Protein AF-A0A5F5XY37-F1 (afdb_monomer)

Nearest PDB structures (foldseek):
  8afz-assembly1_B  TM=7.914E-01  e=2.580E-29  Homo sapiens
  8a1g-assembly2_D  TM=9.430E-01  e=4.432E-12  Homo sapiens
  8a1g-assembly1_C  TM=9.432E-01  e=4.432E-12  Homo sapiens
  6e8r-assembly2_B  TM=8.672E-01  e=3.204E-13  Homo sapiens
  6n5z-assembly1_A  TM=8.405E-01  e=2.750E-10  Homo sapiens

Mean predicted aligned error: 13.03 Å

Structure (mmCIF, N/CA/C/O backbone):
data_AF-A0A5F5XY37-F1
#
_entry.id   AF-A0A5F5XY37-F1
#
loop_
_atom_site.group_PDB
_atom_site.id
_atom_site.type_symbol
_atom_site.label_atom_id
_atom_site.label_alt_id
_atom_site.label_comp_id
_atom_site.label_asym_id
_atom_site.label_entity_id
_atom_site.label_seq_id
_atom_site.pdbx_PDB_ins_code
_atom_site.Cartn_x
_atom_site.Cartn_y
_atom_site.Cartn_z
_atom_site.occupancy
_atom_site.B_iso_or_equiv
_atom_site.auth_seq_id
_atom_site.auth_comp_id
_atom_site.auth_asym_id
_atom_site.auth_atom_id
_atom_site.pdbx_PDB_model_num
ATOM 1 N N . MET A 1 1 ? -14.265 4.269 -12.851 1.00 33.88 1 MET A N 1
ATOM 2 C CA . MET A 1 1 ? -14.978 3.178 -13.545 1.00 33.88 1 MET A CA 1
ATOM 3 C C . MET A 1 1 ? -15.561 3.772 -14.817 1.00 33.88 1 MET A C 1
ATOM 5 O O . MET A 1 1 ? -16.182 4.818 -14.688 1.00 33.88 1 MET A O 1
ATOM 9 N N . PRO A 1 2 ? -15.392 3.201 -16.017 1.00 26.25 2 PRO A N 1
ATOM 10 C CA . PRO A 1 2 ? -16.558 2.990 -16.857 1.00 26.25 2 PRO A CA 1
ATOM 11 C C . PRO A 1 2 ? -17.340 1.806 -16.265 1.00 26.25 2 PRO A C 1
ATOM 13 O O . PRO A 1 2 ? -16.745 0.848 -15.768 1.00 26.25 2 PRO A O 1
ATOM 16 N N . ASP A 1 3 ? -18.654 1.938 -16.203 1.00 29.05 3 ASP A N 1
ATOM 17 C CA . ASP A 1 3 ? -19.565 1.069 -15.461 1.00 29.05 3 ASP A CA 1
ATOM 18 C C . ASP A 1 3 ? -19.443 -0.418 -15.841 1.00 29.05 3 ASP A C 1
ATOM 20 O O . ASP A 1 3 ? -19.449 -0.756 -17.023 1.00 29.05 3 ASP A O 1
ATOM 24 N N . GLY A 1 4 ? -19.373 -1.329 -14.856 1.00 28.89 4 GLY A N 1
ATOM 25 C CA . GLY A 1 4 ? -19.663 -2.746 -15.129 1.00 28.89 4 GLY A CA 1
ATOM 26 C C . GLY A 1 4 ? -19.044 -3.814 -14.229 1.00 28.89 4 GLY A C 1
ATOM 27 O O . GLY A 1 4 ? -19.693 -4.830 -14.012 1.00 28.89 4 GLY A O 1
ATOM 28 N N . CYS A 1 5 ? -17.848 -3.631 -13.664 1.00 32.38 5 CYS A N 1
ATOM 29 C CA . CYS A 1 5 ? -17.248 -4.687 -12.836 1.00 32.38 5 CYS A CA 1
ATOM 30 C C . CYS A 1 5 ? -17.811 -4.647 -11.410 1.00 32.38 5 CYS A C 1
ATOM 32 O O . CYS A 1 5 ? -17.514 -3.731 -10.641 1.00 32.38 5 CYS A O 1
ATOM 34 N N . ARG A 1 6 ? -18.620 -5.650 -11.058 1.00 32.81 6 ARG A N 1
ATOM 35 C CA . ARG A 1 6 ? -19.067 -5.906 -9.685 1.00 32.81 6 ARG A CA 1
ATOM 36 C C . ARG A 1 6 ? -18.642 -7.306 -9.276 1.00 32.81 6 ARG A C 1
ATOM 38 O O . ARG A 1 6 ? -18.693 -8.238 -10.070 1.00 32.81 6 ARG A O 1
ATOM 45 N N . VAL A 1 7 ? -18.192 -7.418 -8.039 1.00 35.09 7 VAL A N 1
ATOM 46 C CA . VAL A 1 7 ? -17.691 -8.655 -7.459 1.00 35.09 7 VAL A CA 1
ATOM 47 C C . VAL A 1 7 ? -18.625 -9.000 -6.298 1.00 35.09 7 VAL A C 1
ATOM 49 O O . VAL A 1 7 ? -18.967 -8.132 -5.491 1.00 35.09 7 VAL A O 1
ATOM 52 N N . TRP A 1 8 ? -19.104 -10.242 -6.260 1.00 35.12 8 TRP A N 1
ATOM 53 C CA . TRP A 1 8 ? -20.188 -10.676 -5.375 1.00 35.12 8 TRP A CA 1
ATOM 54 C C . TRP A 1 8 ? -19.826 -11.973 -4.638 1.00 35.12 8 TRP A C 1
ATOM 56 O O . TRP A 1 8 ? -18.904 -12.692 -5.020 1.00 35.12 8 TRP A O 1
ATOM 66 N N . GLU A 1 9 ? -20.571 -12.279 -3.574 1.00 28.23 9 GLU A N 1
ATOM 67 C CA . GLU A 1 9 ? -20.490 -13.539 -2.829 1.00 28.23 9 GLU A CA 1
ATOM 68 C C . GLU A 1 9 ? -21.338 -14.630 -3.513 1.00 28.23 9 GLU A C 1
ATOM 70 O O . GLU A 1 9 ? -22.563 -14.526 -3.568 1.00 28.23 9 GLU A O 1
ATOM 75 N N . GLY A 1 10 ? -20.703 -15.699 -4.007 1.00 28.02 10 GLY A N 1
ATOM 76 C CA . GLY A 1 10 ? -21.394 -16.900 -4.487 1.00 28.02 10 GLY A CA 1
ATOM 77 C C . GLY A 1 10 ? -21.513 -17.956 -3.385 1.00 28.02 10 GLY A C 1
ATOM 78 O O . GLY A 1 10 ? -20.503 -18.390 -2.834 1.00 28.02 10 GLY A O 1
ATOM 79 N N . ARG A 1 11 ? -22.737 -18.405 -3.067 1.00 24.94 11 ARG A N 1
ATOM 80 C CA . ARG A 1 11 ? -22.977 -19.551 -2.168 1.00 24.94 11 ARG A CA 1
ATOM 81 C C . ARG A 1 11 ? -23.145 -20.850 -2.962 1.00 24.94 11 ARG A C 1
ATOM 83 O O . ARG A 1 11 ? -24.035 -20.947 -3.802 1.00 24.94 11 ARG A O 1
ATOM 90 N N . ARG A 1 12 ? -22.376 -21.880 -2.600 1.00 25.64 12 ARG A N 1
ATOM 91 C CA . ARG A 1 12 ? -22.786 -23.289 -2.708 1.00 25.64 12 ARG A CA 1
ATOM 92 C C . ARG A 1 12 ? -22.450 -24.010 -1.398 1.00 25.64 12 ARG A C 1
ATOM 94 O O . ARG A 1 12 ? -21.633 -23.520 -0.626 1.00 25.64 12 ARG A O 1
ATOM 101 N N . ASP A 1 13 ? -23.188 -25.080 -1.126 1.00 29.84 13 ASP A N 1
ATOM 102 C CA . ASP A 1 13 ? -23.310 -25.763 0.164 1.00 29.84 13 ASP A CA 1
ATOM 103 C C . ASP A 1 13 ? -22.016 -25.913 0.974 1.00 29.84 13 ASP A C 1
ATOM 105 O O . ASP A 1 13 ? -21.036 -26.493 0.528 1.00 29.84 13 ASP A O 1
ATOM 109 N N . THR A 1 14 ? -22.101 -25.464 2.229 1.00 33.50 14 THR A N 1
ATOM 110 C CA . THR A 1 14 ? -21.238 -25.810 3.369 1.00 33.50 14 THR A CA 1
ATOM 111 C C . THR A 1 14 ? -19.716 -25.754 3.146 1.00 33.50 14 THR A C 1
ATOM 113 O O . THR A 1 14 ? -19.090 -26.710 2.708 1.00 33.50 14 THR A O 1
ATOM 116 N N . SER A 1 15 ? -19.140 -24.651 3.638 1.00 27.89 15 SER A N 1
ATOM 117 C CA . SER A 1 15 ? -17.739 -24.457 4.068 1.00 27.89 15 SER A CA 1
ATOM 118 C C . SER A 1 15 ? -16.713 -23.916 3.068 1.00 27.89 15 SER A C 1
ATOM 120 O O . SER A 1 15 ? -15.686 -23.424 3.529 1.00 27.89 15 SER A O 1
ATOM 122 N N . ASP A 1 16 ? -17.011 -23.835 1.772 1.00 30.25 16 ASP A N 1
ATOM 123 C CA . ASP A 1 16 ? -16.105 -23.234 0.781 1.00 30.25 16 ASP A CA 1
ATOM 124 C C . ASP A 1 16 ? -16.743 -21.997 0.126 1.00 30.25 16 ASP A C 1
ATOM 126 O O . ASP A 1 16 ? -17.834 -22.066 -0.439 1.00 30.25 16 ASP A O 1
ATOM 130 N N . ARG A 1 17 ? -16.095 -20.829 0.240 1.00 35.31 17 ARG A N 1
ATOM 131 C CA . ARG A 1 17 ? -16.581 -19.566 -0.347 1.00 35.31 17 ARG A CA 1
ATOM 132 C C . ARG A 1 17 ? -15.629 -19.086 -1.439 1.00 35.31 17 ARG A C 1
ATOM 134 O O . ARG A 1 17 ? -14.575 -18.550 -1.118 1.00 35.31 17 ARG A O 1
ATOM 141 N N . LEU A 1 18 ? -16.055 -19.271 -2.689 1.00 35.44 18 LEU A N 1
ATOM 142 C CA . LEU A 1 18 ? -15.344 -19.056 -3.957 1.00 35.44 18 LEU A CA 1
ATOM 143 C C . LEU A 1 18 ? -15.300 -17.572 -4.385 1.00 35.44 18 LEU A C 1
ATOM 145 O O . LEU A 1 18 ? -16.237 -16.822 -4.118 1.00 35.44 18 LEU A O 1
ATOM 149 N N . LEU A 1 19 ? -14.267 -17.184 -5.145 1.00 34.59 19 LEU A N 1
ATOM 150 C CA . LEU A 1 19 ? -14.216 -15.916 -5.896 1.00 34.59 19 LEU A CA 1
ATOM 151 C C . LEU A 1 19 ? -15.189 -15.933 -7.074 1.00 34.59 19 LEU A C 1
ATOM 153 O O . LEU A 1 19 ? -14.960 -16.711 -7.990 1.00 34.59 19 LEU A O 1
ATOM 157 N N . GLY A 1 20 ? -16.189 -15.050 -7.116 1.00 32.94 20 GLY A N 1
ATOM 158 C CA . GLY A 1 20 ? -17.006 -14.786 -8.310 1.00 32.94 20 GLY A CA 1
ATOM 159 C C . GLY A 1 20 ? -16.543 -13.538 -9.070 1.00 32.94 20 GLY A C 1
ATOM 160 O O . GLY A 1 20 ? -16.409 -12.469 -8.483 1.00 32.94 20 GLY A O 1
ATOM 161 N N . PHE A 1 21 ? -16.324 -13.662 -10.374 1.00 37.31 21 PHE A N 1
ATOM 162 C CA . PHE A 1 21 ? -16.008 -12.601 -11.328 1.00 37.31 21 PHE A CA 1
ATOM 163 C C . PHE A 1 21 ? -17.189 -12.404 -12.290 1.00 37.31 21 PHE A C 1
ATOM 165 O O . PHE A 1 21 ? -17.639 -13.345 -12.938 1.00 37.31 21 PHE A O 1
ATOM 172 N N . GLN A 1 22 ? -17.669 -11.169 -12.437 1.00 34.31 22 GLN A N 1
ATOM 173 C CA . GLN A 1 22 ? -18.566 -10.790 -13.529 1.00 34.31 22 GLN A CA 1
ATOM 174 C C . GLN A 1 22 ? -17.851 -9.750 -14.388 1.00 34.31 22 GLN A C 1
ATOM 176 O O . GLN A 1 22 ? -17.483 -8.677 -13.903 1.00 34.31 22 GLN A O 1
ATOM 181 N N . SER A 1 23 ? -17.600 -10.094 -15.650 1.00 35.03 23 SER A N 1
ATOM 182 C CA . SER A 1 23 ? -16.885 -9.245 -16.600 1.00 35.03 23 SER A CA 1
ATOM 183 C C . SER A 1 23 ? -17.829 -8.823 -17.719 1.00 35.03 23 SER A C 1
ATOM 185 O O . SER A 1 23 ? -18.427 -9.661 -18.386 1.00 35.03 23 SER A O 1
ATOM 187 N N . CYS A 1 24 ? -17.931 -7.515 -17.959 1.00 33.38 24 CYS A N 1
ATOM 188 C CA . CYS A 1 24 ? -18.609 -6.957 -19.135 1.00 33.38 24 CYS A CA 1
ATOM 189 C C . CYS A 1 24 ? -17.637 -6.743 -20.312 1.00 33.38 24 CYS A C 1
ATOM 191 O O . CYS A 1 24 ? -17.982 -6.075 -21.287 1.00 33.38 24 CYS A O 1
ATOM 193 N N . LEU A 1 25 ? -16.391 -7.224 -20.209 1.00 39.22 25 LEU A N 1
ATOM 194 C CA . LEU A 1 25 ? -15.405 -7.072 -21.273 1.00 39.22 25 LEU A CA 1
ATOM 195 C C . LEU A 1 25 ? -15.710 -8.091 -22.386 1.00 39.22 25 LEU A C 1
ATOM 197 O O . LEU A 1 25 ? -15.800 -9.283 -22.100 1.00 39.22 25 LEU A O 1
ATOM 201 N N . PRO A 1 26 ? -15.803 -7.669 -23.661 1.00 41.94 26 PRO A N 1
ATOM 202 C CA . PRO A 1 26 ? -16.266 -8.518 -24.769 1.00 41.94 26 PRO A CA 1
ATOM 203 C C . PRO A 1 26 ? -15.330 -9.688 -25.135 1.00 41.94 26 PRO A C 1
ATOM 205 O O . PRO A 1 26 ? -15.595 -10.391 -26.101 1.00 41.94 26 PRO A O 1
ATOM 208 N N . HIS A 1 27 ? -14.234 -9.881 -24.394 1.00 47.00 27 HIS A N 1
ATOM 209 C CA . HIS A 1 27 ? -13.215 -10.906 -24.645 1.00 47.00 27 HIS A CA 1
ATOM 210 C C . HIS A 1 27 ? -13.285 -12.098 -23.675 1.00 47.00 27 HIS A C 1
ATOM 212 O O . HIS A 1 27 ? -12.493 -13.020 -23.830 1.00 47.00 27 HIS A O 1
ATOM 218 N N . PHE A 1 28 ? -14.191 -12.090 -22.688 1.00 48.69 28 PHE A N 1
ATOM 219 C CA . PHE A 1 28 ? -14.345 -13.207 -21.748 1.00 48.69 28 PHE A CA 1
ATOM 220 C C . PHE A 1 28 ? -15.345 -14.237 -22.276 1.00 48.69 28 PHE A C 1
ATOM 222 O O . PHE A 1 28 ? -16.376 -13.875 -22.845 1.00 48.69 28 PHE A O 1
ATOM 229 N N . ALA A 1 29 ? -15.054 -15.524 -22.066 1.00 51.50 29 ALA A N 1
ATOM 230 C CA . ALA A 1 29 ? -15.868 -16.625 -22.597 1.00 51.50 29 ALA A CA 1
ATOM 231 C C . ALA A 1 29 ? -17.249 -16.751 -21.922 1.00 51.50 29 ALA A C 1
ATOM 233 O O . ALA A 1 29 ? -18.179 -17.317 -22.499 1.00 51.50 29 ALA A O 1
ATOM 234 N N . GLN A 1 30 ? -17.389 -16.234 -20.699 1.00 49.75 30 GLN A N 1
ATOM 235 C CA . GLN A 1 30 ? -18.630 -16.215 -19.924 1.00 49.75 30 GLN A CA 1
ATOM 236 C C . GLN A 1 30 ? -18.827 -14.832 -19.299 1.00 49.75 30 GLN A C 1
ATOM 238 O O . GLN A 1 30 ? -17.874 -14.208 -18.836 1.00 49.75 30 GLN A O 1
ATOM 243 N N . THR A 1 31 ? -20.074 -14.360 -19.249 1.00 51.56 31 THR A N 1
ATOM 244 C CA . THR A 1 31 ? -20.432 -13.079 -18.615 1.00 51.56 31 THR A CA 1
ATOM 245 C C . THR A 1 31 ? -20.270 -13.103 -17.094 1.00 51.56 31 THR A C 1
ATOM 247 O O . THR A 1 31 ? -20.081 -12.050 -16.493 1.00 51.56 31 THR A O 1
ATOM 250 N N . GLU A 1 32 ? -20.314 -14.284 -16.467 1.00 53.38 32 GLU A N 1
ATOM 251 C CA . GLU A 1 32 ? -20.144 -14.486 -15.024 1.00 53.38 32 GLU A CA 1
ATOM 252 C C . GLU A 1 32 ? -19.501 -15.857 -14.757 1.00 53.38 32 GLU A C 1
ATOM 254 O O . GLU A 1 32 ? -19.996 -16.872 -15.243 1.00 53.38 32 GLU A O 1
ATOM 259 N N . PHE A 1 33 ? -18.393 -15.897 -14.016 1.00 61.97 33 PHE A N 1
ATOM 260 C CA . PHE A 1 33 ? -17.653 -17.121 -13.687 1.00 61.97 33 PHE A CA 1
ATOM 261 C C . PHE A 1 33 ? -16.914 -16.970 -12.354 1.00 61.97 33 PHE A C 1
ATOM 263 O O . PHE A 1 33 ? -16.700 -15.868 -11.875 1.00 61.97 33 PHE A O 1
ATOM 270 N N . SER A 1 34 ? -16.499 -18.069 -11.728 1.00 66.19 34 SER A N 1
ATOM 271 C CA . SER A 1 34 ? -15.796 -18.051 -10.438 1.00 66.19 34 SER A CA 1
ATOM 272 C C . SER A 1 34 ? -14.561 -18.946 -10.470 1.00 66.19 34 SER A C 1
ATOM 274 O O . SER A 1 34 ? -14.691 -20.099 -10.881 1.00 66.19 34 SER A O 1
ATOM 276 N N . VAL A 1 35 ? -13.401 -18.471 -10.000 1.00 69.31 35 VAL A N 1
ATOM 277 C CA . VAL A 1 35 ? -12.153 -19.265 -9.959 1.00 69.31 35 VAL A CA 1
ATOM 278 C C . VAL A 1 35 ? -11.467 -19.192 -8.602 1.00 69.31 35 VAL A C 1
ATOM 280 O O . VAL A 1 35 ? -11.311 -18.119 -8.045 1.00 69.31 35 VAL A O 1
ATOM 283 N N . VAL A 1 36 ? -10.999 -20.312 -8.058 1.00 73.50 36 VAL A N 1
ATOM 284 C CA . VAL A 1 36 ? -10.231 -20.307 -6.799 1.00 73.50 36 VAL A CA 1
ATOM 285 C C . VAL A 1 36 ? -8.771 -19.973 -7.079 1.00 73.50 36 VAL A C 1
ATOM 287 O O . VAL A 1 36 ? -8.203 -20.479 -8.047 1.00 73.50 36 VAL A O 1
ATOM 290 N N . ARG A 1 37 ? -8.166 -19.132 -6.227 1.00 77.19 37 ARG A N 1
ATOM 291 C CA . ARG A 1 37 ? -6.754 -18.749 -6.335 1.00 77.19 37 ARG A CA 1
ATOM 292 C C . ARG A 1 37 ? -6.019 -18.836 -5.007 1.00 77.19 37 ARG A C 1
ATOM 294 O O . ARG A 1 37 ? -6.440 -18.280 -3.996 1.00 77.19 37 ARG A O 1
ATOM 301 N N . GLN A 1 38 ? -4.874 -19.498 -5.034 1.00 78.94 38 GLN A N 1
ATOM 302 C CA . GLN A 1 38 ? -3.912 -19.554 -3.947 1.00 78.94 38 GLN A CA 1
ATOM 303 C C . GLN A 1 38 ? -3.066 -18.285 -3.924 1.00 78.94 38 GLN A C 1
ATOM 305 O O . GLN A 1 38 ? -2.815 -17.662 -4.955 1.00 78.94 38 GLN A O 1
ATOM 310 N N . HIS A 1 39 ? -2.563 -17.925 -2.744 1.00 80.56 39 HIS A N 1
ATOM 311 C CA . HIS A 1 39 ? -1.704 -16.751 -2.584 1.00 80.56 39 HIS A CA 1
ATOM 312 C C . HIS A 1 39 ? -0.460 -16.814 -3.491 1.00 80.56 39 HIS A C 1
ATOM 314 O O . HIS A 1 39 ? -0.070 -15.816 -4.090 1.00 80.56 39 HIS A O 1
ATOM 320 N N . GLU A 1 40 ? 0.135 -17.997 -3.640 1.00 83.19 40 GLU A N 1
ATOM 321 C CA . GLU A 1 40 ? 1.284 -18.240 -4.514 1.00 83.19 40 GLU A CA 1
ATOM 322 C C . GLU A 1 40 ? 1.011 -17.887 -5.986 1.00 83.19 40 GLU A C 1
ATOM 324 O O . GLU A 1 40 ? 1.923 -17.437 -6.677 1.00 83.19 40 GLU A O 1
ATOM 329 N N . GLU A 1 41 ? -0.230 -18.014 -6.461 1.00 83.81 41 GLU A N 1
ATOM 330 C CA . GLU A 1 41 ? -0.598 -17.659 -7.837 1.00 83.81 41 GLU A CA 1
ATOM 331 C C . GLU A 1 41 ? -0.620 -16.138 -8.048 1.00 83.81 41 GLU A C 1
ATOM 333 O O . GLU A 1 41 ? -0.265 -15.660 -9.123 1.00 83.81 41 GLU A O 1
ATOM 338 N N . PHE A 1 42 ? -0.960 -15.354 -7.017 1.00 88.88 42 PHE A N 1
ATOM 339 C CA . PHE A 1 42 ? -0.833 -13.892 -7.068 1.00 88.88 42 PHE A CA 1
ATOM 340 C C . PHE A 1 42 ? 0.632 -13.460 -7.136 1.00 88.88 42 PHE A C 1
ATOM 342 O O . PHE A 1 42 ? 0.959 -12.503 -7.837 1.00 88.88 42 PHE A O 1
ATOM 349 N N . ILE A 1 43 ? 1.513 -14.163 -6.415 1.00 88.44 43 ILE A N 1
ATOM 350 C CA . ILE A 1 43 ? 2.957 -13.908 -6.463 1.00 88.44 43 ILE A CA 1
ATOM 351 C C . ILE A 1 43 ? 3.508 -14.243 -7.846 1.00 88.44 43 ILE A C 1
ATOM 353 O O . ILE A 1 43 ? 4.239 -13.435 -8.412 1.00 88.44 43 ILE A O 1
ATOM 357 N N . TRP A 1 44 ? 3.112 -15.384 -8.414 1.00 91.12 44 TRP A N 1
ATOM 358 C CA . TRP A 1 44 ? 3.477 -15.750 -9.780 1.00 91.12 44 TRP A CA 1
ATOM 359 C C . TRP A 1 44 ? 3.024 -14.691 -10.793 1.00 91.12 44 TRP A C 1
ATOM 361 O O . TRP A 1 44 ? 3.837 -14.231 -11.592 1.00 91.12 44 TRP A O 1
ATOM 371 N N . LEU A 1 45 ? 1.762 -14.253 -10.726 1.00 91.56 45 LEU A N 1
ATOM 372 C CA . LEU A 1 45 ? 1.234 -13.231 -11.630 1.00 91.56 45 LEU A CA 1
ATOM 373 C C . LEU A 1 45 ? 2.014 -11.914 -11.500 1.00 91.56 45 LEU A C 1
ATOM 375 O O . LEU A 1 45 ? 2.393 -11.316 -12.502 1.00 91.56 45 LEU A O 1
ATOM 379 N N . HIS A 1 46 ? 2.276 -11.467 -10.269 1.00 95.12 46 HIS A N 1
ATOM 380 C CA . HIS A 1 46 ? 3.098 -10.283 -10.017 1.00 95.12 46 HIS A CA 1
ATOM 381 C C . HIS A 1 46 ? 4.500 -10.421 -10.625 1.00 95.12 46 HIS A C 1
ATOM 383 O O . HIS A 1 46 ? 4.972 -9.507 -11.299 1.00 95.12 46 HIS A O 1
ATOM 389 N N . ASP A 1 47 ? 5.165 -11.553 -10.400 1.00 92.31 47 ASP A N 1
ATOM 390 C CA . ASP A 1 47 ? 6.510 -11.801 -10.916 1.00 92.31 47 ASP A CA 1
ATOM 391 C C . ASP A 1 47 ? 6.537 -11.822 -12.447 1.00 92.31 47 ASP A C 1
ATOM 393 O O . ASP A 1 47 ? 7.427 -11.216 -13.038 1.00 92.31 47 ASP A O 1
ATOM 397 N N . ALA A 1 48 ? 5.519 -12.404 -13.088 1.00 93.19 48 ALA A N 1
ATOM 398 C CA . ALA A 1 48 ? 5.374 -12.386 -14.541 1.00 93.19 48 ALA A CA 1
ATOM 399 C C . ALA A 1 48 ? 5.302 -10.953 -15.102 1.00 93.19 48 ALA A C 1
ATOM 401 O O . ALA A 1 48 ? 5.895 -10.666 -16.140 1.00 93.19 48 ALA A O 1
ATOM 402 N N . TYR A 1 49 ? 4.634 -10.029 -14.401 1.00 94.94 49 TYR A N 1
ATOM 403 C CA . TYR A 1 49 ? 4.630 -8.612 -14.778 1.00 94.94 49 TYR A CA 1
ATOM 404 C C . TYR A 1 49 ? 5.980 -7.927 -14.569 1.00 94.94 49 TYR A C 1
ATOM 406 O O . TYR A 1 49 ? 6.388 -7.114 -15.397 1.00 94.94 49 TYR A O 1
ATOM 414 N N . VAL A 1 50 ? 6.657 -8.216 -13.455 1.00 91.81 50 VAL A N 1
ATOM 415 C CA . VAL A 1 50 ? 7.952 -7.604 -13.119 1.00 91.81 50 VAL A CA 1
ATOM 416 C C . VAL A 1 50 ? 9.055 -8.052 -14.078 1.00 91.81 50 VAL A C 1
ATOM 418 O O . VAL A 1 50 ? 9.908 -7.242 -14.438 1.00 91.81 50 VAL A O 1
ATOM 421 N N . GLU A 1 51 ? 9.040 -9.320 -14.488 1.00 88.75 51 GLU A N 1
ATOM 422 C CA . GLU A 1 51 ? 10.052 -9.928 -15.359 1.00 88.75 51 GLU A CA 1
ATOM 423 C C . GLU A 1 51 ? 9.818 -9.632 -16.852 1.00 88.75 51 GLU A C 1
ATOM 425 O O . GLU A 1 51 ? 10.727 -9.812 -17.663 1.00 88.75 51 GLU A O 1
ATOM 430 N N . ASN A 1 52 ? 8.636 -9.135 -17.235 1.00 90.62 52 ASN A N 1
ATOM 431 C CA . ASN A 1 52 ? 8.334 -8.793 -18.622 1.00 90.62 52 ASN A CA 1
ATOM 432 C C . ASN A 1 52 ? 8.910 -7.415 -19.018 1.00 90.62 52 ASN A C 1
ATOM 434 O O . ASN A 1 52 ? 8.472 -6.360 -18.553 1.00 90.62 52 ASN A O 1
ATOM 438 N N . GLU A 1 53 ? 9.855 -7.429 -19.960 1.00 89.19 53 GLU A N 1
ATOM 439 C CA . GLU A 1 53 ? 10.514 -6.243 -20.528 1.00 89.19 53 GLU A CA 1
ATOM 440 C C . GLU A 1 53 ? 9.556 -5.249 -21.208 1.00 89.19 53 GLU A C 1
ATOM 442 O O . GLU A 1 53 ? 9.854 -4.053 -21.291 1.00 89.19 53 GLU A O 1
ATOM 447 N N . GLU A 1 54 ? 8.385 -5.692 -21.674 1.00 91.50 54 GLU A N 1
ATOM 448 C CA . GLU A 1 54 ? 7.360 -4.794 -22.223 1.00 91.50 54 GLU A CA 1
ATOM 449 C C . GLU A 1 54 ? 6.754 -3.879 -21.151 1.00 91.50 54 GLU A C 1
ATOM 451 O O . GLU A 1 54 ? 6.336 -2.759 -21.452 1.00 91.50 54 GLU A O 1
ATOM 456 N N . TYR A 1 55 ? 6.762 -4.319 -19.891 1.00 95.19 55 TYR A N 1
ATOM 457 C CA . TYR A 1 55 ? 6.219 -3.587 -18.746 1.00 95.19 55 TYR A CA 1
ATOM 458 C C . TYR A 1 55 ? 7.307 -2.916 -17.898 1.00 95.19 55 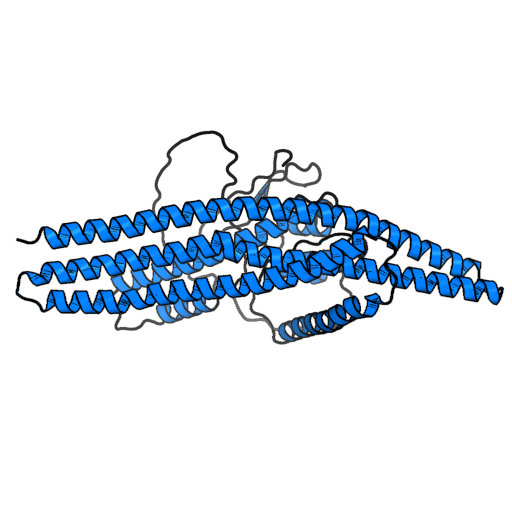TYR A C 1
ATOM 460 O O . TYR A 1 55 ? 7.019 -2.345 -16.841 1.00 95.19 55 TYR A O 1
ATOM 468 N N . ALA A 1 56 ? 8.560 -2.919 -18.371 1.00 93.12 56 ALA A N 1
ATOM 469 C CA . ALA A 1 56 ? 9.699 -2.315 -17.680 1.00 93.12 56 ALA A CA 1
ATOM 470 C C . ALA A 1 56 ? 9.505 -0.814 -17.374 1.00 93.12 56 ALA A C 1
ATOM 472 O O . ALA A 1 56 ? 10.108 -0.288 -16.440 1.00 93.12 56 ALA A O 1
ATOM 473 N N . GLY A 1 57 ? 8.649 -0.140 -18.146 1.00 95.56 57 GLY A N 1
ATOM 474 C CA . GLY A 1 57 ? 8.349 1.286 -18.026 1.00 95.56 57 GLY A CA 1
ATOM 475 C C . GLY A 1 57 ? 7.102 1.597 -17.199 1.00 95.56 57 GLY A C 1
ATOM 476 O O . GLY A 1 57 ? 6.654 2.742 -17.214 1.00 95.56 57 GLY A O 1
ATOM 477 N N . LEU A 1 58 ? 6.532 0.599 -16.512 1.00 98.00 58 LEU A N 1
ATOM 478 C CA . LEU A 1 58 ? 5.297 0.720 -15.738 1.00 98.00 58 LEU A CA 1
ATOM 479 C C . LEU A 1 58 ? 5.528 0.528 -14.230 1.00 98.00 58 LEU A C 1
ATOM 481 O O . LEU A 1 58 ? 6.396 -0.252 -13.825 1.00 98.00 58 LEU A O 1
ATOM 485 N N . ILE A 1 59 ? 4.723 1.180 -13.382 1.00 98.25 59 ILE A N 1
ATOM 486 C CA . ILE A 1 59 ? 4.660 0.860 -11.945 1.00 98.25 59 ILE A CA 1
ATOM 487 C C . ILE A 1 59 ? 3.774 -0.373 -11.776 1.00 98.25 59 ILE A C 1
ATOM 489 O O . ILE A 1 59 ? 2.545 -0.293 -11.842 1.00 98.25 59 ILE A O 1
ATOM 493 N N . ILE A 1 60 ? 4.405 -1.522 -11.539 1.00 97.69 60 ILE A N 1
ATOM 494 C CA . ILE A 1 60 ? 3.685 -2.766 -11.265 1.00 97.69 60 ILE A CA 1
ATOM 495 C C . ILE A 1 60 ? 3.085 -2.681 -9.854 1.00 97.69 60 ILE A C 1
ATOM 497 O O . ILE A 1 60 ? 3.825 -2.389 -8.911 1.00 97.69 60 ILE A O 1
ATOM 501 N N . PRO A 1 61 ? 1.767 -2.905 -9.676 1.00 96.81 61 PRO A N 1
ATOM 502 C CA . PRO A 1 61 ? 1.144 -2.866 -8.357 1.00 96.81 61 PRO A CA 1
ATOM 503 C C . PRO A 1 61 ? 1.840 -3.828 -7.388 1.00 96.81 61 PRO A C 1
ATOM 505 O O . PRO A 1 61 ? 2.171 -4.945 -7.787 1.00 96.81 61 PRO A O 1
ATOM 508 N N . PRO A 1 62 ? 2.048 -3.441 -6.118 1.00 95.44 62 PRO A N 1
ATOM 509 C CA . PRO A 1 62 ? 2.775 -4.281 -5.179 1.00 95.44 62 PRO A CA 1
ATOM 510 C C . PRO A 1 62 ? 2.027 -5.590 -4.930 1.00 95.44 62 PRO A C 1
ATOM 512 O O . PRO A 1 62 ? 0.813 -5.582 -4.712 1.00 95.44 62 PRO A O 1
ATOM 515 N N . ALA A 1 63 ? 2.766 -6.701 -4.892 1.00 92.44 63 ALA A N 1
ATOM 516 C CA . ALA A 1 63 ? 2.199 -7.996 -4.539 1.00 92.44 63 ALA A CA 1
ATOM 517 C C . ALA A 1 63 ? 1.427 -7.919 -3.202 1.00 92.44 63 ALA A C 1
ATOM 519 O O . ALA A 1 63 ? 1.892 -7.271 -2.244 1.00 92.44 63 ALA A O 1
ATOM 520 N N . PRO A 1 64 ? 0.257 -8.577 -3.101 1.00 89.88 64 PRO A N 1
ATOM 521 C CA . PRO A 1 64 ? -0.450 -8.673 -1.833 1.00 89.88 64 PRO A CA 1
ATOM 522 C C . PRO A 1 64 ? 0.449 -9.378 -0.804 1.00 89.88 64 PRO A C 1
ATOM 524 O O . PRO A 1 64 ? 1.234 -10.254 -1.170 1.00 89.88 64 PRO A O 1
ATOM 527 N N . PRO A 1 65 ? 0.404 -8.987 0.481 1.00 86.62 65 PRO A N 1
ATOM 528 C CA . PRO A 1 65 ? 1.237 -9.629 1.482 1.00 86.62 65 PRO A CA 1
ATOM 529 C C . PRO A 1 65 ? 0.730 -11.044 1.748 1.00 86.62 65 PRO A C 1
ATOM 531 O O . PRO A 1 65 ? -0.454 -11.349 1.573 1.00 86.62 65 PRO A O 1
ATOM 534 N N . ARG A 1 66 ? 1.640 -11.902 2.213 1.00 82.06 66 ARG A N 1
ATOM 535 C CA . ARG A 1 66 ? 1.263 -13.241 2.643 1.00 82.06 66 ARG A CA 1
ATOM 536 C C . ARG A 1 66 ? 0.310 -13.140 3.836 1.00 82.06 66 ARG A C 1
ATOM 538 O O . ARG A 1 66 ? 0.633 -12.422 4.781 1.00 82.06 66 ARG A O 1
ATOM 545 N N . PRO A 1 67 ? -0.817 -13.863 3.816 1.00 74.56 67 PRO A N 1
ATOM 546 C CA . PRO A 1 67 ? -1.697 -13.921 4.969 1.00 74.56 67 PRO A CA 1
ATOM 547 C C . PRO A 1 67 ? -0.986 -14.648 6.116 1.00 74.56 67 PRO A C 1
ATOM 549 O O . PRO A 1 67 ? -0.420 -15.722 5.892 1.00 74.56 67 PRO A O 1
ATOM 552 N N . ASP A 1 68 ? -1.037 -14.094 7.324 1.00 75.12 68 ASP A N 1
ATOM 553 C CA . ASP A 1 68 ? -0.560 -14.763 8.534 1.00 75.12 68 ASP A CA 1
ATOM 554 C C . ASP A 1 68 ? -1.758 -15.223 9.369 1.00 75.12 68 ASP A C 1
ATOM 556 O O . ASP A 1 68 ? -2.479 -14.420 9.955 1.00 75.12 68 ASP A O 1
ATOM 560 N N . PHE A 1 69 ? -1.982 -16.535 9.376 1.00 74.69 69 PHE A N 1
ATOM 561 C CA . PHE A 1 69 ? -3.025 -17.186 10.169 1.00 74.69 69 PHE A CA 1
ATOM 562 C C . PHE A 1 69 ? -2.432 -18.120 11.232 1.00 74.69 69 PHE A C 1
ATOM 564 O O . PHE A 1 69 ? -3.174 -18.902 11.826 1.00 74.69 69 PHE A O 1
ATOM 571 N N . GLU A 1 70 ? -1.111 -18.107 11.438 1.00 72.12 70 GLU A N 1
ATOM 572 C CA . GLU A 1 70 ? -0.419 -19.103 12.262 1.00 72.12 70 GLU A CA 1
ATOM 573 C C . GLU A 1 70 ? -0.854 -18.999 13.726 1.00 72.12 70 GLU A C 1
ATOM 575 O O . GLU A 1 70 ? -1.323 -19.983 14.299 1.00 72.12 70 GLU A O 1
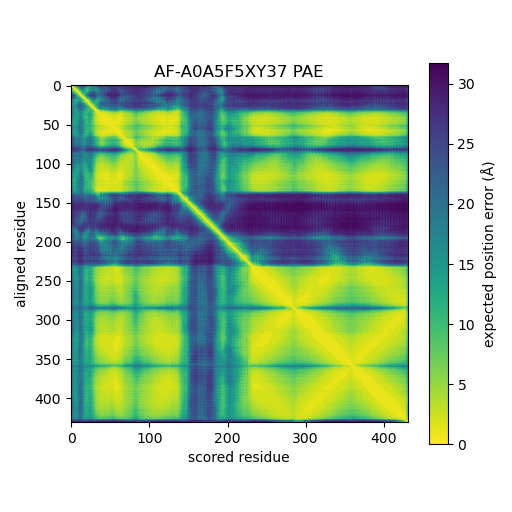ATOM 580 N N . ALA A 1 71 ? -0.862 -17.781 14.274 1.00 71.56 71 ALA A N 1
ATOM 581 C CA . ALA A 1 71 ? -1.318 -17.522 15.638 1.00 71.56 71 ALA A CA 1
ATOM 582 C C . ALA A 1 71 ? -2.788 -17.931 15.863 1.00 71.56 71 ALA A C 1
ATOM 584 O O . ALA A 1 71 ? -3.119 -18.539 16.882 1.00 71.56 71 ALA A O 1
ATOM 585 N N . SER A 1 72 ? -3.685 -17.639 14.913 1.00 73.06 72 SER A N 1
ATOM 586 C CA . SER A 1 72 ? -5.101 -18.021 15.022 1.00 73.06 72 SER A CA 1
ATOM 587 C C . SER A 1 72 ? -5.298 -19.538 14.923 1.00 73.06 72 SER A C 1
ATOM 589 O O . SER A 1 72 ? -6.123 -20.093 15.648 1.00 73.06 72 SER A O 1
ATOM 591 N N . ARG A 1 73 ? -4.533 -20.223 14.058 1.00 72.31 73 ARG A N 1
ATOM 592 C CA . ARG A 1 73 ? -4.568 -21.689 13.914 1.00 72.31 73 ARG A CA 1
ATOM 593 C C . ARG A 1 73 ? -4.047 -22.396 15.159 1.00 72.31 73 ARG A C 1
ATOM 595 O O . ARG A 1 73 ? -4.685 -23.339 15.615 1.00 72.31 73 ARG A O 1
ATOM 602 N N . GLU A 1 74 ? -2.939 -21.926 15.725 1.00 76.25 74 GLU A N 1
ATOM 603 C CA . GLU A 1 74 ? -2.356 -22.502 16.939 1.00 76.25 74 GLU A CA 1
ATOM 604 C C . GLU A 1 74 ? -3.306 -22.351 18.135 1.00 76.25 74 GLU A C 1
ATOM 606 O O . GLU A 1 74 ? -3.559 -23.316 18.856 1.00 76.25 74 GLU A O 1
ATOM 611 N N . LYS A 1 75 ? -3.907 -21.165 18.312 1.00 76.12 75 LYS A N 1
ATOM 612 C CA . LYS A 1 75 ? -4.937 -20.942 19.338 1.00 76.12 75 LYS A CA 1
ATOM 613 C C . LYS A 1 75 ? -6.149 -21.862 19.132 1.00 76.12 75 LYS A C 1
ATOM 615 O O . LYS A 1 75 ? -6.631 -22.436 20.103 1.00 76.12 75 LYS A O 1
ATOM 620 N N . LEU A 1 76 ? -6.618 -22.038 17.888 1.00 71.12 76 LEU A N 1
ATOM 621 C CA . LEU A 1 76 ? -7.762 -22.908 17.564 1.00 71.12 76 LEU A CA 1
ATOM 622 C C . LEU A 1 76 ? -7.453 -24.369 17.901 1.00 71.12 76 LEU A C 1
ATOM 624 O O . LEU A 1 76 ? -8.309 -25.072 18.432 1.00 71.12 76 LEU A O 1
ATOM 628 N N . GLN A 1 77 ? -6.229 -24.810 17.607 1.00 74.75 77 GLN A N 1
ATOM 629 C CA . GLN A 1 77 ? -5.773 -26.162 17.899 1.00 74.75 77 GLN A CA 1
ATOM 630 C C . GLN A 1 77 ? -5.678 -26.410 19.409 1.00 74.75 77 GLN A C 1
ATOM 632 O O . GLN A 1 77 ? -6.238 -27.391 19.890 1.00 74.75 77 GLN A O 1
ATOM 637 N N . LYS A 1 78 ? -5.068 -25.489 20.167 1.00 77.25 78 LYS A N 1
ATOM 638 C CA . LYS A 1 78 ? -4.980 -25.580 21.636 1.00 77.25 78 LYS A CA 1
ATOM 639 C C . LYS A 1 78 ? -6.355 -25.591 22.302 1.00 77.25 78 LYS A C 1
ATOM 641 O O . LYS A 1 78 ? -6.569 -26.340 23.247 1.00 77.25 78 LYS A O 1
ATOM 646 N N . LEU A 1 79 ? -7.304 -24.808 21.784 1.00 71.50 79 LEU A N 1
ATOM 647 C CA . LEU A 1 79 ? -8.706 -24.875 22.207 1.00 71.50 79 LEU A CA 1
ATOM 648 C C . LEU A 1 79 ? -9.303 -26.269 21.940 1.00 71.50 79 LEU A C 1
ATOM 650 O O . LEU A 1 79 ? -9.991 -26.810 22.798 1.00 71.50 79 LEU A O 1
ATOM 654 N N . GLY A 1 80 ? -9.021 -26.875 20.784 1.00 68.19 80 GLY A N 1
ATOM 655 C CA . GLY A 1 80 ? -9.508 -28.212 20.423 1.00 68.19 80 GLY A CA 1
ATOM 656 C C . GLY A 1 80 ? -8.918 -29.367 21.244 1.00 68.19 80 GLY A C 1
ATOM 657 O O . GLY A 1 80 ? -9.575 -30.397 21.381 1.00 68.19 80 GLY A O 1
ATOM 658 N N . GLU A 1 81 ? -7.720 -29.197 21.808 1.00 75.81 81 GLU A N 1
ATOM 659 C CA . GLU A 1 81 ? -7.031 -30.207 22.628 1.00 75.81 81 GLU A CA 1
ATOM 660 C C . GLU A 1 81 ? -7.576 -30.305 24.069 1.00 75.81 81 GLU A C 1
ATOM 662 O O . GLU A 1 81 ? -7.240 -31.248 24.778 1.00 75.81 81 GLU A O 1
ATOM 667 N N . GLY A 1 82 ? -8.504 -29.417 24.454 1.00 57.62 82 GLY A N 1
ATOM 668 C CA . GLY A 1 82 ? -9.376 -29.574 25.619 1.00 57.62 82 GLY A CA 1
ATOM 669 C C . GLY A 1 82 ? -8.666 -29.437 26.965 1.00 57.62 82 GLY A C 1
ATOM 670 O O . GLY A 1 82 ? -8.229 -30.425 27.549 1.00 57.62 82 GLY A O 1
ATOM 671 N N . ASP A 1 83 ? -8.642 -28.226 27.522 1.00 58.97 83 ASP A N 1
ATOM 672 C CA . ASP A 1 83 ? -8.348 -28.063 28.945 1.00 58.97 83 ASP A CA 1
ATOM 673 C C . ASP A 1 83 ? -9.609 -28.381 29.769 1.00 58.97 83 ASP A C 1
ATOM 675 O O . ASP A 1 83 ? -10.657 -27.751 29.614 1.00 58.97 83 ASP A O 1
ATOM 679 N N . SER A 1 84 ? -9.510 -29.386 30.643 1.00 58.19 84 SER A N 1
ATOM 680 C CA . SER A 1 84 ? -10.597 -29.869 31.513 1.00 58.19 84 SER A CA 1
ATOM 681 C C . SER A 1 84 ? -11.106 -28.835 32.530 1.00 58.19 84 SER A C 1
ATOM 683 O O . SER A 1 84 ? -12.098 -29.088 33.212 1.00 58.19 84 SER A O 1
ATOM 685 N N . SER A 1 85 ? -10.438 -27.681 32.629 1.00 66.69 85 SER A N 1
ATOM 686 C CA . SER A 1 85 ? -10.778 -26.580 33.534 1.00 66.69 85 SER A CA 1
ATOM 687 C C . SER A 1 85 ? -11.843 -25.612 32.989 1.00 66.69 85 SER A C 1
ATOM 689 O O . SER A 1 85 ? -12.433 -24.865 33.767 1.00 66.69 85 SER A O 1
ATOM 691 N N . ILE A 1 86 ? -12.112 -25.621 31.676 1.00 72.81 86 ILE A N 1
ATOM 692 C CA . ILE A 1 86 ? -12.900 -24.580 30.996 1.00 72.81 86 ILE A CA 1
ATOM 693 C C . ILE A 1 86 ? -14.374 -24.993 30.897 1.00 72.81 86 ILE A C 1
ATOM 695 O O . ILE A 1 86 ? -14.705 -26.074 30.402 1.00 72.81 86 ILE A O 1
ATOM 699 N N . THR A 1 87 ? -15.293 -24.115 31.307 1.00 82.94 87 THR A N 1
ATOM 700 C CA . THR A 1 87 ? -16.732 -24.378 31.155 1.00 82.94 87 THR A CA 1
ATOM 701 C C . THR A 1 87 ? -17.161 -24.360 29.684 1.00 82.94 87 THR A C 1
ATOM 703 O O . THR A 1 87 ? -16.563 -23.707 28.827 1.00 82.94 87 THR A O 1
ATOM 706 N N . ARG A 1 88 ? -18.268 -25.039 29.359 1.00 82.06 88 ARG A N 1
ATOM 707 C CA . ARG A 1 88 ? -18.823 -25.052 27.991 1.00 82.06 88 ARG A CA 1
ATOM 708 C C . ARG A 1 88 ? -19.127 -23.644 27.458 1.00 82.06 88 ARG A C 1
ATOM 710 O O . ARG A 1 88 ? -19.007 -23.401 26.257 1.00 82.06 88 ARG A O 1
ATOM 717 N N . GLU A 1 89 ? -19.535 -22.740 28.340 1.00 82.75 89 GLU A N 1
ATOM 718 C CA . GLU A 1 89 ? -19.877 -21.353 28.016 1.00 82.75 89 GLU A CA 1
ATOM 719 C C . GLU A 1 89 ? -18.625 -20.512 27.744 1.00 82.75 89 GLU A C 1
ATOM 721 O O . GLU A 1 89 ? -18.568 -19.803 26.737 1.00 82.75 89 GLU A O 1
ATOM 726 N N . GLU A 1 90 ? -17.583 -20.650 28.567 1.00 79.94 90 GLU A N 1
ATOM 727 C CA . GLU A 1 90 ? -16.283 -20.007 28.336 1.00 79.94 90 GLU A CA 1
ATOM 728 C C . GLU A 1 90 ? -15.622 -20.514 27.055 1.00 79.94 90 GLU A C 1
ATOM 730 O O . GLU A 1 90 ? -15.110 -19.719 26.266 1.00 79.94 90 GLU A O 1
ATOM 735 N N . PHE A 1 91 ? -15.704 -21.821 26.796 1.00 81.12 91 PHE A N 1
ATOM 736 C CA . PHE A 1 91 ? -15.217 -22.422 25.559 1.00 81.12 91 PHE A CA 1
ATOM 737 C C . PHE A 1 91 ? -15.912 -21.828 24.328 1.00 81.12 91 PHE A C 1
ATOM 739 O O . PHE A 1 91 ? -15.253 -21.433 23.364 1.00 81.12 91 PHE A O 1
ATOM 746 N N . ALA A 1 92 ? -17.246 -21.726 24.360 1.00 83.62 92 ALA A N 1
ATOM 747 C CA . ALA A 1 92 ? -18.018 -21.143 23.266 1.00 83.62 92 ALA A CA 1
ATOM 748 C C . ALA A 1 92 ? -17.628 -19.679 23.013 1.00 83.62 92 ALA A C 1
ATOM 750 O O . ALA A 1 92 ? -17.475 -19.273 21.859 1.00 83.62 92 ALA A O 1
ATOM 751 N N . LYS A 1 93 ? -17.408 -18.907 24.082 1.00 81.88 93 LYS A N 1
ATOM 752 C CA . LYS A 1 93 ? -16.997 -17.505 23.998 1.00 81.88 93 LYS A CA 1
ATOM 753 C C . LYS A 1 93 ? -15.588 -17.344 23.420 1.00 81.88 93 LYS A C 1
ATOM 755 O O . LYS A 1 93 ? -15.415 -16.574 22.480 1.00 81.88 93 LYS A O 1
ATOM 760 N N . MET A 1 94 ? -14.604 -18.103 23.910 1.00 81.19 94 MET A N 1
ATOM 761 C CA . MET A 1 94 ? -13.232 -18.065 23.382 1.00 81.19 94 MET A CA 1
ATOM 762 C C . MET A 1 94 ? -13.172 -18.480 21.914 1.00 81.19 94 MET A C 1
ATOM 764 O O . MET A 1 94 ? -12.498 -17.837 21.110 1.00 81.19 94 MET A O 1
ATOM 768 N N . LYS A 1 95 ? -13.923 -19.521 21.537 1.00 80.62 95 LYS A N 1
ATOM 769 C CA . LYS A 1 95 ? -14.048 -19.930 20.139 1.00 80.62 95 LYS A CA 1
ATOM 770 C C . LYS A 1 95 ? -14.615 -18.801 19.274 1.00 80.62 95 LYS A C 1
ATOM 772 O O . LYS A 1 95 ? -14.062 -18.518 18.216 1.00 80.62 95 LYS A O 1
ATOM 777 N N . GLN A 1 96 ? -15.681 -18.141 19.725 1.00 83.19 96 GLN A N 1
ATOM 778 C CA . GLN A 1 96 ? -16.302 -17.038 18.991 1.00 83.19 96 GLN A CA 1
ATOM 779 C C . GLN A 1 96 ? -15.353 -15.840 18.821 1.00 83.19 96 GLN A C 1
ATOM 781 O O . GLN A 1 96 ? -15.285 -15.258 17.738 1.00 83.19 96 GLN A O 1
ATOM 786 N N . GLU A 1 97 ? -14.611 -15.470 19.868 1.00 80.00 97 GLU A N 1
ATOM 787 C CA . GLU A 1 97 ? -13.611 -14.394 19.814 1.00 80.00 97 GLU A CA 1
ATOM 788 C C . GLU A 1 97 ? -12.497 -14.717 18.809 1.00 80.00 97 GLU A C 1
ATOM 790 O O . GLU A 1 97 ? -12.112 -13.868 18.002 1.00 80.00 97 GLU A O 1
ATOM 795 N N . LEU A 1 98 ? -12.041 -15.968 18.790 1.00 78.50 98 LEU A N 1
ATOM 796 C CA . LEU A 1 98 ? -10.998 -16.426 17.882 1.00 78.50 98 LEU A CA 1
ATOM 797 C C . LEU A 1 98 ? -11.463 -16.514 16.421 1.00 78.50 98 LEU A C 1
ATOM 799 O O . LEU A 1 98 ? -10.723 -16.140 15.510 1.00 78.50 98 LEU A O 1
ATOM 803 N N . GLU A 1 99 ? -12.696 -16.965 16.179 1.00 79.00 99 GLU A N 1
ATOM 804 C CA . GLU A 1 99 ? -13.319 -16.937 14.850 1.00 79.00 99 GLU A CA 1
ATOM 805 C C . GLU A 1 99 ? -13.471 -15.498 14.332 1.00 79.00 99 GLU A C 1
ATOM 807 O O . GLU A 1 99 ? -13.257 -15.242 13.144 1.00 79.00 99 GLU A O 1
ATOM 812 N N . ALA A 1 100 ? -13.787 -14.543 15.213 1.00 79.19 100 ALA A N 1
ATOM 813 C CA . ALA A 1 100 ? -13.850 -13.128 14.862 1.00 79.19 100 ALA A CA 1
ATOM 814 C C . ALA A 1 100 ? -12.463 -12.548 14.520 1.00 79.19 100 ALA A C 1
ATOM 816 O O . ALA A 1 100 ? -12.345 -11.839 13.517 1.00 79.19 100 ALA A O 1
ATOM 817 N N . GLU A 1 101 ? -11.420 -12.881 15.294 1.00 77.31 101 GLU A N 1
ATOM 818 C CA . GLU A 1 101 ? -10.020 -12.511 15.010 1.00 77.31 101 GLU A CA 1
ATOM 819 C C . GLU A 1 101 ? -9.584 -13.057 13.640 1.00 77.31 101 GLU A C 1
ATOM 821 O O . GLU A 1 101 ? -9.113 -12.307 12.781 1.00 77.31 101 GLU A O 1
ATOM 826 N N . TYR A 1 102 ? -9.839 -14.345 13.387 1.00 77.38 102 TYR A N 1
ATOM 827 C CA . TYR A 1 102 ? -9.550 -14.984 12.105 1.00 77.38 102 TYR A CA 1
ATOM 828 C C . TYR A 1 102 ? -10.276 -14.297 10.941 1.00 77.38 102 TYR A C 1
ATOM 830 O O . TYR A 1 102 ? -9.669 -13.991 9.912 1.00 77.38 102 TYR A O 1
ATOM 838 N N . LEU A 1 103 ? -11.577 -14.025 11.092 1.00 77.31 103 LEU A N 1
ATOM 839 C CA . LEU A 1 103 ? -12.381 -13.388 10.052 1.00 77.31 103 LEU A CA 1
ATOM 840 C C . LEU A 1 103 ? -11.902 -11.963 9.745 1.00 77.31 103 LEU A C 1
ATOM 842 O O . LEU A 1 103 ? -11.943 -11.549 8.586 1.00 77.31 103 LEU A O 1
ATOM 846 N N . ALA A 1 104 ? -11.447 -11.214 10.752 1.00 78.62 104 ALA A N 1
ATOM 847 C CA . ALA A 1 104 ? -10.878 -9.885 10.556 1.00 78.62 104 ALA A CA 1
ATOM 848 C C . ALA A 1 104 ? -9.594 -9.946 9.710 1.00 78.62 104 ALA A C 1
ATOM 850 O O . ALA A 1 104 ? -9.498 -9.251 8.695 1.00 78.62 104 ALA A O 1
ATOM 851 N N . ILE A 1 105 ? -8.661 -10.842 10.057 1.00 76.25 105 ILE A N 1
ATOM 852 C CA . ILE A 1 105 ? -7.423 -11.072 9.290 1.00 76.25 105 ILE A CA 1
ATOM 853 C C . ILE A 1 105 ? -7.749 -11.520 7.863 1.00 76.25 105 ILE A C 1
ATOM 855 O O . ILE A 1 105 ? -7.163 -11.023 6.897 1.00 76.25 105 ILE A O 1
ATOM 859 N N . PHE A 1 106 ? -8.715 -12.426 7.709 1.00 76.75 106 PHE A N 1
ATOM 860 C CA . PHE A 1 106 ? -9.150 -12.912 6.406 1.00 76.75 106 PHE A CA 1
ATOM 861 C C . PHE A 1 106 ? -9.709 -11.780 5.541 1.00 76.75 106 PHE A C 1
ATOM 863 O O . PHE A 1 106 ? -9.236 -11.579 4.428 1.00 76.75 106 PHE A O 1
ATOM 870 N N . LYS A 1 107 ? -10.651 -10.981 6.055 1.00 79.69 107 LYS A N 1
ATOM 871 C CA . LYS A 1 107 ? -11.228 -9.841 5.321 1.00 79.69 107 LYS A CA 1
ATOM 872 C C . LYS A 1 107 ? -10.168 -8.828 4.902 1.00 79.69 107 LYS A C 1
ATOM 874 O O . LYS A 1 107 ? -10.171 -8.387 3.756 1.00 79.69 107 LYS A O 1
ATOM 879 N N . LYS A 1 108 ? -9.244 -8.499 5.808 1.00 81.56 108 LYS A N 1
ATOM 880 C CA . LYS A 1 108 ? -8.106 -7.620 5.521 1.00 81.56 108 LYS A CA 1
ATOM 881 C C . LYS A 1 108 ? -7.259 -8.182 4.384 1.00 81.56 108 LYS A C 1
ATOM 883 O O . LYS A 1 108 ? -6.988 -7.498 3.404 1.00 81.56 108 LYS A O 1
ATOM 888 N N . THR A 1 109 ? -6.918 -9.461 4.474 1.00 81.81 109 THR A N 1
ATOM 889 C CA . THR A 1 109 ? -6.166 -10.169 3.441 1.00 81.81 109 THR A CA 1
ATOM 890 C C . THR A 1 109 ? -6.874 -10.112 2.088 1.00 81.81 109 THR A C 1
ATOM 892 O O . THR A 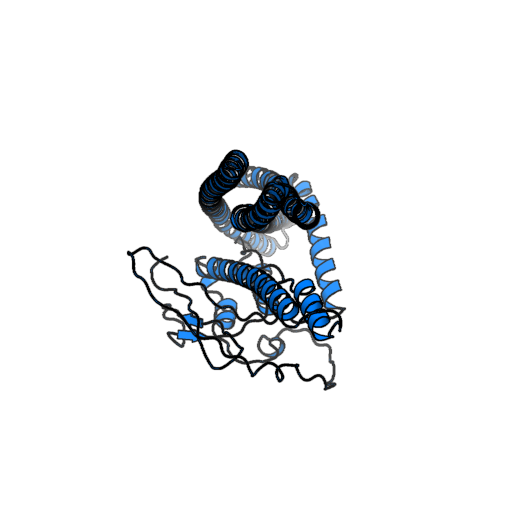1 109 ? -6.246 -9.767 1.086 1.00 81.81 109 THR A O 1
ATOM 895 N N . VAL A 1 110 ? -8.172 -10.420 2.051 1.00 80.19 110 VAL A N 1
ATOM 896 C CA . VAL A 1 110 ? -8.978 -10.380 0.828 1.00 80.19 110 VAL A CA 1
ATOM 897 C C . VAL A 1 110 ? -8.962 -8.988 0.210 1.00 80.19 110 VAL A C 1
ATOM 899 O O . VAL A 1 110 ? -8.645 -8.868 -0.970 1.00 80.19 110 VAL A O 1
ATOM 902 N N . ALA A 1 111 ? -9.194 -7.944 1.007 1.00 83.19 111 ALA A N 1
ATOM 903 C CA . ALA A 1 111 ? -9.164 -6.565 0.530 1.00 83.19 111 ALA A CA 1
ATOM 904 C C . ALA A 1 111 ? -7.812 -6.207 -0.113 1.00 83.19 111 ALA A C 1
ATOM 906 O O . ALA A 1 111 ? -7.765 -5.548 -1.147 1.00 83.19 111 ALA A O 1
ATOM 907 N N . MET A 1 112 ? -6.693 -6.686 0.440 1.00 85.12 112 MET A N 1
ATOM 908 C CA . MET A 1 112 ? -5.366 -6.430 -0.137 1.00 85.12 112 MET A CA 1
ATOM 909 C C . MET A 1 112 ? -5.143 -7.141 -1.479 1.00 85.12 112 MET A C 1
ATOM 911 O O . MET A 1 112 ? -4.515 -6.571 -2.371 1.00 85.12 112 MET A O 1
ATOM 915 N N . HIS A 1 113 ? -5.650 -8.366 -1.634 1.00 86.88 113 HIS A N 1
ATOM 916 C CA . HIS A 1 113 ? -5.602 -9.093 -2.908 1.00 86.88 113 HIS A CA 1
ATOM 917 C C . HIS A 1 113 ? -6.538 -8.457 -3.941 1.00 86.88 113 HIS A C 1
ATOM 919 O O . HIS A 1 113 ? -6.175 -8.320 -5.108 1.00 86.88 113 HIS A O 1
ATOM 925 N N . GLU A 1 114 ? -7.714 -8.007 -3.507 1.00 85.44 114 GLU A N 1
ATOM 926 C CA . GLU A 1 114 ? -8.666 -7.291 -4.347 1.00 85.44 114 GLU A CA 1
ATOM 927 C C . GLU A 1 114 ? -8.055 -5.993 -4.887 1.00 85.44 114 GLU A C 1
ATOM 929 O O . GLU A 1 114 ? -8.085 -5.765 -6.093 1.00 85.44 114 GLU A O 1
ATOM 934 N N . VAL A 1 115 ? -7.423 -5.181 -4.031 1.00 88.12 115 VAL A N 1
ATOM 935 C CA . VAL A 1 115 ? -6.742 -3.945 -4.451 1.00 88.12 115 VAL A CA 1
ATOM 936 C C . VAL A 1 115 ? -5.676 -4.226 -5.515 1.00 88.12 115 VAL A C 1
ATOM 938 O O . VAL A 1 115 ? -5.580 -3.477 -6.487 1.00 88.12 115 VAL A O 1
ATOM 941 N N . PHE A 1 116 ? -4.901 -5.308 -5.379 1.00 93.00 116 PHE A N 1
ATOM 942 C CA . PHE A 1 116 ? -3.916 -5.708 -6.390 1.00 93.00 116 PHE A CA 1
ATOM 943 C C . PHE A 1 116 ? -4.575 -5.989 -7.752 1.00 93.00 116 PHE A C 1
ATOM 945 O O . PHE A 1 116 ? -4.166 -5.416 -8.764 1.00 93.00 116 PHE A O 1
ATOM 952 N N . LEU A 1 117 ? -5.645 -6.790 -7.784 1.00 91.94 117 LEU A N 1
ATOM 953 C CA . LEU A 1 117 ? -6.369 -7.098 -9.025 1.00 91.94 117 LEU A CA 1
ATOM 954 C C . LEU A 1 117 ? -7.065 -5.869 -9.618 1.00 91.94 117 LEU A C 1
ATOM 956 O O . LEU A 1 117 ? -7.004 -5.651 -10.827 1.00 91.94 117 LEU A O 1
ATOM 960 N N . GLN A 1 118 ? -7.682 -5.032 -8.781 1.00 88.81 118 GLN A N 1
ATOM 961 C CA . GLN A 1 118 ? -8.306 -3.781 -9.211 1.00 88.81 118 GLN A CA 1
ATOM 962 C C . GLN A 1 118 ? -7.280 -2.841 -9.850 1.00 88.81 118 GLN A C 1
ATOM 964 O O . GLN A 1 118 ? -7.570 -2.208 -10.864 1.00 88.81 118 GLN A O 1
ATOM 969 N N . ARG A 1 119 ? -6.063 -2.768 -9.296 1.00 94.38 119 ARG A N 1
ATOM 970 C CA . ARG A 1 119 ? -4.970 -1.974 -9.866 1.00 94.38 119 ARG A CA 1
ATOM 971 C C . ARG A 1 119 ? -4.537 -2.485 -11.239 1.00 94.38 119 ARG A C 1
ATOM 973 O O . ARG A 1 119 ? -4.344 -1.661 -12.131 1.00 94.38 119 ARG A O 1
ATOM 980 N N . LEU A 1 120 ? -4.422 -3.802 -11.421 1.00 92.88 120 LEU A N 1
ATOM 981 C CA . LEU A 1 120 ? -4.125 -4.400 -12.728 1.00 92.88 120 LEU A CA 1
ATOM 982 C C . LEU A 1 120 ? -5.247 -4.123 -13.738 1.00 92.88 120 LEU A C 1
ATOM 984 O O . LEU A 1 120 ? -4.983 -3.636 -14.833 1.00 92.88 120 LEU A O 1
ATOM 988 N N . ALA A 1 121 ? -6.504 -4.343 -13.344 1.00 89.56 121 ALA A N 1
ATOM 989 C CA . ALA A 1 121 ? -7.675 -4.149 -14.199 1.00 89.56 121 ALA A CA 1
ATOM 990 C C . ALA A 1 121 ? -7.913 -2.679 -14.595 1.00 89.56 121 ALA A C 1
ATOM 992 O O . ALA A 1 121 ? -8.397 -2.395 -15.694 1.00 89.56 121 ALA A O 1
ATOM 993 N N . ALA A 1 122 ? -7.577 -1.734 -13.713 1.00 88.50 122 ALA A N 1
ATOM 994 C CA . ALA A 1 122 ? -7.704 -0.303 -13.978 1.00 88.50 122 ALA A CA 1
ATOM 995 C C . ALA A 1 122 ? -6.601 0.238 -14.901 1.00 88.50 122 ALA A C 1
ATOM 997 O O . ALA A 1 122 ? -6.797 1.270 -15.543 1.00 88.50 122 ALA A O 1
ATOM 998 N N . HIS A 1 123 ? -5.450 -0.433 -14.977 1.00 94.44 123 HIS A N 1
ATOM 999 C CA . HIS A 1 123 ? -4.328 0.026 -15.783 1.00 94.44 123 HIS A CA 1
ATOM 1000 C C . HIS A 1 123 ? -4.578 -0.253 -17.282 1.00 94.44 123 HIS A C 1
ATOM 1002 O O . HIS A 1 123 ? -4.823 -1.403 -17.651 1.00 94.44 123 HIS A O 1
ATOM 1008 N N . PRO A 1 124 ? -4.451 0.740 -18.189 1.00 92.88 124 PRO A N 1
ATOM 1009 C CA . PRO A 1 124 ? -4.788 0.588 -19.611 1.00 92.88 124 PRO A CA 1
ATOM 1010 C C . PRO A 1 124 ? -4.067 -0.561 -20.331 1.00 92.88 124 PRO A C 1
ATOM 1012 O O . PRO A 1 124 ? -4.700 -1.261 -21.126 1.00 92.88 124 PRO A O 1
ATOM 1015 N N . THR A 1 125 ? -2.774 -0.737 -20.033 1.00 94.81 125 THR A N 1
ATOM 1016 C CA . THR A 1 125 ? -1.902 -1.798 -20.569 1.00 94.81 125 THR A CA 1
ATOM 1017 C C . THR A 1 125 ? -2.027 -3.125 -19.816 1.00 94.81 125 THR A C 1
ATOM 1019 O O . THR A 1 125 ? -2.401 -4.114 -20.436 1.00 94.81 125 THR A O 1
ATOM 1022 N N . LEU A 1 126 ? -1.774 -3.157 -18.497 1.00 94.75 126 LEU A N 1
ATOM 1023 C CA . LEU A 1 126 ? -1.723 -4.409 -17.719 1.00 94.75 126 LEU A CA 1
ATOM 1024 C C . LEU A 1 126 ? -3.030 -5.212 -17.800 1.00 94.75 126 LEU A C 1
ATOM 1026 O O . LEU A 1 126 ? -2.999 -6.422 -17.962 1.00 94.75 126 LEU A O 1
ATOM 1030 N N . ARG A 1 127 ? -4.197 -4.555 -17.822 1.00 92.44 127 ARG A N 1
ATOM 1031 C CA . ARG A 1 127 ? -5.497 -5.244 -17.939 1.00 92.44 127 ARG A CA 1
ATOM 1032 C C . ARG A 1 127 ? -5.670 -6.112 -19.195 1.00 92.44 127 ARG A C 1
ATOM 1034 O O . ARG A 1 127 ? -6.660 -6.827 -19.286 1.00 92.44 127 ARG A O 1
ATOM 1041 N N . ARG A 1 128 ? -4.797 -5.959 -20.198 1.00 90.38 128 ARG A N 1
ATOM 1042 C CA . ARG A 1 128 ? -4.819 -6.700 -21.468 1.00 90.38 128 ARG A CA 1
ATOM 1043 C C . ARG A 1 128 ? -3.791 -7.834 -21.514 1.00 90.38 128 ARG A C 1
ATOM 1045 O O . ARG A 1 128 ? -3.670 -8.479 -22.550 1.00 90.38 128 ARG A O 1
ATOM 1052 N N . ASP A 1 129 ? -3.035 -8.041 -20.442 1.00 92.50 129 ASP A N 1
ATOM 1053 C CA . ASP A 1 129 ? -2.032 -9.095 -20.364 1.00 92.50 129 ASP A CA 1
ATOM 1054 C C . ASP A 1 129 ? -2.672 -10.491 -20.419 1.00 92.50 129 ASP A C 1
ATOM 1056 O O . ASP A 1 129 ? -3.713 -10.754 -19.812 1.00 92.50 129 ASP A O 1
ATOM 1060 N N . HIS A 1 130 ? -2.025 -11.402 -21.146 1.00 90.06 130 HIS A N 1
ATOM 1061 C CA . HIS A 1 130 ? -2.516 -12.765 -21.324 1.00 90.06 130 HIS A CA 1
ATOM 1062 C C . HIS A 1 130 ? -2.538 -13.554 -20.009 1.00 90.06 130 HIS A C 1
ATOM 1064 O O . HIS A 1 130 ? -3.531 -14.223 -19.715 1.00 90.06 130 HIS A O 1
ATOM 1070 N N . ASN A 1 131 ? -1.483 -13.451 -19.194 1.00 89.25 131 ASN A N 1
ATOM 1071 C CA . ASN A 1 131 ? -1.402 -14.163 -17.919 1.00 89.25 131 ASN A CA 1
ATOM 1072 C C . ASN A 1 131 ? -2.466 -13.666 -16.941 1.00 89.25 131 ASN A C 1
ATOM 1074 O O . ASN A 1 131 ? -2.990 -14.458 -16.164 1.00 89.25 131 ASN A O 1
ATOM 1078 N N . PHE A 1 132 ? -2.837 -12.386 -17.006 1.00 89.44 132 PHE A N 1
ATOM 1079 C CA . PHE A 1 132 ? -3.949 -11.850 -16.230 1.00 89.44 132 PHE A CA 1
ATOM 1080 C C . PHE A 1 132 ? -5.292 -12.461 -16.629 1.00 89.44 132 PHE A C 1
ATOM 1082 O O . PHE A 1 132 ? -6.048 -12.862 -15.749 1.00 89.44 132 PHE A O 1
ATOM 1089 N N . PHE A 1 133 ? -5.578 -12.616 -17.924 1.00 85.00 133 PHE A N 1
ATOM 1090 C CA . PHE A 1 133 ? -6.797 -13.306 -18.365 1.00 85.00 133 PHE A CA 1
ATOM 1091 C C . PHE A 1 133 ? -6.815 -14.774 -17.936 1.00 85.00 133 PHE A C 1
ATOM 1093 O O . PHE A 1 133 ? -7.802 -15.222 -17.357 1.00 85.00 133 PHE A O 1
ATOM 1100 N N . VAL A 1 134 ? -5.707 -15.499 -18.124 1.00 85.88 134 VAL A N 1
ATOM 1101 C CA . VAL A 1 134 ? -5.574 -16.895 -17.668 1.00 85.88 134 VAL A CA 1
ATOM 1102 C C . VAL A 1 134 ? -5.773 -16.990 -16.154 1.00 85.88 134 VAL A C 1
ATOM 1104 O O . VAL A 1 134 ? -6.527 -17.838 -15.672 1.00 85.88 134 VAL A O 1
ATOM 1107 N N . PHE A 1 135 ? -5.159 -16.077 -15.399 1.00 84.94 135 PHE A N 1
ATOM 1108 C CA . PHE A 1 135 ? -5.331 -15.983 -13.957 1.00 84.94 135 PHE A CA 1
ATOM 1109 C C . PHE A 1 135 ? -6.785 -15.704 -13.567 1.00 84.94 135 PHE A C 1
ATOM 1111 O O . PHE A 1 135 ? -7.220 -16.178 -12.526 1.00 84.94 135 PHE A O 1
ATOM 1118 N N . LEU A 1 136 ? -7.577 -14.991 -14.361 1.00 83.06 136 LEU A N 1
ATOM 1119 C CA . LEU A 1 136 ? -8.984 -14.757 -14.041 1.00 83.06 136 LEU A CA 1
ATOM 1120 C C . LEU A 1 136 ? -9.889 -15.919 -14.473 1.00 83.06 136 LEU A C 1
ATOM 1122 O O . LEU A 1 136 ? -10.786 -16.272 -13.725 1.00 83.06 136 LEU A O 1
ATOM 1126 N N . GLU A 1 137 ? -9.663 -16.550 -15.623 1.00 74.19 137 GLU A N 1
ATOM 1127 C CA . GLU A 1 137 ? -10.631 -17.501 -16.200 1.00 74.19 137 GLU A CA 1
ATOM 1128 C C . GLU A 1 137 ? -10.339 -18.981 -15.905 1.00 74.19 137 GLU A C 1
ATOM 1130 O O . GLU A 1 137 ? -11.254 -19.806 -15.890 1.00 74.19 137 GLU A O 1
ATOM 1135 N N . TYR A 1 138 ? -9.079 -19.366 -15.682 1.00 72.25 138 TYR A N 1
ATOM 1136 C CA . TYR A 1 138 ? -8.719 -20.785 -15.688 1.00 72.25 138 TYR A CA 1
ATOM 1137 C C . TYR A 1 138 ? -9.120 -21.512 -14.388 1.00 72.25 138 TYR A C 1
ATOM 1139 O O . TYR A 1 138 ? -8.484 -21.348 -13.350 1.00 72.25 138 TYR A O 1
ATOM 1147 N N . GLY A 1 139 ? -10.184 -22.317 -14.420 1.00 56.94 139 GLY A N 1
ATOM 1148 C CA . GLY A 1 139 ? -10.775 -22.935 -13.222 1.00 56.94 139 GLY A CA 1
ATOM 1149 C C . GLY A 1 139 ? -10.294 -24.344 -12.842 1.00 56.94 139 GLY A C 1
ATOM 1150 O O . GLY A 1 139 ? -10.810 -24.887 -11.869 1.00 56.94 139 GLY A O 1
ATOM 1151 N N . GLN A 1 140 ? -9.376 -24.978 -13.586 1.00 55.38 140 GLN A N 1
ATOM 1152 C CA . GLN A 1 140 ? -8.949 -26.355 -13.275 1.00 55.38 140 GLN A CA 1
ATOM 1153 C C . GLN A 1 140 ? -7.802 -26.408 -12.253 1.00 55.38 140 GLN A C 1
ATOM 1155 O O . GLN A 1 140 ? -6.783 -25.742 -12.430 1.00 55.38 140 GLN A O 1
ATOM 1160 N N . ASP A 1 141 ? -7.939 -27.282 -11.247 1.00 46.34 141 ASP A N 1
ATOM 1161 C CA . ASP A 1 141 ? -6.868 -27.693 -10.328 1.00 46.34 141 ASP A CA 1
ATOM 1162 C C . ASP A 1 141 ? -5.782 -28.456 -11.098 1.00 46.34 141 ASP A C 1
ATOM 1164 O O . ASP A 1 141 ? -5.883 -29.665 -11.324 1.00 46.34 141 ASP A O 1
ATOM 1168 N N . VAL A 1 142 ? -4.717 -27.779 -11.527 1.00 42.69 142 VAL A N 1
ATOM 1169 C CA . VAL A 1 142 ? -3.564 -28.471 -12.109 1.00 42.69 142 VAL A CA 1
ATOM 1170 C C . VAL A 1 142 ? -2.271 -27.758 -11.758 1.00 42.69 142 VAL A C 1
ATOM 1172 O O . VAL A 1 142 ? -2.190 -26.536 -11.743 1.00 42.69 142 VAL A O 1
ATOM 1175 N N . SER A 1 143 ? -1.232 -28.554 -11.514 1.00 46.38 143 SER A N 1
ATOM 1176 C CA . SER A 1 143 ? 0.168 -28.143 -11.434 1.00 46.38 143 SER A CA 1
ATOM 1177 C C . SER A 1 143 ? 0.536 -27.192 -12.587 1.00 46.38 143 SER A C 1
ATOM 1179 O O . SER A 1 143 ? 0.897 -27.641 -13.680 1.00 46.38 143 SER A O 1
ATOM 1181 N N . TRP A 1 144 ? 0.446 -25.887 -12.332 1.00 46.84 144 TRP A N 1
ATOM 1182 C CA . TRP A 1 144 ? 0.623 -24.784 -13.286 1.00 46.84 144 TRP A CA 1
ATOM 1183 C C . TRP A 1 144 ? 1.960 -24.832 -14.048 1.00 46.84 144 TRP A C 1
ATOM 1185 O O . TRP A 1 144 ? 2.050 -24.374 -15.184 1.00 46.84 144 TRP A O 1
ATOM 1195 N N . ALA A 1 145 ? 2.968 -25.508 -13.485 1.00 39.91 145 ALA A N 1
ATOM 1196 C CA . ALA A 1 145 ? 4.273 -25.746 -14.102 1.00 39.91 145 ALA A CA 1
ATOM 1197 C C . ALA A 1 145 ? 4.231 -26.488 -15.458 1.00 39.91 145 ALA A C 1
ATOM 1199 O O . ALA A 1 145 ? 5.180 -26.375 -16.230 1.00 39.91 145 ALA A O 1
ATOM 1200 N N . ARG A 1 146 ? 3.167 -27.246 -15.777 1.00 41.41 146 ARG A N 1
ATOM 1201 C CA . ARG A 1 146 ? 3.050 -27.949 -17.075 1.00 41.41 146 ARG A CA 1
ATOM 1202 C C . ARG A 1 146 ? 2.297 -27.172 -18.153 1.00 41.41 146 ARG A C 1
ATOM 1204 O O . ARG A 1 146 ? 2.517 -27.451 -19.325 1.00 41.41 146 ARG A O 1
ATOM 1211 N N . ALA A 1 147 ? 1.434 -26.225 -17.785 1.00 40.41 147 ALA A N 1
ATOM 1212 C CA . ALA A 1 147 ? 0.595 -25.510 -18.750 1.00 40.41 147 ALA A CA 1
ATOM 1213 C C . ALA A 1 147 ? 1.337 -24.365 -19.464 1.00 40.41 147 ALA A C 1
ATOM 1215 O O . ALA A 1 147 ? 0.952 -23.989 -20.565 1.00 40.41 147 ALA A O 1
ATOM 1216 N N . LEU A 1 148 ? 2.412 -23.837 -18.865 1.00 48.03 148 LEU A N 1
ATOM 1217 C CA . LEU A 1 148 ? 3.084 -22.613 -19.330 1.00 48.03 148 LEU A CA 1
ATOM 1218 C C . LEU A 1 148 ? 4.549 -22.806 -19.756 1.00 48.03 148 LEU A C 1
ATOM 1220 O O . LEU A 1 148 ? 5.259 -21.831 -19.969 1.00 48.03 148 LEU A O 1
ATOM 1224 N N . GLY A 1 149 ? 5.014 -24.053 -19.902 1.00 38.72 149 GLY A N 1
ATOM 1225 C CA . GLY A 1 149 ? 6.297 -24.344 -20.552 1.00 38.72 149 GLY A CA 1
ATOM 1226 C C . GLY A 1 149 ? 7.529 -23.674 -19.924 1.00 38.72 149 GLY A C 1
ATOM 1227 O O . GLY A 1 149 ? 8.363 -23.144 -20.653 1.00 38.72 149 GLY A O 1
ATOM 1228 N N . SER A 1 150 ? 7.693 -23.699 -18.595 1.00 34.34 150 SER A N 1
ATOM 1229 C CA . SER A 1 150 ? 8.962 -23.273 -17.979 1.00 34.34 150 SER A CA 1
ATOM 1230 C C . SER A 1 150 ? 10.080 -24.306 -18.218 1.00 34.34 150 SER A C 1
ATOM 1232 O O . SER A 1 150 ? 9.914 -25.475 -17.854 1.00 34.34 150 SER A O 1
ATOM 1234 N N . PRO A 1 151 ? 11.250 -23.907 -18.754 1.00 32.88 151 PRO A N 1
ATOM 1235 C CA . PRO A 1 151 ? 12.394 -24.788 -18.943 1.00 32.88 151 PRO A CA 1
ATOM 1236 C C . PRO A 1 151 ? 13.217 -24.859 -17.651 1.00 32.88 151 PRO A C 1
ATOM 1238 O O . PRO A 1 151 ? 14.267 -24.242 -17.531 1.00 32.88 151 PRO A O 1
ATOM 1241 N N . SER A 1 152 ? 12.745 -25.633 -16.677 1.00 32.03 152 SER A N 1
ATOM 1242 C CA . SER A 1 152 ? 13.553 -26.019 -15.514 1.00 32.03 152 SER A CA 1
ATOM 1243 C C . SER A 1 152 ? 13.353 -27.502 -15.246 1.00 32.03 152 SER A C 1
ATOM 1245 O O . SER A 1 152 ? 12.559 -27.916 -14.404 1.00 32.03 152 SER A O 1
ATOM 1247 N N . GLY A 1 153 ? 14.059 -28.319 -16.026 1.00 30.50 153 GLY A N 1
ATOM 1248 C CA . GLY A 1 153 ? 14.163 -29.750 -15.797 1.00 30.50 153 GLY A CA 1
ATOM 1249 C C . GLY A 1 153 ? 15.034 -30.046 -14.577 1.00 30.50 153 GLY A C 1
ATOM 1250 O O . GLY A 1 153 ? 16.227 -29.770 -14.584 1.00 30.50 153 GLY A O 1
ATOM 1251 N N . ALA A 1 154 ? 14.446 -30.662 -13.557 1.00 26.84 154 ALA A N 1
ATOM 1252 C CA . ALA A 1 154 ? 15.128 -31.617 -12.690 1.00 26.84 154 ALA A CA 1
ATOM 1253 C C . ALA A 1 154 ? 14.064 -32.526 -12.062 1.00 26.84 154 ALA A C 1
ATOM 1255 O O . ALA A 1 154 ? 13.180 -32.065 -11.341 1.00 26.84 154 ALA A O 1
ATOM 1256 N N . GLY A 1 155 ? 14.117 -33.811 -12.415 1.00 31.22 155 GLY A N 1
ATOM 1257 C CA . GLY A 1 155 ? 13.144 -34.823 -12.023 1.00 31.22 155 GLY A CA 1
ATOM 1258 C C . GLY A 1 155 ? 13.013 -35.010 -10.510 1.00 31.22 155 GLY A C 1
ATOM 1259 O O . GLY A 1 155 ? 13.974 -34.890 -9.754 1.00 31.22 155 GLY A O 1
ATOM 1260 N N . GLY A 1 156 ? 11.799 -35.354 -10.087 1.00 25.62 156 GLY A N 1
ATOM 1261 C CA . GLY A 1 156 ? 11.482 -35.761 -8.724 1.00 25.62 156 GLY A CA 1
ATOM 1262 C C . GLY A 1 156 ? 10.212 -36.599 -8.728 1.00 25.62 156 GLY A C 1
ATOM 1263 O O . GLY A 1 156 ? 9.117 -36.089 -8.944 1.00 25.62 156 GLY A O 1
ATOM 1264 N N . THR A 1 157 ? 10.395 -37.901 -8.561 1.00 25.20 157 THR A N 1
ATOM 1265 C CA . THR A 1 157 ? 9.390 -38.961 -8.495 1.00 25.20 157 THR A CA 1
ATOM 1266 C C . THR A 1 157 ? 8.341 -38.752 -7.399 1.00 25.20 157 THR A C 1
ATOM 1268 O O . THR A 1 157 ? 8.620 -38.224 -6.326 1.00 25.20 157 THR A O 1
ATOM 1271 N N . MET A 1 158 ? 7.134 -39.240 -7.696 1.00 27.97 158 MET A N 1
ATOM 1272 C CA . MET A 1 158 ? 5.997 -39.428 -6.792 1.00 27.97 158 MET A CA 1
ATOM 1273 C C . MET A 1 158 ? 6.396 -40.116 -5.477 1.00 27.97 158 MET A C 1
ATOM 1275 O O . MET A 1 158 ? 6.931 -41.221 -5.506 1.00 27.97 158 MET A O 1
ATOM 1279 N N . LEU A 1 159 ? 6.011 -39.532 -4.342 1.00 24.62 159 LEU A N 1
ATOM 1280 C CA . LEU A 1 159 ? 5.688 -40.272 -3.122 1.00 24.62 159 LEU A CA 1
ATOM 1281 C C . LEU A 1 159 ? 4.383 -39.700 -2.569 1.00 24.62 159 LEU A C 1
ATOM 1283 O O . LEU A 1 159 ? 4.281 -38.513 -2.265 1.00 24.62 159 LEU A O 1
ATOM 1287 N N . GLY A 1 160 ? 3.363 -40.555 -2.553 1.00 24.09 160 GLY A N 1
ATOM 1288 C CA . GLY A 1 160 ? 2.030 -40.236 -2.073 1.00 24.09 160 GLY A CA 1
ATOM 1289 C C . GLY A 1 160 ? 1.937 -40.187 -0.552 1.00 24.09 160 GLY A C 1
ATOM 1290 O O . GLY A 1 160 ? 2.799 -40.684 0.166 1.00 24.09 160 GLY A O 1
ATOM 1291 N N . GLY A 1 161 ? 0.812 -39.636 -0.097 1.00 27.34 161 GLY A N 1
ATOM 1292 C CA . GLY A 1 161 ? 0.343 -39.759 1.277 1.00 27.34 161 GLY A CA 1
ATOM 1293 C C . GLY A 1 161 ? 0.430 -38.464 2.067 1.00 27.34 161 GLY A C 1
ATOM 1294 O O . GLY A 1 161 ? 1.388 -38.261 2.794 1.00 27.34 161 GLY A O 1
ATOM 1295 N N . LEU A 1 162 ? -0.603 -37.628 1.945 1.00 22.58 162 LEU A N 1
ATOM 1296 C CA . LEU A 1 162 ? -1.204 -36.846 3.033 1.00 22.58 162 LEU A CA 1
ATOM 1297 C C . LEU A 1 162 ? -2.529 -36.284 2.493 1.00 22.58 162 LEU A C 1
ATOM 1299 O O . LEU A 1 162 ? -2.548 -35.392 1.647 1.00 22.58 162 LEU A O 1
ATOM 1303 N N . LYS A 1 163 ? -3.646 -36.882 2.924 1.00 22.62 163 LYS A N 1
ATOM 1304 C CA . LYS A 1 163 ? -4.994 -36.382 2.625 1.00 22.62 163 LYS A CA 1
ATOM 1305 C C . LYS A 1 163 ? -5.189 -35.032 3.338 1.00 22.62 163 LYS A C 1
ATOM 1307 O O . LYS A 1 163 ? -4.820 -34.938 4.509 1.00 22.62 163 LYS A O 1
ATOM 1312 N N . PRO A 1 164 ? -5.787 -34.013 2.697 1.00 26.94 164 PRO A N 1
ATOM 1313 C CA . PRO A 1 164 ? -6.201 -32.807 3.397 1.00 26.94 164 PRO A CA 1
ATOM 1314 C C . PRO A 1 164 ? -7.305 -33.145 4.405 1.00 26.94 164 PRO A C 1
ATOM 1316 O O . PRO A 1 164 ? -8.236 -33.893 4.107 1.00 26.94 164 PRO A O 1
ATOM 1319 N N . LEU A 1 165 ? -7.199 -32.573 5.601 1.00 25.20 165 LEU A N 1
ATOM 1320 C CA . LEU A 1 165 ? -8.161 -32.652 6.704 1.00 25.20 165 LEU A CA 1
ATOM 1321 C C . LEU A 1 165 ? -9.429 -31.814 6.411 1.00 25.20 165 LEU A C 1
ATOM 1323 O O . LEU A 1 165 ? -9.856 -31.004 7.223 1.00 25.20 165 LEU A O 1
ATOM 1327 N N . SER A 1 166 ? -10.042 -31.984 5.235 1.00 27.08 166 SER A N 1
ATOM 1328 C CA . SER A 1 166 ? -11.282 -31.290 4.844 1.00 27.08 166 SER A CA 1
ATOM 1329 C C . SER A 1 166 ? -12.560 -31.978 5.350 1.00 27.08 166 SER A C 1
ATOM 1331 O O . SER A 1 166 ? -13.648 -31.430 5.222 1.00 27.08 166 SER A O 1
ATOM 1333 N N . HIS A 1 167 ? -12.461 -33.154 5.981 1.00 25.19 167 HIS A N 1
ATOM 1334 C CA . HIS A 1 167 ? -13.621 -34.009 6.274 1.00 25.19 167 HIS A CA 1
ATOM 1335 C C . HIS A 1 167 ? -14.166 -33.979 7.718 1.00 25.19 167 HIS A C 1
ATOM 1337 O O . HIS A 1 167 ? -14.849 -34.918 8.120 1.00 25.19 167 HIS A O 1
ATOM 1343 N N . GLN A 1 168 ? -13.927 -32.923 8.507 1.00 24.44 168 GLN A N 1
ATOM 1344 C CA . GLN A 1 168 ? -14.479 -32.832 9.878 1.00 24.44 168 GLN A CA 1
ATOM 1345 C C . GLN A 1 168 ? -15.295 -31.568 10.207 1.00 24.44 168 GLN A C 1
ATOM 1347 O O . GLN A 1 168 ? -15.701 -31.398 11.353 1.00 24.44 168 GLN A O 1
ATOM 1352 N N . LEU A 1 169 ? -15.633 -30.717 9.231 1.00 24.72 169 LEU A N 1
ATOM 1353 C CA . LEU A 1 169 ? -16.345 -29.450 9.495 1.00 24.72 169 LEU A CA 1
ATOM 1354 C C . LEU A 1 169 ? -17.807 -29.375 9.013 1.00 24.72 169 LEU A C 1
ATOM 1356 O O . LEU A 1 169 ? -18.397 -28.298 9.023 1.00 24.72 169 LEU A O 1
ATOM 1360 N N . HIS A 1 170 ? -18.455 -30.494 8.673 1.00 23.72 170 HIS A N 1
ATOM 1361 C CA . HIS A 1 170 ? -19.905 -30.501 8.421 1.00 23.72 170 HIS A CA 1
ATOM 1362 C C . HIS A 1 170 ? -20.680 -30.845 9.691 1.00 23.72 170 HIS A C 1
ATOM 1364 O O . HIS A 1 170 ? -20.937 -32.028 9.912 1.00 23.72 170 HIS A O 1
ATOM 1370 N N . LYS A 1 171 ? -21.070 -29.841 10.502 1.00 24.41 171 LYS A N 1
ATOM 1371 C CA . LYS A 1 171 ? -22.277 -29.938 11.361 1.00 24.41 171 LYS A CA 1
ATOM 1372 C C . LYS A 1 171 ? -22.702 -28.689 12.154 1.00 24.41 171 LYS A C 1
ATOM 1374 O O . LYS A 1 171 ? -23.086 -28.855 13.297 1.00 24.41 171 LYS A O 1
ATOM 1379 N N . TRP A 1 172 ? -22.734 -27.460 11.624 1.00 22.59 172 TRP A N 1
ATOM 1380 C CA . TRP A 1 172 ? -23.342 -26.354 12.403 1.00 22.59 172 TRP A CA 1
ATOM 1381 C C . TRP A 1 172 ? -24.134 -25.362 11.540 1.00 22.59 172 TRP A C 1
ATOM 1383 O O . TRP A 1 172 ? -23.643 -24.862 10.534 1.00 22.59 172 TRP A O 1
ATOM 1393 N N . HIS A 1 173 ? -25.386 -25.117 11.940 1.00 21.69 173 HIS A N 1
ATOM 1394 C CA . HIS A 1 173 ? -26.369 -24.241 11.296 1.00 21.69 173 HIS A CA 1
ATOM 1395 C C . HIS A 1 173 ? -26.611 -23.016 12.193 1.00 21.69 173 HIS A C 1
ATOM 1397 O O . HIS A 1 173 ? -26.727 -23.181 13.407 1.00 21.69 173 HIS A O 1
ATOM 1403 N N . VAL A 1 174 ? -26.701 -21.809 11.621 1.00 24.22 174 VAL A N 1
ATOM 1404 C CA . VAL A 1 174 ? -27.053 -20.570 12.347 1.00 24.22 174 VAL A CA 1
ATOM 1405 C C . VAL A 1 174 ? -28.077 -19.769 11.518 1.00 24.22 174 VAL A C 1
ATOM 1407 O O . VAL A 1 174 ? -27.859 -19.631 10.311 1.00 24.22 174 VAL A O 1
ATOM 1410 N N . PRO A 1 175 ? -29.187 -19.257 12.102 1.00 25.11 175 PRO A N 1
ATOM 1411 C CA . PRO A 1 175 ? -30.286 -18.624 11.365 1.00 25.11 175 PRO A CA 1
ATOM 1412 C C . PRO A 1 175 ? -30.058 -17.124 11.107 1.00 25.11 175 PRO A C 1
ATOM 1414 O O . PRO A 1 175 ? -29.323 -16.458 11.834 1.00 25.11 175 PRO A O 1
ATOM 1417 N N . GLY A 1 176 ? -30.702 -16.599 10.057 1.00 26.56 176 GLY A N 1
ATOM 1418 C CA . GLY A 1 176 ? -30.517 -15.237 9.540 1.00 26.56 176 GLY A CA 1
ATOM 1419 C C . GLY A 1 176 ? -31.437 -14.147 10.107 1.00 26.56 176 GLY A C 1
ATOM 1420 O O . GLY A 1 176 ? -32.428 -14.431 10.768 1.00 26.56 176 GLY A O 1
ATOM 1421 N N . VAL A 1 177 ? -31.099 -12.896 9.769 1.00 24.53 177 VAL A N 1
ATOM 1422 C CA . VAL A 1 177 ? -31.863 -11.626 9.871 1.00 24.53 177 VAL A CA 1
ATOM 1423 C C . VAL A 1 177 ? -31.205 -10.685 8.832 1.00 24.53 177 VAL A C 1
ATOM 1425 O O . VAL A 1 177 ? -29.989 -10.756 8.688 1.00 24.53 177 VAL A O 1
ATOM 1428 N N . GLY A 1 178 ? -31.807 -9.805 8.026 1.00 22.52 178 GLY A N 1
ATOM 1429 C CA . GLY A 1 178 ? -33.122 -9.166 7.912 1.00 22.52 178 GLY A CA 1
ATOM 1430 C C . GLY A 1 178 ? -32.864 -7.749 7.344 1.00 22.52 178 GLY A C 1
ATOM 1431 O O . GLY A 1 178 ? -31.988 -7.050 7.841 1.00 22.52 178 GLY A O 1
ATOM 1432 N N . SER A 1 179 ? -33.542 -7.375 6.254 1.00 27.11 179 SER A N 1
ATOM 1433 C CA . SER A 1 179 ? -33.290 -6.195 5.393 1.00 27.11 179 SER A CA 1
ATOM 1434 C C . SER A 1 179 ? -33.732 -4.840 5.986 1.00 27.11 179 SER A C 1
ATOM 1436 O O . SER A 1 179 ? -34.739 -4.799 6.689 1.00 27.11 179 SER A O 1
ATOM 1438 N N . ALA A 1 180 ? -33.061 -3.730 5.619 1.00 23.72 180 ALA A N 1
ATOM 1439 C CA . ALA A 1 180 ? -33.626 -2.367 5.632 1.00 23.72 180 ALA A CA 1
ATOM 1440 C C . ALA A 1 180 ? -32.922 -1.402 4.637 1.00 23.72 180 ALA A C 1
ATOM 1442 O O . ALA A 1 180 ? -31.703 -1.426 4.482 1.00 23.72 180 ALA A O 1
ATOM 1443 N N . ASN A 1 181 ? -33.729 -0.558 3.979 1.00 24.84 181 ASN A N 1
ATOM 1444 C CA . ASN A 1 181 ? -33.445 0.348 2.848 1.00 24.84 181 ASN A CA 1
ATOM 1445 C C . ASN A 1 181 ? -32.703 1.662 3.202 1.00 24.84 181 ASN A C 1
ATOM 1447 O O . ASN A 1 181 ? -33.026 2.243 4.234 1.00 24.84 181 ASN A O 1
ATOM 1451 N N . ALA A 1 182 ? -31.868 2.201 2.282 1.00 22.23 182 ALA A N 1
ATOM 1452 C CA . ALA A 1 182 ? -31.809 3.635 1.884 1.00 22.23 182 ALA A CA 1
ATOM 1453 C C . ALA A 1 182 ? -30.725 3.981 0.810 1.00 22.23 182 ALA A C 1
ATOM 1455 O O . ALA A 1 182 ? -29.543 3.752 1.033 1.00 22.23 182 ALA A O 1
ATOM 1456 N N . LEU A 1 183 ? -31.174 4.655 -0.270 1.00 23.09 183 LEU A N 1
ATOM 1457 C CA . LEU A 1 183 ? -30.526 5.644 -1.181 1.00 23.09 183 LEU A CA 1
ATOM 1458 C C . LEU A 1 183 ? -29.346 5.269 -2.129 1.00 23.09 183 LEU A C 1
ATOM 1460 O O . LEU A 1 183 ? -28.513 4.426 -1.804 1.00 23.09 183 LEU A O 1
ATOM 1464 N N . PRO A 1 184 ? -29.250 5.910 -3.326 1.00 27.39 184 PRO A N 1
ATOM 1465 C CA . PRO A 1 184 ? -28.350 5.494 -4.397 1.00 27.39 184 PRO A CA 1
ATOM 1466 C C . PRO A 1 184 ? -26.974 6.144 -4.234 1.00 27.39 184 PRO A C 1
ATOM 1468 O O . PRO A 1 184 ? -26.747 7.286 -4.617 1.00 27.39 184 PRO A O 1
ATOM 1471 N N . ASN A 1 185 ? -26.035 5.382 -3.694 1.00 23.30 185 ASN A N 1
ATOM 1472 C CA . ASN A 1 185 ? -24.613 5.586 -3.921 1.00 23.30 185 ASN A CA 1
ATOM 1473 C C . ASN A 1 185 ? -23.996 4.218 -4.192 1.00 23.30 185 ASN A C 1
ATOM 1475 O O . ASN A 1 185 ? -24.308 3.242 -3.507 1.00 23.30 185 ASN A O 1
ATOM 1479 N N . ILE A 1 186 ? -23.162 4.154 -5.230 1.00 24.89 186 ILE A N 1
ATOM 1480 C CA . ILE A 1 186 ? -22.488 2.948 -5.718 1.00 24.89 186 ILE A CA 1
ATOM 1481 C C . ILE A 1 186 ? -21.798 2.254 -4.538 1.00 24.89 186 ILE A C 1
ATOM 1483 O O . ILE A 1 186 ? -20.761 2.694 -4.048 1.00 24.89 186 ILE A O 1
ATOM 1487 N N . THR A 1 187 ? -22.415 1.175 -4.068 1.00 21.72 187 THR A N 1
ATOM 1488 C CA . THR A 1 187 ? -21.929 0.314 -2.993 1.00 21.72 187 THR A CA 1
ATOM 1489 C C . THR A 1 187 ? -21.371 -0.942 -3.648 1.00 21.72 187 THR A C 1
ATOM 1491 O O . THR A 1 187 ? -22.111 -1.769 -4.179 1.00 21.72 187 THR A O 1
ATOM 1494 N N . LEU A 1 188 ? -20.042 -1.063 -3.659 1.00 27.30 188 LEU A N 1
ATOM 1495 C CA . LEU A 1 188 ? -19.369 -2.335 -3.909 1.00 27.30 188 LEU A CA 1
ATOM 1496 C C . LEU A 1 188 ? -19.618 -3.220 -2.678 1.00 27.30 188 LEU A C 1
ATOM 1498 O O . LEU A 1 188 ? -19.280 -2.827 -1.561 1.00 27.30 188 LEU A O 1
ATOM 1502 N N . SER A 1 189 ? -20.276 -4.366 -2.870 1.00 27.11 189 SER A N 1
ATOM 1503 C CA . SER A 1 189 ? -20.455 -5.366 -1.809 1.00 27.11 189 SER A CA 1
ATOM 1504 C C . SER A 1 189 ? -19.150 -6.141 -1.588 1.00 27.11 189 SER A C 1
ATOM 1506 O O . SER A 1 189 ? -18.423 -6.367 -2.552 1.00 27.11 189 SER A O 1
ATOM 1508 N N . PRO A 1 190 ? -18.831 -6.547 -0.344 1.00 30.23 190 PRO A N 1
ATOM 1509 C CA . PRO A 1 190 ? -17.578 -7.221 -0.031 1.00 30.23 190 PRO A CA 1
ATOM 1510 C C . PRO A 1 190 ? -17.508 -8.589 -0.712 1.00 30.23 190 PRO A C 1
ATOM 1512 O O . PRO A 1 190 ? -18.395 -9.429 -0.580 1.00 30.23 190 PRO A O 1
ATOM 1515 N N . CYS A 1 191 ? -16.424 -8.794 -1.439 1.00 29.58 191 CYS A N 1
ATOM 1516 C CA . CYS A 1 191 ? -16.143 -9.975 -2.235 1.00 29.58 191 CYS A CA 1
ATOM 1517 C C . CYS A 1 191 ? -15.533 -11.050 -1.352 1.00 29.58 191 CYS A C 1
ATOM 1519 O O . CYS A 1 191 ? -14.634 -10.754 -0.565 1.00 29.58 191 CYS A O 1
ATOM 1521 N N . VAL A 1 192 ? -15.974 -12.300 -1.479 1.00 30.56 192 VAL A N 1
ATOM 1522 C CA . VAL A 1 192 ? -15.332 -13.400 -0.759 1.00 30.56 192 VAL A CA 1
ATOM 1523 C C . VAL A 1 192 ? -14.291 -14.035 -1.668 1.00 30.56 192 VAL A C 1
ATOM 1525 O O . VAL A 1 192 ? -14.621 -14.669 -2.662 1.00 30.56 192 VAL A O 1
ATOM 1528 N N . LEU A 1 193 ? -13.020 -13.813 -1.344 1.00 34.44 193 LEU A N 1
ATOM 1529 C CA . LEU A 1 193 ? -11.887 -14.376 -2.064 1.00 34.44 193 LEU A CA 1
ATOM 1530 C C . LEU A 1 193 ? -11.406 -15.630 -1.320 1.00 34.44 193 LEU A C 1
ATOM 1532 O O . LEU A 1 193 ? -10.918 -15.518 -0.196 1.00 34.44 193 LEU A O 1
ATOM 1536 N N . GLN A 1 194 ? -11.563 -16.824 -1.909 1.00 37.12 194 GLN A N 1
ATOM 1537 C CA . GLN A 1 194 ? -11.057 -18.062 -1.299 1.00 37.12 194 GLN A CA 1
ATOM 1538 C C . GLN A 1 194 ? -9.535 -18.116 -1.425 1.00 37.12 194 GLN A C 1
ATOM 1540 O O . GLN A 1 194 ? -9.016 -18.452 -2.485 1.00 37.12 194 GLN A O 1
ATOM 1545 N N . LEU A 1 195 ? -8.823 -17.806 -0.342 1.00 39.34 195 LEU A N 1
ATOM 1546 C CA . LEU A 1 195 ? -7.376 -17.997 -0.247 1.00 39.34 195 LEU A CA 1
ATOM 1547 C C . LEU A 1 195 ? -7.070 -19.293 0.490 1.00 39.34 195 LEU A C 1
ATOM 1549 O O . LEU A 1 195 ? -7.244 -19.380 1.706 1.00 39.34 195 LEU A O 1
ATOM 1553 N N . SER A 1 196 ? -6.536 -20.280 -0.224 1.00 46.16 196 SER A N 1
ATOM 1554 C CA . SER A 1 196 ? -5.800 -21.370 0.411 1.00 46.16 196 SER A CA 1
ATOM 1555 C C . SER A 1 196 ? -4.320 -20.995 0.477 1.00 46.16 196 SER A C 1
ATOM 1557 O O . SER A 1 196 ? -3.693 -20.751 -0.553 1.00 46.16 196 SER A O 1
ATOM 1559 N N . VAL A 1 197 ? -3.761 -20.949 1.686 1.00 42.25 197 VAL A N 1
ATOM 1560 C CA . VAL A 1 197 ? -2.327 -20.718 1.910 1.00 42.25 197 VAL A CA 1
ATOM 1561 C C . VAL A 1 197 ? -1.656 -22.061 2.171 1.00 42.25 197 VAL A C 1
ATOM 1563 O O . VAL A 1 197 ? -1.973 -22.727 3.162 1.00 42.25 197 VAL A O 1
ATOM 1566 N N . ARG A 1 198 ? -0.724 -22.461 1.299 1.00 45.38 198 ARG A N 1
ATOM 1567 C CA . ARG A 1 198 ? 0.125 -23.642 1.508 1.00 45.38 198 ARG A CA 1
ATOM 1568 C C . ARG A 1 198 ? 1.329 -23.275 2.391 1.00 45.38 198 ARG A C 1
ATOM 1570 O O . ARG A 1 198 ? 1.904 -22.197 2.255 1.00 45.38 198 ARG A O 1
ATOM 1577 N N . GLY A 1 199 ? 1.718 -24.170 3.305 1.00 41.03 199 GLY A N 1
ATOM 1578 C CA . GLY A 1 199 ? 2.957 -24.034 4.083 1.00 41.03 199 GLY A CA 1
ATOM 1579 C C . GLY A 1 199 ? 4.202 -24.133 3.189 1.00 41.03 199 GLY A C 1
ATOM 1580 O O . GLY A 1 199 ? 4.225 -24.940 2.258 1.00 41.03 199 GLY A O 1
ATOM 1581 N N . LYS A 1 200 ? 5.222 -23.307 3.456 1.00 42.06 200 LYS A N 1
ATOM 1582 C CA . LYS A 1 200 ? 6.451 -23.227 2.643 1.00 42.06 200 LYS A CA 1
ATOM 1583 C C . LYS A 1 200 ? 7.339 -24.462 2.815 1.00 42.06 200 LYS A C 1
ATOM 1585 O O . LYS A 1 200 ? 7.536 -24.934 3.933 1.00 42.06 200 LYS A O 1
ATOM 1590 N N . ASN A 1 201 ? 7.982 -24.906 1.733 1.00 38.41 201 ASN A N 1
ATOM 1591 C CA . ASN A 1 201 ? 9.088 -25.870 1.802 1.00 38.41 201 ASN A CA 1
ATOM 1592 C C . ASN A 1 201 ? 10.436 -25.153 2.028 1.00 38.41 201 ASN A C 1
ATOM 1594 O O . ASN A 1 201 ? 10.660 -24.051 1.532 1.00 38.41 201 ASN A O 1
ATOM 1598 N N . ARG A 1 202 ? 11.390 -25.801 2.719 1.00 39.38 202 ARG A N 1
ATOM 1599 C CA . ARG A 1 202 ? 12.707 -25.237 3.121 1.00 39.38 202 ARG A CA 1
ATOM 1600 C C . ARG A 1 202 ? 13.517 -24.584 1.978 1.00 39.38 202 ARG A C 1
ATOM 1602 O O . ARG A 1 202 ? 14.331 -23.706 2.239 1.00 39.38 202 ARG A O 1
ATOM 1609 N N . LYS A 1 203 ? 13.287 -24.985 0.719 1.00 41.69 203 LYS A N 1
ATOM 1610 C CA . LYS A 1 203 ? 13.936 -24.425 -0.486 1.00 41.69 203 LYS A CA 1
ATOM 1611 C C . LYS A 1 203 ? 13.339 -23.082 -0.948 1.00 41.69 203 LYS A C 1
ATOM 1613 O O . LYS A 1 203 ? 14.071 -22.247 -1.465 1.00 41.69 203 LYS A O 1
ATOM 1618 N N . GLU A 1 204 ? 12.050 -22.837 -0.715 1.00 42.78 204 GLU A N 1
ATOM 1619 C CA . GLU A 1 204 ? 11.361 -21.583 -1.081 1.00 42.78 204 GLU A CA 1
ATOM 1620 C C . GLU A 1 204 ? 11.732 -20.433 -0.134 1.00 42.78 204 GLU A C 1
ATOM 1622 O O . GLU A 1 204 ? 11.768 -19.269 -0.530 1.00 42.78 204 GLU A O 1
ATOM 1627 N N . LEU A 1 205 ? 12.077 -20.769 1.114 1.00 39.81 205 LEU A N 1
ATOM 1628 C CA . LEU A 1 205 ? 12.596 -19.820 2.099 1.00 39.81 205 LEU A CA 1
ATOM 1629 C C . LEU A 1 205 ? 13.936 -19.209 1.648 1.00 39.81 205 LEU A C 1
ATOM 1631 O O . LEU A 1 205 ? 14.190 -18.034 1.893 1.00 39.81 205 LEU A O 1
ATOM 1635 N N . LEU A 1 206 ? 14.768 -19.995 0.954 1.00 39.38 206 LEU A N 1
ATOM 1636 C CA . LEU A 1 206 ? 16.096 -19.580 0.495 1.00 39.38 206 LEU A CA 1
ATOM 1637 C C . LEU A 1 206 ? 16.031 -18.702 -0.770 1.00 39.38 206 LEU A C 1
ATOM 1639 O O . LEU A 1 206 ? 16.788 -17.741 -0.891 1.00 39.38 206 LEU A O 1
ATOM 1643 N N . GLY A 1 207 ? 15.088 -18.977 -1.680 1.00 37.00 207 GLY A N 1
ATOM 1644 C CA . GLY A 1 207 ? 14.880 -18.174 -2.894 1.00 37.00 207 GLY A CA 1
ATOM 1645 C C . GLY A 1 207 ? 14.440 -16.732 -2.602 1.00 37.00 207 GLY A C 1
ATOM 1646 O O . GLY A 1 207 ? 14.913 -15.796 -3.247 1.00 37.00 207 GLY A O 1
ATOM 1647 N N . GLY A 1 208 ? 13.610 -16.531 -1.570 1.00 40.94 208 GLY A N 1
ATOM 1648 C CA . GLY A 1 208 ? 13.193 -15.195 -1.123 1.00 40.94 208 GLY A CA 1
ATOM 1649 C C . GLY A 1 208 ? 14.325 -14.359 -0.510 1.00 40.94 208 GLY A C 1
ATOM 1650 O O . GLY A 1 208 ? 14.308 -13.133 -0.614 1.00 40.94 208 GLY A O 1
ATOM 1651 N N . PHE A 1 209 ? 15.339 -15.003 0.077 1.00 39.38 209 PHE A N 1
ATOM 1652 C CA . PHE A 1 209 ? 16.507 -14.316 0.637 1.00 39.38 209 PHE A CA 1
ATOM 1653 C C . PHE A 1 209 ? 17.439 -13.759 -0.452 1.00 39.38 209 PHE A C 1
ATOM 1655 O O . PHE A 1 209 ? 17.945 -12.648 -0.306 1.00 39.38 209 PHE A O 1
ATOM 1662 N N . LEU A 1 210 ? 17.615 -14.466 -1.576 1.00 41.25 210 LEU A N 1
ATOM 1663 C CA . LEU A 1 210 ? 18.482 -14.012 -2.674 1.00 41.25 210 LEU A CA 1
ATOM 1664 C C . LEU A 1 210 ? 17.899 -12.806 -3.434 1.00 41.25 210 LEU A C 1
ATOM 1666 O O . LEU A 1 210 ? 18.647 -11.891 -3.779 1.00 41.25 210 LEU A O 1
ATOM 1670 N N . ARG A 1 211 ? 16.569 -12.733 -3.615 1.00 46.97 211 ARG A N 1
ATOM 1671 C CA . ARG A 1 211 ? 15.900 -11.566 -4.236 1.00 46.97 211 ARG A CA 1
ATOM 1672 C C . ARG A 1 211 ? 16.056 -10.281 -3.413 1.00 46.97 211 ARG A C 1
ATOM 1674 O O . ARG A 1 211 ? 16.117 -9.199 -3.988 1.00 46.97 211 ARG A O 1
ATOM 1681 N N . ASN A 1 212 ? 16.149 -10.386 -2.086 1.00 37.81 212 ASN A N 1
ATOM 1682 C CA . ASN A 1 212 ? 16.293 -9.227 -1.199 1.00 37.81 212 ASN A CA 1
ATOM 1683 C C . ASN A 1 212 ? 17.735 -8.693 -1.131 1.00 37.81 212 ASN A C 1
ATOM 1685 O O . ASN A 1 212 ? 17.926 -7.492 -0.961 1.00 37.81 212 ASN A O 1
ATOM 1689 N N . ILE A 1 213 ? 18.746 -9.552 -1.303 1.00 35.62 213 ILE A N 1
ATOM 1690 C CA . ILE A 1 213 ? 20.163 -9.146 -1.269 1.00 35.62 213 ILE A CA 1
ATOM 1691 C C . ILE A 1 213 ? 20.552 -8.354 -2.531 1.00 35.62 213 ILE A C 1
ATOM 1693 O O . ILE A 1 213 ? 21.276 -7.365 -2.425 1.00 35.62 213 ILE A O 1
ATOM 1697 N N . VAL A 1 214 ? 20.006 -8.703 -3.704 1.00 44.53 214 VAL A N 1
ATOM 1698 C CA . VAL A 1 214 ? 20.215 -7.940 -4.954 1.00 44.53 214 VAL A CA 1
ATOM 1699 C C . VAL A 1 214 ? 19.642 -6.515 -4.855 1.00 44.53 214 VAL A C 1
ATOM 1701 O O . VAL A 1 214 ? 20.288 -5.564 -5.285 1.00 44.53 214 VAL A O 1
ATOM 1704 N N . LYS A 1 215 ? 18.501 -6.332 -4.173 1.00 46.50 215 LYS A N 1
ATOM 1705 C CA . LYS A 1 215 ? 17.848 -5.018 -4.002 1.00 46.50 215 LYS A CA 1
ATOM 1706 C C . LYS A 1 215 ? 18.642 -4.012 -3.151 1.00 46.50 215 LYS A C 1
ATOM 1708 O O . LYS A 1 215 ? 18.525 -2.813 -3.377 1.00 46.50 215 LYS A O 1
ATOM 1713 N N . SER A 1 216 ? 19.447 -4.477 -2.190 1.00 43.44 216 SER A N 1
ATOM 1714 C CA . SER A 1 216 ? 20.259 -3.603 -1.318 1.00 43.44 216 SER A CA 1
ATOM 1715 C C . SER A 1 216 ? 21.516 -3.076 -2.027 1.00 43.44 216 SER A C 1
ATOM 1717 O O . SER A 1 216 ? 21.873 -1.906 -1.896 1.00 43.44 216 SER A O 1
ATOM 1719 N N . ALA A 1 217 ? 22.147 -3.906 -2.867 1.00 43.16 217 ALA A N 1
ATOM 1720 C CA . ALA A 1 217 ? 23.217 -3.459 -3.759 1.00 43.16 217 ALA A CA 1
ATOM 1721 C C . ALA A 1 217 ? 22.693 -2.484 -4.835 1.00 43.16 217 ALA A C 1
ATOM 1723 O O . ALA A 1 217 ? 23.394 -1.541 -5.195 1.00 43.16 217 ALA A O 1
ATOM 1724 N N . ASP A 1 218 ? 21.445 -2.660 -5.284 1.00 51.16 218 ASP A N 1
ATOM 1725 C CA . ASP A 1 218 ? 20.787 -1.813 -6.286 1.00 51.16 218 ASP A CA 1
ATOM 1726 C C . ASP A 1 218 ? 20.465 -0.388 -5.788 1.00 51.16 218 ASP A C 1
ATOM 1728 O O . ASP A 1 218 ? 20.475 0.544 -6.585 1.00 51.16 218 ASP A O 1
ATOM 1732 N N . GLU A 1 219 ? 20.245 -0.157 -4.488 1.00 52.44 219 GLU A N 1
ATOM 1733 C CA . GLU A 1 219 ? 20.003 1.193 -3.937 1.00 52.44 219 GLU A CA 1
ATOM 1734 C C . GLU A 1 219 ? 21.294 2.034 -3.860 1.00 52.44 219 GLU A C 1
ATOM 1736 O O . GLU A 1 219 ? 21.310 3.231 -4.180 1.00 52.44 219 GLU A O 1
ATOM 1741 N N . ALA A 1 220 ? 22.411 1.377 -3.534 1.00 51.66 220 ALA A N 1
ATOM 1742 C CA . ALA A 1 220 ? 23.750 1.937 -3.682 1.00 51.66 220 ALA A CA 1
ATOM 1743 C C . ALA A 1 220 ? 24.113 2.151 -5.160 1.00 51.66 220 ALA A C 1
ATOM 1745 O O . ALA A 1 220 ? 24.857 3.077 -5.467 1.00 51.66 220 ALA A O 1
ATOM 1746 N N . LEU A 1 221 ? 23.562 1.342 -6.073 1.00 53.09 221 LEU A N 1
ATOM 1747 C CA . LEU A 1 221 ? 23.754 1.460 -7.519 1.00 53.09 221 LEU A CA 1
ATOM 1748 C C . LEU A 1 221 ? 22.925 2.596 -8.122 1.00 53.09 221 LEU A C 1
ATOM 1750 O O . LEU A 1 221 ? 23.444 3.361 -8.920 1.00 53.09 221 LEU A O 1
ATOM 1754 N N . ILE A 1 222 ? 21.686 2.804 -7.666 1.00 55.81 222 ILE A N 1
ATOM 1755 C CA . ILE A 1 222 ? 20.919 4.025 -7.931 1.00 55.81 222 ILE A CA 1
ATOM 1756 C C . ILE A 1 222 ? 21.784 5.206 -7.488 1.00 55.81 222 ILE A C 1
ATOM 1758 O O . ILE A 1 222 ? 22.178 6.015 -8.325 1.00 55.81 222 ILE A O 1
ATOM 1762 N N . THR A 1 223 ? 22.190 5.261 -6.218 1.00 54.72 223 THR A N 1
ATOM 1763 C CA . THR A 1 223 ? 23.004 6.359 -5.666 1.00 54.72 223 THR A CA 1
ATOM 1764 C C . THR A 1 223 ? 24.356 6.542 -6.372 1.00 54.72 223 THR A C 1
ATOM 1766 O O . THR A 1 223 ? 24.761 7.680 -6.575 1.00 54.72 223 THR A O 1
ATOM 1769 N N . SER A 1 224 ? 25.035 5.480 -6.818 1.00 50.38 224 SER A N 1
ATOM 1770 C CA . SER A 1 224 ? 26.323 5.559 -7.532 1.00 50.38 224 SER A CA 1
ATOM 1771 C C . SER A 1 224 ? 26.183 5.860 -9.030 1.00 50.38 224 SER A C 1
ATOM 1773 O O . SER A 1 224 ? 27.070 6.476 -9.617 1.00 50.38 224 SER A O 1
ATOM 1775 N N . MET A 1 225 ? 25.038 5.543 -9.640 1.00 53.12 225 MET A N 1
ATOM 1776 C CA . MET A 1 225 ? 24.660 5.981 -10.989 1.00 53.12 225 MET A CA 1
ATOM 1777 C C . MET A 1 225 ? 24.203 7.446 -11.038 1.00 53.12 225 MET A C 1
ATOM 1779 O O . MET A 1 225 ? 23.862 7.930 -12.110 1.00 53.12 225 MET A O 1
ATOM 1783 N N . SER A 1 226 ? 24.251 8.179 -9.919 1.00 50.12 226 SER A N 1
ATOM 1784 C CA . SER A 1 226 ? 24.208 9.654 -9.917 1.00 50.12 226 SER A CA 1
ATOM 1785 C C . SER A 1 226 ? 25.354 10.299 -10.711 1.00 50.12 226 SER A C 1
ATOM 1787 O O . SER A 1 226 ? 25.263 11.465 -11.074 1.00 50.12 226 SER A O 1
ATOM 1789 N N . GLY A 1 227 ? 26.425 9.547 -11.002 1.00 50.75 227 GLY A N 1
ATOM 1790 C CA . GLY A 1 227 ? 27.485 9.972 -11.918 1.00 50.75 227 GLY A CA 1
ATOM 1791 C C . GLY A 1 227 ? 27.083 9.952 -13.399 1.00 50.75 227 GLY A C 1
ATOM 1792 O O . GLY A 1 227 ? 27.782 10.550 -14.216 1.00 50.75 227 GLY A O 1
ATOM 1793 N N . LEU A 1 228 ? 25.973 9.291 -13.759 1.00 56.22 228 LEU A N 1
ATOM 1794 C CA . LEU A 1 228 ? 25.322 9.520 -15.047 1.00 56.22 228 LEU A CA 1
ATOM 1795 C C . LEU A 1 228 ? 24.565 10.837 -14.935 1.00 56.22 228 LEU A C 1
ATOM 1797 O O . LEU A 1 228 ? 23.705 10.989 -14.068 1.00 56.22 228 LEU A O 1
ATOM 1801 N N . LYS A 1 229 ? 24.909 11.800 -15.788 1.00 61.91 229 LYS A N 1
ATOM 1802 C CA . LYS A 1 229 ? 24.237 13.095 -15.820 1.00 61.91 229 LYS A CA 1
ATOM 1803 C C . LYS A 1 229 ? 22.810 12.864 -16.319 1.00 61.91 229 LYS A C 1
ATOM 1805 O O . LYS A 1 229 ? 22.602 12.783 -17.525 1.00 61.91 229 LYS A O 1
ATOM 1810 N N . GLU A 1 230 ? 21.843 12.718 -15.414 1.00 69.44 230 GLU A N 1
ATOM 1811 C CA . GLU A 1 230 ? 20.429 12.795 -15.785 1.00 69.44 230 GLU A CA 1
ATOM 1812 C C . GLU A 1 230 ? 20.217 14.195 -16.368 1.00 69.44 230 GLU A C 1
ATOM 1814 O O . GLU A 1 230 ? 20.377 15.197 -15.681 1.00 69.44 230 GLU A O 1
ATOM 1819 N N . VAL A 1 231 ? 19.983 14.265 -17.677 1.00 71.50 231 VAL A N 1
ATOM 1820 C CA . VAL A 1 231 ? 19.801 15.542 -18.388 1.00 71.50 231 VAL A CA 1
ATOM 1821 C C . VAL A 1 231 ? 18.347 16.017 -18.281 1.00 71.50 231 VAL A C 1
ATOM 1823 O O . VAL A 1 231 ? 18.039 17.151 -18.630 1.00 71.50 231 VAL A O 1
ATOM 1826 N N . ASP A 1 232 ? 17.451 15.147 -17.814 1.00 85.38 232 ASP A N 1
ATOM 1827 C CA . ASP A 1 232 ? 16.029 15.429 -17.683 1.00 85.38 232 ASP A CA 1
ATOM 1828 C C . ASP A 1 232 ? 15.677 15.873 -16.252 1.00 85.38 232 ASP A C 1
ATOM 1830 O O . ASP A 1 232 ? 15.595 15.062 -15.321 1.00 85.38 232 ASP A O 1
ATOM 1834 N N . ASP A 1 233 ? 15.416 17.175 -16.107 1.00 90.25 233 ASP A N 1
ATOM 1835 C CA . ASP A 1 233 ? 15.051 17.831 -14.845 1.00 90.25 233 ASP A CA 1
ATOM 1836 C C . ASP A 1 233 ? 13.854 17.165 -14.140 1.00 90.25 233 ASP A C 1
ATOM 1838 O O . ASP A 1 233 ? 13.776 17.140 -12.907 1.00 90.25 233 ASP A O 1
ATOM 1842 N N . PHE A 1 234 ? 12.897 16.612 -14.899 1.00 94.50 234 PHE A N 1
ATOM 1843 C CA . PHE A 1 234 ? 11.728 15.957 -14.314 1.00 94.50 234 PHE A CA 1
ATOM 1844 C C . PHE A 1 234 ? 12.132 14.670 -13.591 1.00 94.50 234 PHE A C 1
ATOM 1846 O O . PHE A 1 234 ? 11.707 14.448 -12.455 1.00 94.50 234 PHE A O 1
ATOM 1853 N N . PHE A 1 235 ? 12.966 13.831 -14.209 1.00 93.62 235 PHE A N 1
ATOM 1854 C CA . PHE A 1 235 ? 13.387 12.570 -13.593 1.00 93.62 235 PHE A CA 1
ATOM 1855 C C . PHE A 1 235 ? 14.349 12.776 -12.427 1.00 93.62 235 PHE A C 1
ATOM 1857 O O . PHE A 1 235 ? 14.270 12.029 -11.448 1.00 93.62 235 PHE A O 1
ATOM 1864 N N . GLU A 1 236 ? 15.205 13.797 -12.478 1.00 89.25 236 GLU A N 1
ATOM 1865 C CA . GLU A 1 236 ? 16.050 14.170 -11.341 1.00 89.25 236 GLU A CA 1
ATOM 1866 C C . GLU A 1 236 ? 15.202 14.601 -10.131 1.00 89.25 236 GLU A C 1
ATOM 1868 O O . GLU A 1 236 ? 15.404 14.120 -9.005 1.00 89.25 236 GLU A O 1
ATOM 1873 N N . HIS A 1 237 ? 14.196 15.449 -10.369 1.00 92.88 237 HIS A N 1
ATOM 1874 C CA . HIS A 1 237 ? 13.273 15.891 -9.329 1.00 92.88 237 HIS A CA 1
ATOM 1875 C C . HIS A 1 237 ? 12.461 14.728 -8.743 1.00 92.88 237 HIS A C 1
ATOM 1877 O O . HIS A 1 237 ? 12.447 14.536 -7.524 1.00 92.88 237 HIS A O 1
ATOM 1883 N N . GLU A 1 238 ? 11.816 13.921 -9.593 1.00 94.25 238 GLU A N 1
ATOM 1884 C CA . GLU A 1 238 ? 10.985 12.793 -9.153 1.00 94.25 238 GLU A CA 1
ATOM 1885 C C . GLU A 1 238 ? 11.794 11.743 -8.393 1.00 94.25 238 GLU A C 1
ATOM 1887 O O . GLU A 1 238 ? 11.321 11.174 -7.409 1.00 94.25 238 GLU A O 1
ATOM 1892 N N . ARG A 1 239 ? 13.045 11.514 -8.789 1.00 89.31 239 ARG A N 1
ATOM 1893 C CA . ARG A 1 239 ? 13.952 10.620 -8.076 1.00 89.31 239 ARG A CA 1
ATOM 1894 C C . ARG A 1 239 ? 14.268 11.121 -6.672 1.00 89.31 239 ARG A C 1
ATOM 1896 O O . ARG A 1 239 ? 14.155 10.351 -5.716 1.00 89.31 239 ARG A O 1
ATOM 1903 N N . THR A 1 240 ? 14.658 12.387 -6.546 1.00 90.12 240 THR A N 1
ATOM 1904 C CA . THR A 1 240 ? 14.953 13.006 -5.245 1.00 90.12 240 THR A CA 1
ATOM 1905 C C . THR A 1 240 ? 13.726 12.937 -4.341 1.00 90.12 240 THR A C 1
ATOM 1907 O O . THR A 1 240 ? 13.801 12.455 -3.208 1.00 90.12 240 THR A O 1
ATOM 1910 N N . PHE A 1 241 ? 12.569 13.314 -4.889 1.00 95.38 241 PHE A N 1
ATOM 1911 C CA . PHE A 1 241 ? 11.288 13.232 -4.208 1.00 95.38 241 PHE A CA 1
ATOM 1912 C C . PHE A 1 241 ? 10.957 11.805 -3.749 1.00 95.38 241 PHE A C 1
ATOM 1914 O O . PHE A 1 241 ? 10.583 11.608 -2.593 1.00 95.38 241 PHE A O 1
ATOM 1921 N N . LEU A 1 242 ? 11.082 10.799 -4.621 1.00 94.69 242 LEU A N 1
ATOM 1922 C CA . LEU A 1 242 ? 10.722 9.418 -4.300 1.00 94.69 242 LEU A CA 1
ATOM 1923 C C . LEU A 1 242 ? 11.633 8.792 -3.245 1.00 94.69 242 LEU A C 1
ATOM 1925 O O . LEU A 1 242 ? 11.131 8.058 -2.395 1.00 94.69 242 LEU A O 1
ATOM 1929 N N . LEU A 1 243 ? 12.938 9.078 -3.263 1.00 89.62 243 LEU A N 1
ATOM 1930 C CA . LEU A 1 243 ? 13.872 8.584 -2.244 1.00 89.62 243 LEU A CA 1
ATOM 1931 C C . LEU A 1 243 ? 13.534 9.143 -0.857 1.00 89.62 243 LEU A C 1
ATOM 1933 O O . LEU A 1 243 ? 13.449 8.396 0.126 1.00 89.62 243 LEU A O 1
ATOM 1937 N N . GLU A 1 244 ? 13.271 10.446 -0.786 1.00 94.56 244 GLU A N 1
ATOM 1938 C CA . GLU A 1 244 ? 12.870 11.096 0.455 1.00 94.56 244 GLU A CA 1
ATOM 1939 C C . GLU A 1 244 ? 11.484 10.622 0.918 1.00 94.56 244 GLU A C 1
ATOM 1941 O O . GLU A 1 244 ? 11.299 10.240 2.078 1.00 94.56 244 GLU A O 1
ATOM 1946 N N . TYR A 1 245 ? 10.511 10.584 0.005 1.00 97.19 245 TYR A N 1
ATOM 1947 C CA . TYR A 1 245 ? 9.157 10.117 0.283 1.00 97.19 245 TYR A CA 1
ATOM 1948 C C . TYR A 1 245 ? 9.151 8.673 0.791 1.00 97.19 245 TYR A C 1
ATOM 1950 O O . TYR A 1 245 ? 8.488 8.393 1.788 1.00 97.19 245 TYR A O 1
ATOM 1958 N N . HIS A 1 246 ? 9.904 7.771 0.150 1.00 96.50 246 HIS A N 1
ATOM 1959 C CA . HIS A 1 246 ? 9.992 6.364 0.541 1.00 96.50 246 HIS A CA 1
ATOM 1960 C C . HIS A 1 246 ? 10.544 6.197 1.966 1.00 96.50 246 HIS A C 1
ATOM 1962 O O . HIS A 1 246 ? 10.009 5.429 2.766 1.00 96.50 246 HIS A O 1
ATOM 1968 N N . THR A 1 247 ? 11.576 6.965 2.317 1.00 95.62 247 THR A N 1
ATOM 1969 C CA . THR A 1 247 ? 12.129 6.960 3.678 1.00 95.62 247 THR A CA 1
ATOM 1970 C C . THR A 1 247 ? 11.081 7.431 4.687 1.00 95.62 247 THR A C 1
ATOM 1972 O O . THR A 1 247 ? 10.787 6.738 5.661 1.00 95.62 247 THR A O 1
ATOM 1975 N N . ARG A 1 248 ? 10.427 8.565 4.410 1.00 97.69 248 ARG A N 1
ATOM 1976 C CA . ARG A 1 248 ? 9.405 9.139 5.296 1.00 97.69 248 ARG A CA 1
ATOM 1977 C C . ARG A 1 248 ? 8.195 8.221 5.475 1.00 97.69 248 ARG A C 1
ATOM 1979 O O . ARG A 1 248 ? 7.695 8.105 6.594 1.00 97.69 248 ARG A O 1
ATOM 1986 N N . ILE A 1 249 ? 7.719 7.572 4.408 1.00 97.81 249 ILE A N 1
ATOM 1987 C CA . ILE A 1 249 ? 6.554 6.677 4.478 1.00 97.81 249 ILE A CA 1
ATOM 1988 C C . ILE A 1 249 ? 6.876 5.386 5.233 1.00 97.81 249 ILE A C 1
ATOM 1990 O O . ILE A 1 249 ? 6.054 4.931 6.025 1.00 97.81 249 ILE A O 1
ATOM 1994 N N . ARG A 1 250 ? 8.081 4.831 5.053 1.00 96.81 250 ARG A N 1
ATOM 1995 C CA . ARG A 1 250 ? 8.555 3.671 5.816 1.00 96.81 250 ARG A CA 1
ATOM 1996 C C . ARG A 1 250 ? 8.618 3.996 7.305 1.00 96.81 250 ARG A C 1
ATOM 1998 O O . ARG A 1 250 ? 8.092 3.246 8.122 1.00 96.81 250 ARG A O 1
ATOM 2005 N N . ASP A 1 251 ? 9.199 5.136 7.660 1.00 97.25 251 ASP A N 1
ATOM 2006 C CA . ASP A 1 251 ? 9.317 5.539 9.060 1.00 97.25 251 ASP A CA 1
ATOM 2007 C C . ASP A 1 251 ? 7.943 5.855 9.677 1.00 97.25 251 ASP A C 1
ATOM 2009 O O . ASP A 1 251 ? 7.700 5.553 10.845 1.00 97.25 251 ASP A O 1
ATOM 2013 N N . ALA A 1 252 ? 7.019 6.431 8.899 1.00 98.06 252 ALA A N 1
ATOM 2014 C CA . ALA A 1 252 ? 5.635 6.637 9.323 1.00 98.06 252 ALA A CA 1
ATOM 2015 C C . ALA A 1 252 ? 4.903 5.309 9.561 1.00 98.06 252 ALA A C 1
ATOM 2017 O O . ALA A 1 252 ? 4.225 5.178 10.575 1.00 98.06 252 ALA A O 1
ATOM 2018 N N . CYS A 1 253 ? 5.085 4.321 8.680 1.00 96.06 253 CYS A N 1
ATOM 2019 C CA . CYS A 1 253 ? 4.539 2.974 8.843 1.00 96.06 253 CYS A CA 1
ATOM 2020 C C . CYS A 1 253 ? 5.003 2.343 10.163 1.00 96.06 253 CYS A C 1
ATOM 2022 O O . CYS A 1 253 ? 4.178 1.911 10.961 1.00 96.06 253 CYS A O 1
ATOM 2024 N N . LEU A 1 254 ? 6.311 2.383 10.442 1.00 95.12 254 LEU A N 1
ATOM 2025 C CA . LEU A 1 254 ? 6.873 1.844 11.685 1.00 95.12 254 LEU A CA 1
ATOM 2026 C C . LEU A 1 254 ? 6.338 2.554 12.934 1.00 95.12 254 LEU A C 1
ATOM 2028 O O . LEU A 1 254 ? 6.160 1.925 13.975 1.00 95.12 254 LEU A O 1
ATOM 2032 N N . ARG A 1 255 ? 6.102 3.869 12.860 1.00 97.31 255 ARG A N 1
ATOM 2033 C CA . ARG A 1 255 ? 5.492 4.617 13.967 1.00 97.31 255 ARG A CA 1
ATOM 2034 C C . ARG A 1 255 ? 4.027 4.242 14.166 1.00 97.31 255 ARG A C 1
ATOM 2036 O O . ARG A 1 255 ? 3.636 4.044 15.309 1.00 97.31 255 ARG A O 1
ATOM 2043 N N . ALA A 1 256 ? 3.256 4.105 13.090 1.00 96.62 256 ALA A N 1
ATOM 2044 C CA . ALA A 1 256 ? 1.860 3.683 13.166 1.00 96.62 256 ALA A CA 1
ATOM 2045 C C . ALA A 1 256 ? 1.734 2.278 13.780 1.00 96.62 256 ALA A C 1
ATOM 2047 O O . ALA A 1 256 ? 0.951 2.084 14.703 1.00 96.62 256 ALA A O 1
ATOM 2048 N N . ASP A 1 257 ? 2.595 1.332 13.388 1.00 90.88 257 ASP A N 1
ATOM 2049 C CA . ASP A 1 257 ? 2.623 -0.013 13.982 1.00 90.88 257 ASP A CA 1
ATOM 2050 C C . ASP A 1 257 ? 2.918 0.024 15.498 1.00 90.88 257 ASP A C 1
ATOM 2052 O O . ASP A 1 257 ? 2.330 -0.731 16.273 1.00 90.88 257 ASP A O 1
ATOM 2056 N N . ARG A 1 258 ? 3.788 0.939 15.957 1.00 95.75 258 ARG A N 1
ATOM 2057 C CA . ARG A 1 258 ? 4.037 1.146 17.397 1.00 95.75 258 ARG A CA 1
ATOM 2058 C C . ARG A 1 258 ? 2.820 1.714 18.121 1.00 95.75 258 ARG A C 1
ATOM 2060 O O . ARG A 1 258 ? 2.546 1.278 19.232 1.00 95.75 258 ARG A O 1
ATOM 2067 N N . VAL A 1 259 ? 2.102 2.659 17.514 1.00 95.50 259 VAL A N 1
ATOM 2068 C CA . VAL A 1 259 ? 0.850 3.193 18.079 1.00 95.50 259 VAL A CA 1
ATOM 2069 C C . VAL A 1 259 ? -0.186 2.075 18.208 1.00 95.50 259 VAL A C 1
ATOM 2071 O O . VAL A 1 259 ? -0.792 1.936 19.267 1.00 95.50 259 VAL A O 1
ATOM 2074 N N . MET A 1 260 ? -0.300 1.194 17.206 1.00 93.00 260 MET A N 1
ATOM 2075 C CA . MET A 1 260 ? -1.213 0.043 17.265 1.00 93.00 260 MET A CA 1
ATOM 2076 C C . MET A 1 260 ? -0.860 -0.903 18.414 1.00 93.00 260 MET A C 1
ATOM 2078 O O . MET A 1 260 ? -1.742 -1.369 19.138 1.00 93.00 260 MET A O 1
ATOM 2082 N N . GLN A 1 261 ? 0.435 -1.147 18.626 1.00 92.19 261 GLN A N 1
ATOM 2083 C CA . GLN A 1 261 ? 0.895 -1.939 19.761 1.00 92.19 261 GLN A CA 1
ATOM 2084 C C . GLN A 1 261 ? 0.579 -1.259 21.102 1.00 92.19 261 GLN A C 1
ATOM 2086 O O . GLN A 1 261 ? 0.157 -1.942 22.032 1.00 92.19 261 GLN A O 1
ATOM 2091 N N . SER A 1 262 ? 0.730 0.063 21.203 1.00 96.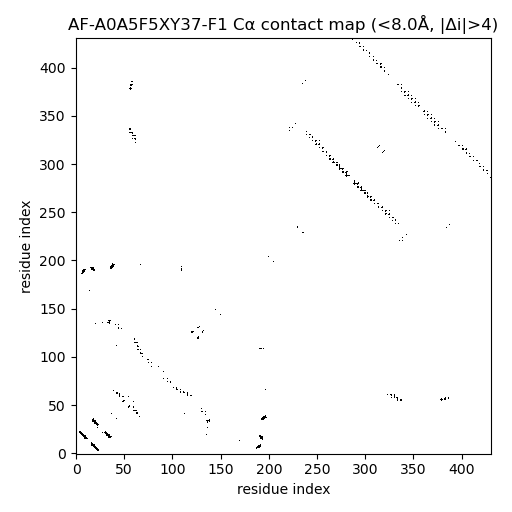75 262 SER A N 1
ATOM 2092 C CA . SER A 1 262 ? 0.382 0.818 22.413 1.00 96.75 262 SER A CA 1
ATOM 2093 C C . SER A 1 262 ? -1.111 0.751 22.740 1.00 96.75 262 SER A C 1
ATOM 2095 O O . SER A 1 262 ? -1.448 0.501 23.893 1.00 96.75 262 SER A O 1
ATOM 2097 N N . HIS A 1 263 ? -2.001 0.903 21.751 1.00 96.31 263 HIS A N 1
ATOM 2098 C CA . HIS A 1 263 ? -3.446 0.739 21.964 1.00 96.31 263 HIS A CA 1
ATOM 2099 C C . HIS A 1 263 ? -3.790 -0.666 22.464 1.00 96.31 263 HIS A C 1
ATOM 2101 O O . HIS A 1 263 ? -4.608 -0.831 23.368 1.00 96.31 263 HIS A O 1
ATOM 2107 N N . LYS A 1 264 ? -3.139 -1.693 21.904 1.00 91.00 264 LYS A N 1
ATOM 2108 C CA . LYS A 1 264 ? -3.320 -3.072 22.362 1.00 91.00 264 LYS A CA 1
ATOM 2109 C C . LYS A 1 264 ? -2.876 -3.246 23.815 1.00 91.00 264 LYS A C 1
ATOM 2111 O O . LYS A 1 264 ? -3.646 -3.776 24.605 1.00 91.00 264 LYS A O 1
ATOM 2116 N N . CYS A 1 265 ? -1.689 -2.754 24.174 1.00 95.06 265 CYS A N 1
ATOM 2117 C CA . CYS A 1 265 ? -1.212 -2.799 25.557 1.00 95.06 265 CYS A CA 1
ATOM 2118 C C . CYS A 1 265 ? -2.167 -2.064 26.511 1.00 95.06 265 CYS A C 1
ATOM 2120 O O . CYS A 1 265 ? -2.501 -2.602 27.558 1.00 95.06 265 CYS A O 1
ATOM 2122 N N . LEU A 1 266 ? -2.670 -0.884 26.130 1.00 96.56 266 LEU A N 1
ATOM 2123 C CA . LEU A 1 266 ? -3.624 -0.131 26.949 1.00 96.56 266 LEU A CA 1
ATOM 2124 C C . LEU A 1 266 ? -4.952 -0.884 27.134 1.00 96.56 266 LEU A C 1
ATOM 2126 O O . LEU A 1 266 ? -5.507 -0.914 28.232 1.00 96.56 266 LEU A O 1
ATOM 2130 N N . ALA A 1 267 ? -5.456 -1.529 26.080 1.00 94.50 267 ALA A N 1
ATOM 2131 C CA . ALA A 1 267 ? -6.632 -2.386 26.182 1.00 94.50 267 ALA A CA 1
ATOM 2132 C C . ALA A 1 267 ? -6.384 -3.590 27.111 1.00 94.50 267 ALA A C 1
ATOM 2134 O O . ALA A 1 267 ? -7.258 -3.936 27.910 1.00 94.50 267 ALA A O 1
ATOM 2135 N N . ASP A 1 268 ? -5.202 -4.203 27.032 1.00 92.44 268 ASP A N 1
ATOM 2136 C CA . ASP A 1 268 ? -4.810 -5.323 27.889 1.00 92.44 268 ASP A CA 1
ATOM 2137 C C . ASP A 1 268 ? -4.676 -4.886 29.362 1.00 92.44 268 ASP A C 1
ATOM 2139 O O . ASP A 1 268 ? -5.148 -5.601 30.245 1.00 92.44 268 ASP A O 1
ATOM 2143 N N . ASP A 1 269 ? -4.158 -3.683 29.637 1.00 97.06 269 ASP A N 1
ATOM 2144 C CA . ASP A 1 269 ? -4.031 -3.112 30.989 1.00 97.06 269 ASP A CA 1
ATOM 2145 C C . ASP A 1 269 ? -5.390 -2.870 31.671 1.00 97.06 269 ASP A C 1
ATOM 2147 O O . ASP A 1 269 ? -5.510 -2.964 32.897 1.00 97.06 269 ASP A O 1
ATOM 2151 N N . TYR A 1 270 ? -6.451 -2.611 30.902 1.00 97.69 270 TYR A N 1
ATOM 2152 C CA . TYR A 1 270 ? -7.799 -2.466 31.458 1.00 97.69 270 TYR A CA 1
ATOM 2153 C C . TYR A 1 270 ? -8.382 -3.775 32.009 1.00 97.69 270 TYR A C 1
ATOM 2155 O O . TYR A 1 270 ? -9.261 -3.721 32.874 1.00 97.69 270 TYR A O 1
ATOM 2163 N N . ILE A 1 271 ? -7.893 -4.941 31.567 1.00 94.06 271 ILE A N 1
ATOM 2164 C CA . ILE A 1 271 ? -8.361 -6.257 32.031 1.00 94.06 271 ILE A CA 1
ATOM 2165 C C . ILE A 1 271 ? -8.084 -6.456 33.534 1.00 94.06 271 ILE A C 1
ATOM 2167 O O . ILE A 1 271 ? -9.043 -6.654 34.287 1.00 94.06 271 ILE A O 1
ATOM 2171 N N . PRO A 1 272 ? -6.827 -6.386 34.026 1.00 97.00 272 PRO A N 1
ATOM 2172 C CA . PRO A 1 272 ? -6.556 -6.559 35.450 1.00 97.00 272 PRO A CA 1
ATOM 2173 C C . PRO A 1 272 ? -7.180 -5.450 36.307 1.00 97.00 272 PRO A C 1
ATOM 2175 O O . PRO A 1 272 ? -7.614 -5.737 37.420 1.00 97.00 272 PRO A O 1
ATOM 2178 N N . MET A 1 273 ? -7.297 -4.213 35.803 1.00 97.38 273 MET A N 1
ATOM 2179 C CA . MET A 1 273 ? -7.971 -3.123 36.529 1.00 97.38 273 MET A CA 1
ATOM 2180 C C . MET A 1 273 ? -9.451 -3.437 36.774 1.00 97.38 273 MET A C 1
ATOM 2182 O O . MET A 1 273 ? -9.934 -3.353 37.905 1.00 97.38 273 MET A O 1
ATOM 2186 N N . SER A 1 274 ? -10.161 -3.845 35.720 1.00 97.38 274 SER A N 1
ATOM 2187 C CA . SER A 1 274 ? -11.558 -4.279 35.782 1.00 97.38 274 SER A CA 1
ATOM 2188 C C . SER A 1 274 ? -11.753 -5.455 36.747 1.00 97.38 274 SER A C 1
ATOM 2190 O O . SER A 1 274 ? -12.640 -5.422 37.607 1.00 97.38 274 SER A O 1
ATOM 2192 N N . ALA A 1 275 ? -10.891 -6.473 36.659 1.00 95.88 275 ALA A N 1
ATOM 2193 C CA . ALA A 1 275 ? -10.958 -7.654 37.514 1.00 95.88 275 ALA A CA 1
ATOM 2194 C C . ALA A 1 275 ? -10.712 -7.315 38.994 1.00 95.88 275 ALA A C 1
ATOM 2196 O O . ALA A 1 275 ? -11.465 -7.763 39.861 1.00 95.88 275 ALA A O 1
ATOM 2197 N N . ALA A 1 276 ? -9.708 -6.483 39.290 1.00 97.50 276 ALA A N 1
ATOM 2198 C CA . ALA A 1 276 ? -9.399 -6.053 40.652 1.00 97.50 276 ALA A CA 1
ATOM 2199 C C . ALA A 1 276 ? -10.562 -5.267 41.277 1.00 97.50 276 ALA A C 1
ATOM 2201 O O . ALA A 1 276 ? -10.978 -5.564 42.397 1.00 97.50 276 ALA A O 1
ATOM 2202 N N . LEU A 1 277 ? -11.140 -4.317 40.536 1.00 97.06 277 LEU A N 1
ATOM 2203 C CA . LEU A 1 277 ? -12.306 -3.548 40.983 1.00 97.06 277 LEU A CA 1
ATOM 2204 C C . LEU A 1 277 ? -13.540 -4.434 41.179 1.00 97.06 277 LEU A C 1
ATOM 2206 O O . LEU A 1 277 ? -14.262 -4.271 42.161 1.00 97.06 277 LEU A O 1
ATOM 2210 N N . SER A 1 278 ? -13.754 -5.409 40.293 1.00 96.69 278 SER A N 1
ATOM 2211 C CA . SER A 1 278 ? -14.832 -6.391 40.449 1.00 96.69 278 SER A CA 1
ATOM 2212 C C . SER A 1 278 ? -14.655 -7.199 41.733 1.00 96.69 278 SER A C 1
ATOM 2214 O O . SER A 1 278 ? -15.597 -7.326 42.511 1.00 96.69 278 SER A O 1
ATOM 2216 N N . SER A 1 279 ? -13.438 -7.688 41.993 1.00 96.25 279 SER A N 1
ATOM 2217 C CA . SER A 1 279 ? -13.114 -8.432 43.212 1.00 96.25 279 SER A CA 1
ATOM 2218 C C . SER A 1 279 ? -13.373 -7.597 44.467 1.00 96.25 279 SER A C 1
ATOM 2220 O O . SER A 1 279 ? -14.055 -8.071 45.376 1.00 96.25 279 SER A O 1
ATOM 2222 N N . LEU A 1 280 ? -12.901 -6.345 44.506 1.00 95.19 280 LEU A N 1
ATOM 2223 C CA . LEU A 1 280 ? -13.168 -5.427 45.619 1.00 95.19 280 LEU A CA 1
ATOM 2224 C C . LEU A 1 280 ? -14.674 -5.234 45.831 1.00 95.19 280 LEU A C 1
ATOM 2226 O O . LEU A 1 280 ? -15.164 -5.403 46.943 1.00 95.19 280 LEU A O 1
ATOM 2230 N N . GLY A 1 281 ? -15.434 -4.994 44.759 1.00 94.44 281 GLY A N 1
ATOM 2231 C CA . GLY A 1 281 ? -16.890 -4.858 44.835 1.00 94.44 281 GLY A CA 1
ATOM 2232 C C . GLY A 1 281 ? -17.611 -6.113 45.344 1.00 94.44 281 GLY A C 1
ATOM 2233 O O . GLY A 1 281 ? -18.638 -6.003 46.007 1.00 94.44 281 GLY A O 1
ATOM 2234 N N . THR A 1 282 ? -17.094 -7.316 45.075 1.00 92.94 282 THR A N 1
ATOM 2235 C CA . THR A 1 282 ? -17.694 -8.559 45.604 1.00 92.94 282 THR A CA 1
ATOM 2236 C C . THR A 1 282 ? -17.425 -8.788 47.089 1.00 92.94 282 THR A C 1
ATOM 2238 O O . THR A 1 282 ? -18.246 -9.422 47.751 1.00 92.94 282 THR A O 1
ATOM 2241 N N . GLN A 1 283 ? -16.305 -8.278 47.604 1.00 93.19 283 GLN A N 1
ATOM 2242 C CA . GLN A 1 283 ? -15.907 -8.416 49.008 1.00 93.19 283 GLN A CA 1
ATOM 2243 C C . GLN A 1 283 ? -16.474 -7.293 49.886 1.00 93.19 283 GLN A C 1
ATOM 2245 O O . GLN A 1 283 ? -16.665 -7.484 51.085 1.00 93.19 283 GLN A O 1
ATOM 2250 N N . GLU A 1 284 ? -16.761 -6.134 49.295 1.00 90.69 284 GLU A N 1
ATOM 2251 C CA . GLU A 1 284 ? -17.288 -4.975 50.003 1.00 90.69 284 GLU A CA 1
ATOM 2252 C C . GLU A 1 284 ? -18.744 -5.199 50.447 1.00 90.69 284 GLU A C 1
ATOM 2254 O O . GLU A 1 284 ? -19.615 -5.584 49.663 1.00 90.69 284 GLU A O 1
ATOM 2259 N N . VAL A 1 285 ? -19.019 -4.927 51.723 1.00 85.00 285 VAL A N 1
ATOM 2260 C CA . VAL A 1 285 ? -20.351 -5.078 52.340 1.00 85.00 285 VAL A CA 1
ATOM 2261 C C . VAL A 1 285 ? -21.108 -3.754 52.467 1.00 85.00 285 VAL A C 1
ATOM 2263 O O . VAL A 1 285 ? -22.314 -3.763 52.706 1.00 85.00 285 VAL A O 1
ATOM 2266 N N . ASN A 1 286 ? -20.426 -2.623 52.277 1.00 83.75 286 ASN A N 1
ATOM 2267 C CA . ASN A 1 286 ? -20.993 -1.286 52.443 1.00 83.75 286 ASN A CA 1
ATOM 2268 C C . ASN A 1 286 ? -21.445 -0.664 51.109 1.00 83.75 286 ASN A C 1
ATOM 2270 O O . ASN A 1 286 ? -21.377 -1.280 50.044 1.00 83.75 286 ASN A O 1
ATOM 2274 N N . GLN A 1 287 ? -21.876 0.602 51.164 1.00 79.50 287 GLN A N 1
ATOM 2275 C CA . GLN A 1 287 ? -22.357 1.372 50.008 1.00 79.50 287 GLN A CA 1
ATOM 2276 C C . GLN A 1 287 ? -21.343 1.441 48.844 1.00 79.50 287 GLN A C 1
ATOM 2278 O O . GLN A 1 287 ? -21.748 1.464 47.685 1.00 79.50 287 GLN A O 1
ATOM 2283 N N . LEU A 1 288 ? -20.034 1.352 49.127 1.00 87.44 288 LEU A N 1
ATOM 2284 C CA . LEU A 1 288 ? -18.959 1.382 48.121 1.00 87.44 288 LEU A CA 1
ATOM 2285 C C . LEU A 1 288 ? -18.955 0.185 47.156 1.00 87.44 288 LEU A C 1
ATOM 2287 O O . LEU A 1 288 ? -18.328 0.258 46.096 1.00 87.44 288 LEU A O 1
ATOM 2291 N N . LYS A 1 289 ? -19.669 -0.902 47.478 1.00 92.19 289 LYS A N 1
ATOM 2292 C CA . LYS A 1 289 ? -19.827 -2.063 46.592 1.00 92.19 289 LYS A CA 1
ATOM 2293 C C . LYS A 1 289 ? -20.277 -1.651 45.191 1.00 92.19 289 LYS A C 1
ATOM 2295 O O . LYS A 1 289 ? -19.694 -2.088 44.197 1.00 92.19 289 LYS A O 1
ATOM 2300 N N . THR A 1 290 ? -21.307 -0.812 45.108 1.00 90.50 290 THR A N 1
ATOM 2301 C CA . THR A 1 290 ? -21.880 -0.383 43.826 1.00 90.50 290 THR A CA 1
ATOM 2302 C C . THR A 1 290 ? -20.875 0.456 43.040 1.00 90.50 290 THR A C 1
ATOM 2304 O O . THR A 1 290 ? -20.658 0.184 41.8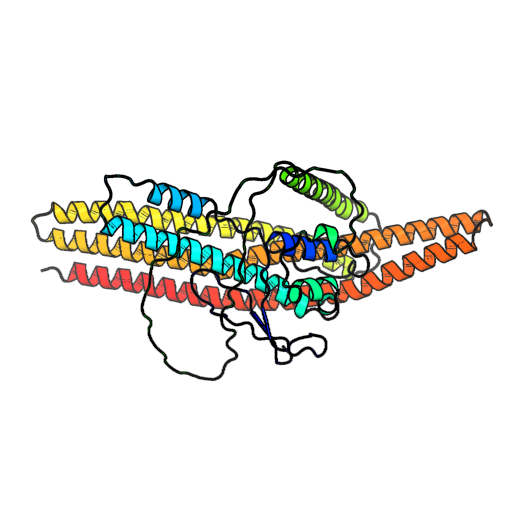57 1.00 90.50 290 THR A O 1
ATOM 2307 N N . SER A 1 291 ? -20.169 1.363 43.720 1.00 93.38 291 SER A N 1
ATOM 2308 C CA . SER A 1 291 ? -19.101 2.177 43.141 1.00 93.38 291 SER A CA 1
ATOM 2309 C C . SER A 1 291 ? -17.994 1.331 42.501 1.00 93.38 291 SER A C 1
ATOM 2311 O O . SER A 1 291 ? -17.646 1.547 41.336 1.00 93.38 291 SER A O 1
ATOM 2313 N N . PHE A 1 292 ? -17.470 0.324 43.209 1.00 95.19 292 PHE A N 1
ATOM 2314 C CA . PHE A 1 292 ? -16.426 -0.560 42.675 1.00 95.19 292 PHE A CA 1
ATOM 2315 C C . PHE A 1 292 ? -16.895 -1.341 41.444 1.00 95.19 292 PHE A C 1
ATOM 2317 O O . PHE A 1 292 ? -16.195 -1.373 40.429 1.00 95.19 292 PHE A O 1
ATOM 2324 N N . LEU A 1 293 ? -18.104 -1.911 41.491 1.00 94.62 293 LEU A N 1
ATOM 2325 C CA . LEU A 1 293 ? -18.673 -2.642 40.356 1.00 94.62 293 LEU A CA 1
ATOM 2326 C C . LEU A 1 293 ? -18.921 -1.724 39.147 1.00 94.62 293 LEU A C 1
ATOM 2328 O O . LEU A 1 293 ? -18.712 -2.134 38.005 1.00 94.62 293 LEU A O 1
ATOM 2332 N N . LYS A 1 294 ? -19.313 -0.463 39.374 1.00 95.38 294 LYS A N 1
ATOM 2333 C CA . LYS A 1 294 ? -19.487 0.535 38.308 1.00 95.38 294 LYS A CA 1
ATOM 2334 C C . LYS A 1 294 ? -18.167 0.952 37.669 1.00 95.38 294 LYS A C 1
ATOM 2336 O O . LYS A 1 294 ? -18.112 1.118 36.449 1.00 95.38 294 LYS A O 1
ATOM 2341 N N . LEU A 1 295 ? -17.103 1.090 38.457 1.00 96.75 295 LEU A N 1
ATOM 2342 C CA . LEU A 1 295 ? -15.762 1.356 37.936 1.00 96.75 295 LEU A CA 1
ATOM 2343 C C . LEU A 1 295 ? -15.218 0.162 37.144 1.00 96.75 295 LEU A C 1
ATOM 2345 O O . LEU A 1 295 ? -14.670 0.359 36.061 1.00 96.75 295 LEU A O 1
ATOM 2349 N N . ALA A 1 296 ? -15.427 -1.069 37.617 1.00 97.25 296 ALA A N 1
ATOM 2350 C CA . ALA A 1 296 ? -15.067 -2.265 36.857 1.00 97.25 296 ALA A CA 1
ATOM 2351 C C . ALA A 1 296 ? -15.774 -2.309 35.491 1.00 97.25 296 ALA A C 1
ATOM 2353 O O . ALA A 1 296 ? -15.140 -2.489 34.450 1.00 97.25 296 ALA A O 1
ATOM 2354 N N . GLU A 1 297 ? -17.086 -2.045 35.478 1.00 96.69 297 GLU A N 1
ATOM 2355 C CA . GLU A 1 297 ? -17.878 -1.961 34.250 1.00 96.69 297 GLU A CA 1
ATOM 2356 C C . GLU A 1 297 ? -17.356 -0.872 33.292 1.00 96.69 297 GLU A C 1
ATOM 2358 O O . GLU A 1 297 ? -17.326 -1.080 32.074 1.00 96.69 297 GLU A O 1
ATOM 2363 N N . LEU A 1 298 ? -16.921 0.281 33.817 1.00 97.81 298 LEU A N 1
ATOM 2364 C CA . LEU A 1 298 ? -16.296 1.337 33.019 1.00 97.81 298 LEU A CA 1
ATOM 2365 C C . LEU A 1 298 ? -15.023 0.836 32.328 1.00 97.81 298 LEU A C 1
ATOM 2367 O O . LEU A 1 298 ? -14.896 1.034 31.120 1.00 97.81 298 LEU A O 1
ATOM 2371 N N . PHE A 1 299 ? -14.110 0.182 33.049 1.00 98.06 299 PHE A N 1
ATOM 2372 C CA . PHE A 1 299 ? -12.852 -0.295 32.468 1.00 98.06 299 PHE A CA 1
ATOM 2373 C C . PHE A 1 299 ? -13.067 -1.358 31.381 1.00 98.06 299 PHE A C 1
ATOM 2375 O O . PHE A 1 299 ? -12.421 -1.283 30.337 1.00 98.06 299 PHE A O 1
ATOM 2382 N N . GLU A 1 300 ? -14.050 -2.257 31.514 1.00 96.31 300 GLU A N 1
ATOM 2383 C CA . GLU A 1 300 ? -14.403 -3.161 30.402 1.00 96.31 300 GLU A CA 1
ATOM 2384 C C . GLU A 1 300 ? -14.956 -2.434 29.178 1.00 96.31 300 GLU A C 1
ATOM 2386 O O . GLU A 1 300 ? -14.706 -2.823 28.031 1.00 96.31 300 GLU A O 1
ATOM 2391 N N . ARG A 1 301 ? -15.749 -1.380 29.393 1.00 97.38 301 ARG A N 1
ATOM 2392 C CA . ARG A 1 301 ? -16.276 -0.568 28.291 1.00 97.38 301 ARG A CA 1
ATOM 2393 C C . ARG A 1 301 ? -15.161 0.230 27.615 1.00 97.38 301 ARG A C 1
ATOM 2395 O O . ARG A 1 301 ? -15.158 0.301 26.386 1.00 97.38 301 ARG A O 1
ATOM 2402 N N . LEU A 1 302 ? -14.213 0.770 28.385 1.00 97.94 302 LEU A N 1
ATOM 2403 C CA . LEU A 1 302 ? -13.021 1.443 27.868 1.00 97.94 302 LEU A CA 1
ATOM 2404 C C . LEU A 1 302 ? -12.137 0.476 27.079 1.00 97.94 302 LEU A C 1
ATOM 2406 O O . LEU A 1 302 ? -11.774 0.804 25.959 1.00 97.94 302 LEU A O 1
ATOM 2410 N N . ARG A 1 303 ? -11.915 -0.753 27.558 1.00 96.94 303 ARG A N 1
ATOM 2411 C CA . ARG A 1 303 ? -11.206 -1.803 26.806 1.00 96.94 303 ARG A CA 1
ATOM 2412 C C . ARG A 1 303 ? -11.801 -2.073 25.434 1.00 96.94 303 ARG A C 1
ATOM 2414 O O . ARG A 1 303 ? -11.087 -2.120 24.436 1.00 96.94 303 ARG A O 1
ATOM 2421 N N . LYS A 1 304 ? -13.122 -2.247 25.363 1.00 94.50 304 LYS A N 1
ATOM 2422 C CA . LYS A 1 304 ? -13.816 -2.476 24.085 1.00 94.50 304 LYS A CA 1
ATOM 2423 C C . LYS A 1 304 ? -13.735 -1.262 23.161 1.00 94.50 304 LYS A C 1
ATOM 2425 O O . LYS A 1 304 ? -13.676 -1.437 21.945 1.00 94.50 304 LYS A O 1
ATOM 2430 N N . LEU A 1 305 ? -13.783 -0.051 23.719 1.00 96.56 305 LEU A N 1
ATOM 2431 C CA . LEU A 1 305 ? -13.612 1.178 22.951 1.00 96.56 305 LEU A CA 1
ATOM 2432 C C . LEU A 1 305 ? -12.185 1.276 22.405 1.00 96.56 305 LEU A C 1
ATOM 2434 O O . LEU A 1 305 ? -12.033 1.490 21.210 1.00 96.56 305 LEU A O 1
ATOM 2438 N N . GLU A 1 306 ? -11.180 1.031 23.238 1.00 97.12 306 GLU A N 1
ATOM 2439 C CA . GLU A 1 306 ? -9.761 1.069 22.885 1.00 97.12 306 GLU A CA 1
ATOM 2440 C C . GLU A 1 306 ? -9.417 0.074 21.771 1.00 97.12 306 GLU A C 1
ATOM 2442 O O . GLU A 1 306 ? -8.806 0.435 20.769 1.00 97.12 306 GLU A O 1
ATOM 2447 N N . GLY A 1 307 ? -9.922 -1.161 21.864 1.00 93.69 307 GLY A N 1
ATOM 2448 C CA . GLY A 1 307 ? -9.774 -2.144 20.787 1.00 93.69 307 GLY A CA 1
ATOM 2449 C C . GLY A 1 307 ? -10.426 -1.704 19.468 1.00 93.69 307 GLY A C 1
ATOM 2450 O O . GLY A 1 307 ? -9.941 -2.045 18.385 1.00 93.69 307 GLY A O 1
ATOM 2451 N N . ARG A 1 308 ? -11.507 -0.912 19.533 1.00 94.31 308 ARG A N 1
ATOM 2452 C CA . ARG A 1 308 ? -12.123 -0.307 18.344 1.00 94.31 308 ARG A CA 1
ATOM 2453 C C . ARG A 1 308 ? -11.283 0.845 17.792 1.00 94.31 308 ARG A C 1
ATOM 2455 O O . ARG A 1 308 ? -11.144 0.892 16.577 1.00 94.31 308 ARG A O 1
ATOM 2462 N N . VAL A 1 309 ? -10.705 1.702 18.643 1.00 96.25 309 VAL A N 1
ATOM 2463 C CA . VAL A 1 309 ? -9.745 2.741 18.217 1.00 96.25 309 VAL A CA 1
ATOM 2464 C C . VAL A 1 309 ? -8.605 2.098 17.435 1.00 96.25 309 VAL A C 1
ATOM 2466 O O . VAL A 1 309 ? -8.399 2.440 16.275 1.00 96.25 309 VAL A O 1
ATOM 2469 N N . ALA A 1 310 ? -7.966 1.078 18.018 1.00 94.94 310 ALA A N 1
ATOM 2470 C CA . ALA A 1 310 ? -6.872 0.348 17.384 1.00 94.94 310 ALA A CA 1
ATOM 2471 C C . ALA A 1 310 ? -7.265 -0.228 16.014 1.00 94.94 310 ALA A C 1
ATOM 2473 O O . ALA A 1 310 ? -6.541 -0.081 15.036 1.00 94.94 310 ALA A O 1
ATOM 2474 N N . SER A 1 311 ? -8.428 -0.881 15.924 1.00 91.62 311 SER A N 1
ATOM 2475 C CA . SER A 1 311 ? -8.880 -1.516 14.677 1.00 91.62 311 SER A CA 1
ATOM 2476 C C . SER A 1 311 ? -9.202 -0.495 13.580 1.00 91.62 311 SER A C 1
ATOM 2478 O O . SER A 1 311 ? -8.872 -0.707 12.413 1.00 91.62 311 SER A O 1
ATOM 2480 N N . ASP A 1 312 ? -9.865 0.600 13.951 1.00 94.44 312 ASP A N 1
ATOM 2481 C CA . ASP A 1 312 ? -10.266 1.664 13.032 1.00 94.44 312 ASP A CA 1
ATOM 2482 C C . ASP A 1 312 ? -9.037 2.447 12.524 1.00 94.44 312 ASP A C 1
ATOM 2484 O O . ASP A 1 312 ? -8.940 2.734 11.327 1.00 94.44 312 ASP A O 1
ATOM 2488 N N . GLU A 1 313 ? -8.066 2.735 13.396 1.00 95.69 313 GLU A N 1
ATOM 2489 C CA . GLU A 1 313 ? -6.809 3.388 13.016 1.00 95.69 313 GLU A CA 1
ATOM 2490 C C . GLU A 1 313 ? -5.905 2.466 12.184 1.00 95.69 313 GLU A C 1
ATOM 2492 O O . GLU A 1 313 ? -5.358 2.911 11.172 1.00 95.69 313 GLU A O 1
ATOM 2497 N N . ASP A 1 314 ? -5.802 1.172 12.513 1.00 93.44 314 ASP A N 1
ATOM 2498 C CA . ASP A 1 314 ? -5.036 0.214 11.702 1.00 93.44 314 ASP A CA 1
ATOM 2499 C C . ASP A 1 314 ? -5.559 0.161 10.259 1.00 93.44 314 ASP A C 1
ATOM 2501 O O . ASP A 1 314 ? -4.777 0.167 9.303 1.00 93.44 314 ASP A O 1
ATOM 2505 N N . LEU A 1 315 ? -6.887 0.180 10.101 1.00 91.06 315 LEU A N 1
ATOM 2506 C CA . LEU A 1 315 ? -7.558 0.140 8.805 1.00 91.06 315 LEU A CA 1
ATOM 2507 C C . LEU A 1 315 ? -7.361 1.426 7.988 1.00 91.06 315 LEU A C 1
ATOM 2509 O O . LEU A 1 315 ? -7.195 1.357 6.769 1.00 91.06 315 LEU A O 1
ATOM 2513 N N . LYS A 1 316 ? -7.432 2.605 8.618 1.00 94.50 316 LYS A N 1
ATOM 2514 C CA . LYS A 1 316 ? -7.393 3.893 7.898 1.00 94.50 316 LYS A CA 1
ATOM 2515 C C . LYS A 1 316 ? -5.996 4.469 7.754 1.00 94.50 316 LYS A C 1
ATOM 2517 O O . LYS A 1 316 ? -5.689 5.069 6.726 1.00 94.50 316 LYS A O 1
ATOM 2522 N N . LEU A 1 317 ? -5.135 4.274 8.742 1.00 96.56 317 LEU A N 1
ATOM 2523 C CA . LEU A 1 317 ? -3.788 4.821 8.736 1.00 96.56 317 LEU A CA 1
ATOM 2524 C C . LEU A 1 317 ? -2.768 3.755 8.354 1.00 96.56 317 LEU A C 1
ATOM 2526 O O . LEU A 1 317 ? -2.136 3.850 7.300 1.00 96.56 317 LEU A O 1
ATOM 2530 N N . SER A 1 318 ? -2.615 2.729 9.184 1.00 95.81 318 SER A N 1
ATOM 2531 C CA . SER A 1 318 ? -1.501 1.789 9.069 1.00 95.81 318 SER A CA 1
ATOM 2532 C C . SER A 1 318 ? -1.547 0.988 7.761 1.00 95.81 318 SER A C 1
ATOM 2534 O O . SER A 1 318 ? -0.529 0.859 7.078 1.00 95.81 318 SER A O 1
ATOM 2536 N N . ASP A 1 319 ? -2.722 0.517 7.331 1.00 93.31 319 ASP A N 1
ATOM 2537 C CA . ASP A 1 319 ? -2.894 -0.181 6.048 1.00 93.31 319 ASP A CA 1
ATOM 2538 C C . ASP A 1 319 ? -2.586 0.699 4.838 1.00 93.31 319 ASP A C 1
ATOM 2540 O O . ASP A 1 319 ? -1.896 0.263 3.907 1.00 93.31 319 ASP A O 1
ATOM 2544 N N . MET A 1 320 ? -3.030 1.956 4.866 1.00 96.00 320 MET A N 1
ATOM 2545 C CA . MET A 1 320 ? -2.708 2.929 3.827 1.00 96.00 320 MET A CA 1
ATOM 2546 C C . MET A 1 320 ? -1.193 3.172 3.756 1.00 96.00 320 MET A C 1
ATOM 2548 O O . MET A 1 320 ? -0.616 3.143 2.663 1.00 96.00 320 MET A O 1
ATOM 2552 N N . LEU A 1 321 ? -0.531 3.382 4.899 1.00 97.94 321 LEU A N 1
ATOM 2553 C CA . LEU A 1 321 ? 0.918 3.597 4.961 1.00 97.94 321 LEU A CA 1
ATOM 2554 C C . LEU A 1 321 ? 1.683 2.373 4.430 1.00 97.94 321 LEU A C 1
ATOM 2556 O O . LEU A 1 321 ? 2.563 2.527 3.581 1.00 97.94 321 LEU A O 1
ATOM 2560 N N . ARG A 1 322 ? 1.304 1.153 4.840 1.00 95.75 322 ARG A N 1
ATOM 2561 C CA . ARG A 1 322 ? 1.894 -0.111 4.351 1.00 95.75 322 ARG A CA 1
ATOM 2562 C C . ARG A 1 322 ? 1.705 -0.315 2.852 1.00 95.75 322 ARG A C 1
ATOM 2564 O O . ARG A 1 322 ? 2.583 -0.874 2.188 1.00 95.75 322 ARG A O 1
ATOM 2571 N N . TYR A 1 323 ? 0.560 0.086 2.302 1.00 96.06 323 TYR A N 1
ATOM 2572 C CA . TYR A 1 323 ? 0.327 0.035 0.860 1.00 96.06 323 TYR A CA 1
ATOM 2573 C C . TYR A 1 323 ? 1.277 0.988 0.123 1.00 96.06 323 TYR A C 1
ATOM 2575 O O . TYR A 1 323 ? 2.042 0.537 -0.727 1.00 96.06 323 TYR A O 1
ATOM 2583 N N . TYR A 1 324 ? 1.313 2.273 0.490 1.00 97.75 324 TYR A N 1
ATOM 2584 C CA . TYR A 1 324 ? 2.135 3.264 -0.217 1.00 97.75 324 TYR A CA 1
ATOM 2585 C C . TYR A 1 324 ? 3.639 3.151 0.055 1.00 97.75 324 TYR A C 1
ATOM 2587 O O . TYR A 1 324 ? 4.443 3.563 -0.783 1.00 97.75 324 TYR A O 1
ATOM 2595 N N . MET A 1 325 ? 4.053 2.526 1.159 1.00 97.44 325 MET A N 1
ATOM 2596 C CA . MET A 1 325 ? 5.441 2.100 1.346 1.00 97.44 325 MET A CA 1
ATOM 2597 C C . MET A 1 325 ? 5.864 1.103 0.256 1.00 97.44 325 MET A C 1
ATOM 2599 O O . MET A 1 325 ? 6.942 1.241 -0.317 1.00 97.44 325 MET A O 1
ATOM 2603 N N . ARG A 1 326 ? 5.006 0.135 -0.086 1.00 96.56 326 ARG A N 1
ATOM 2604 C CA . ARG A 1 326 ? 5.289 -0.847 -1.144 1.00 96.56 326 ARG A CA 1
ATOM 2605 C C . ARG A 1 326 ? 5.095 -0.268 -2.548 1.00 96.56 326 ARG A C 1
ATOM 2607 O O . ARG A 1 326 ? 5.922 -0.520 -3.415 1.00 96.56 326 ARG A O 1
ATOM 2614 N N . ASP A 1 327 ? 4.071 0.559 -2.756 1.00 97.31 327 ASP A N 1
ATOM 2615 C CA . ASP A 1 327 ? 3.818 1.232 -4.044 1.00 97.31 327 ASP A CA 1
ATOM 2616 C C . ASP A 1 327 ? 4.949 2.229 -4.382 1.00 97.31 327 ASP A C 1
ATOM 2618 O O . ASP A 1 327 ? 5.383 2.324 -5.526 1.00 97.31 327 ASP A O 1
ATOM 2622 N N . SER A 1 328 ? 5.516 2.919 -3.380 1.00 97.38 328 SER A N 1
ATOM 2623 C CA . SER A 1 328 ? 6.707 3.764 -3.584 1.00 97.38 328 SER A CA 1
ATOM 2624 C C . SER A 1 328 ? 7.969 2.966 -3.900 1.00 97.38 328 SER A C 1
ATOM 2626 O O . SER A 1 328 ? 8.799 3.444 -4.670 1.00 97.38 328 SER A O 1
ATOM 2628 N N . GLN A 1 329 ? 8.112 1.748 -3.367 1.00 96.44 329 GLN A N 1
ATOM 2629 C CA . GLN A 1 329 ? 9.194 0.860 -3.784 1.00 96.44 329 GLN A CA 1
ATOM 2630 C C . GLN A 1 329 ? 9.026 0.445 -5.252 1.00 96.44 329 GLN A C 1
ATOM 2632 O O . GLN A 1 329 ? 9.990 0.516 -6.004 1.00 96.44 329 GLN A O 1
ATOM 2637 N N . ALA A 1 330 ? 7.809 0.117 -5.697 1.00 96.81 330 ALA A N 1
ATOM 2638 C CA . ALA A 1 330 ? 7.546 -0.174 -7.108 1.00 96.81 330 ALA A CA 1
ATOM 2639 C C . ALA A 1 330 ? 7.849 1.031 -8.028 1.00 96.81 330 ALA A C 1
ATOM 2641 O O . ALA A 1 330 ? 8.388 0.862 -9.124 1.00 96.81 330 ALA A O 1
ATOM 2642 N N . ALA A 1 331 ? 7.576 2.258 -7.568 1.00 97.50 331 ALA A N 1
ATOM 2643 C CA . ALA A 1 331 ? 7.959 3.484 -8.273 1.00 97.50 331 ALA A CA 1
ATOM 2644 C C . ALA A 1 331 ? 9.488 3.681 -8.346 1.00 97.50 331 ALA A C 1
ATOM 2646 O O . ALA A 1 331 ? 10.013 4.071 -9.390 1.00 97.50 331 ALA A O 1
ATOM 2647 N N . LYS A 1 332 ? 10.227 3.356 -7.276 1.00 94.75 332 LYS A N 1
ATOM 2648 C CA . LYS A 1 332 ? 11.702 3.326 -7.300 1.00 94.75 332 LYS A CA 1
ATOM 2649 C C . LYS A 1 332 ? 12.227 2.271 -8.278 1.00 94.75 332 LYS A C 1
ATOM 2651 O O . LYS A 1 332 ? 13.140 2.563 -9.048 1.00 94.75 332 LYS A O 1
ATOM 2656 N N . ASP A 1 333 ? 11.626 1.084 -8.296 1.00 92.75 333 ASP A N 1
ATOM 2657 C CA . ASP A 1 333 ? 12.010 -0.011 -9.195 1.00 92.75 333 ASP A CA 1
ATOM 2658 C C . ASP A 1 333 ? 11.771 0.359 -10.676 1.00 92.75 333 ASP A C 1
ATOM 2660 O O . ASP A 1 333 ? 12.524 -0.054 -11.560 1.00 92.75 333 ASP A O 1
ATOM 2664 N N . LEU A 1 334 ? 10.752 1.174 -10.979 1.00 95.62 334 LEU A N 1
ATOM 2665 C CA . LEU A 1 334 ? 10.566 1.793 -12.300 1.00 95.62 334 LEU A CA 1
ATOM 2666 C C . LEU A 1 334 ? 11.719 2.742 -12.660 1.00 95.62 334 LEU A C 1
ATOM 2668 O O . LEU A 1 334 ? 12.330 2.581 -13.719 1.00 95.62 334 LEU A O 1
ATOM 2672 N N . LEU A 1 335 ? 12.037 3.708 -11.790 1.00 92.62 335 LEU A N 1
ATOM 2673 C CA . LEU A 1 335 ? 13.139 4.647 -12.037 1.00 92.62 335 LEU A CA 1
ATOM 2674 C C . LEU A 1 335 ? 14.465 3.915 -12.252 1.00 92.62 335 LEU A C 1
ATOM 2676 O O . LEU A 1 335 ? 15.259 4.301 -13.107 1.00 92.62 335 LEU A O 1
ATOM 2680 N N . TYR A 1 336 ? 14.678 2.825 -11.520 1.00 89.12 336 TYR A N 1
ATOM 2681 C CA . TYR A 1 336 ? 15.858 1.993 -11.673 1.00 89.12 336 TYR A CA 1
ATOM 2682 C C . TYR A 1 336 ? 15.934 1.300 -13.038 1.00 89.12 336 TYR A C 1
ATOM 2684 O O . TYR A 1 336 ? 16.967 1.363 -13.707 1.00 89.12 336 TYR A O 1
ATOM 2692 N N . ARG A 1 337 ? 14.836 0.679 -13.488 1.00 92.31 337 ARG A N 1
ATOM 2693 C CA . ARG A 1 337 ? 14.758 0.056 -14.820 1.00 92.31 337 ARG A CA 1
ATOM 2694 C C . ARG A 1 337 ? 15.009 1.077 -15.933 1.00 92.31 337 ARG A C 1
ATOM 2696 O O . ARG A 1 337 ? 15.778 0.791 -16.850 1.00 92.31 337 ARG A O 1
ATOM 2703 N N . ARG A 1 338 ? 14.447 2.289 -15.819 1.00 93.69 338 ARG A N 1
ATOM 2704 C CA . ARG A 1 338 ? 14.728 3.400 -16.747 1.00 93.69 338 ARG A CA 1
ATOM 2705 C C . ARG A 1 338 ? 16.211 3.786 -16.740 1.00 93.69 338 ARG A C 1
ATOM 2707 O O . ARG A 1 338 ? 16.804 3.933 -17.804 1.00 93.69 338 ARG A O 1
ATOM 2714 N N . LEU A 1 339 ? 16.820 3.918 -15.562 1.00 89.69 339 LEU A N 1
ATOM 2715 C CA . LEU A 1 339 ? 18.224 4.311 -15.424 1.00 89.69 339 LEU A CA 1
ATOM 2716 C C . LEU A 1 339 ? 19.191 3.267 -16.006 1.00 89.69 339 LEU A C 1
ATOM 2718 O O . LEU A 1 339 ? 20.184 3.630 -16.633 1.00 89.69 339 LEU A O 1
ATOM 2722 N N . ARG A 1 340 ? 18.886 1.971 -15.865 1.00 90.19 340 ARG A N 1
ATOM 2723 C CA . ARG A 1 340 ? 19.635 0.909 -16.558 1.00 90.19 340 ARG A CA 1
ATOM 2724 C C . ARG A 1 340 ? 19.552 1.063 -18.079 1.00 90.19 340 ARG A C 1
ATOM 2726 O O . ARG A 1 340 ? 20.578 0.981 -18.743 1.00 90.19 340 ARG A O 1
ATOM 2733 N N . ALA A 1 341 ? 18.369 1.354 -18.624 1.00 92.12 341 ALA A N 1
ATOM 2734 C CA . ALA A 1 341 ? 18.214 1.584 -20.061 1.00 92.12 341 ALA A CA 1
ATOM 2735 C C . ALA A 1 341 ? 18.992 2.818 -20.557 1.00 92.12 341 ALA A C 1
ATOM 2737 O O . ALA A 1 341 ? 19.536 2.783 -21.660 1.00 92.12 341 ALA A O 1
ATOM 2738 N N . LEU A 1 342 ? 19.100 3.875 -19.740 1.00 91.06 342 LEU A N 1
ATOM 2739 C CA . LEU A 1 342 ? 19.964 5.025 -20.034 1.00 91.06 342 LEU A CA 1
ATOM 2740 C C . LEU A 1 342 ? 21.441 4.613 -20.103 1.00 91.06 342 LEU A C 1
ATOM 2742 O O . LEU A 1 342 ? 22.141 4.969 -21.047 1.00 91.06 342 LEU A O 1
ATOM 2746 N N . ALA A 1 343 ? 21.911 3.820 -19.140 1.00 89.62 343 ALA A N 1
ATOM 2747 C CA . ALA A 1 343 ? 23.292 3.341 -19.135 1.00 89.62 343 ALA A CA 1
ATOM 2748 C C . ALA A 1 343 ? 23.604 2.445 -20.342 1.00 89.62 343 ALA A C 1
ATOM 2750 O O . ALA A 1 343 ? 24.657 2.592 -20.964 1.00 89.62 343 ALA A O 1
ATOM 2751 N N . ASP A 1 344 ? 22.680 1.551 -20.706 1.00 90.31 344 ASP A N 1
ATOM 2752 C CA . ASP A 1 344 ? 22.782 0.724 -21.912 1.00 90.31 344 ASP A CA 1
ATOM 2753 C C . ASP A 1 344 ? 22.903 1.604 -23.166 1.00 90.31 344 ASP A C 1
ATOM 2755 O O . ASP A 1 344 ? 23.762 1.367 -24.020 1.00 90.31 344 ASP A O 1
ATOM 2759 N N . TYR A 1 345 ? 22.085 2.657 -23.250 1.00 93.75 345 TYR A N 1
ATOM 2760 C CA . TYR A 1 345 ? 22.112 3.624 -24.342 1.00 93.75 345 TYR A CA 1
ATOM 2761 C C . TYR A 1 345 ? 23.441 4.386 -24.429 1.00 93.75 345 TYR A C 1
ATOM 2763 O O . TYR A 1 345 ? 24.057 4.424 -25.497 1.00 93.75 345 TYR A O 1
ATOM 2771 N N . GLU A 1 346 ? 23.944 4.929 -23.320 1.00 91.88 346 GLU A N 1
ATOM 2772 C CA . GLU A 1 346 ? 25.238 5.618 -23.301 1.00 91.88 346 GLU A CA 1
ATOM 2773 C C . GLU A 1 346 ? 26.405 4.693 -23.664 1.00 91.88 346 GLU A C 1
ATOM 2775 O O . GLU A 1 346 ? 27.341 5.097 -24.362 1.00 91.88 346 GLU A O 1
ATOM 2780 N N . ASN A 1 347 ? 26.366 3.443 -23.200 1.00 93.12 347 ASN A N 1
ATOM 2781 C CA . ASN A 1 347 ? 27.371 2.441 -23.531 1.00 93.12 347 ASN A CA 1
ATOM 2782 C C . ASN A 1 347 ? 27.343 2.099 -25.024 1.00 93.12 347 ASN A C 1
ATOM 2784 O O . ASN A 1 347 ? 28.403 2.028 -25.653 1.00 93.12 347 ASN A O 1
ATOM 2788 N N . ALA A 1 348 ? 26.152 1.950 -25.610 1.00 95.19 348 ALA A N 1
ATOM 2789 C CA . ALA A 1 348 ? 25.992 1.752 -27.045 1.00 95.19 348 ALA A CA 1
ATOM 2790 C C . ALA A 1 348 ? 26.480 2.971 -27.848 1.00 95.19 348 ALA A C 1
ATOM 2792 O O . ALA A 1 348 ? 27.140 2.798 -28.873 1.00 95.19 348 ALA A O 1
ATOM 2793 N N . ASN A 1 349 ? 26.255 4.192 -27.350 1.00 95.19 349 ASN A N 1
ATOM 2794 C CA . ASN A 1 349 ? 26.763 5.417 -27.967 1.00 95.19 349 ASN A CA 1
ATOM 2795 C C . ASN A 1 349 ? 28.304 5.468 -27.965 1.00 95.19 349 ASN A C 1
ATOM 2797 O O . ASN A 1 349 ? 28.926 5.639 -29.012 1.00 95.19 349 ASN A O 1
ATOM 2801 N N . LYS A 1 350 ? 28.942 5.183 -26.820 1.00 95.31 350 LYS A N 1
ATOM 2802 C CA . LYS A 1 350 ? 30.412 5.076 -26.714 1.00 95.31 350 LYS A CA 1
ATOM 2803 C C . LYS A 1 350 ? 30.979 3.981 -27.626 1.00 95.31 350 LYS A C 1
ATOM 2805 O O . LYS A 1 350 ? 32.081 4.124 -28.159 1.00 95.31 350 LYS A O 1
ATOM 2810 N N . ALA A 1 351 ? 30.268 2.863 -27.784 1.00 96.31 351 ALA A N 1
ATOM 2811 C CA . ALA A 1 351 ? 30.665 1.783 -28.685 1.00 96.31 351 ALA A CA 1
ATOM 2812 C C . ALA A 1 351 ? 30.579 2.206 -30.161 1.00 96.31 351 ALA A C 1
ATOM 2814 O O . ALA A 1 351 ? 31.498 1.913 -30.928 1.00 96.31 351 ALA A O 1
ATOM 2815 N N . LEU A 1 352 ? 29.533 2.943 -30.542 1.00 97.25 352 LEU A N 1
ATOM 2816 C CA . LEU A 1 352 ? 29.382 3.517 -31.878 1.00 97.25 352 LEU A CA 1
ATOM 2817 C C . LEU A 1 352 ? 30.507 4.508 -32.204 1.00 97.25 352 LEU A C 1
ATOM 2819 O O . LEU A 1 352 ? 31.106 4.414 -33.275 1.00 97.25 352 LEU A O 1
ATOM 2823 N N . ASP A 1 353 ? 30.873 5.390 -31.274 1.00 96.44 353 ASP A N 1
ATOM 2824 C CA . ASP A 1 353 ? 31.988 6.327 -31.470 1.00 96.44 353 ASP A CA 1
ATOM 2825 C C . ASP A 1 353 ? 33.329 5.594 -31.667 1.00 96.44 353 ASP A C 1
ATOM 2827 O O . ASP A 1 353 ? 34.129 5.931 -32.548 1.00 96.44 353 ASP A O 1
ATOM 2831 N N . LYS A 1 354 ? 33.563 4.509 -30.917 1.00 96.81 354 LYS A N 1
ATOM 2832 C CA . LYS A 1 354 ? 34.731 3.627 -31.111 1.00 96.81 354 LYS A CA 1
ATOM 2833 C C . LYS A 1 354 ? 34.709 2.906 -32.463 1.00 96.81 354 LYS A C 1
ATOM 2835 O O . LYS A 1 354 ? 35.755 2.760 -33.093 1.00 96.81 354 LYS A O 1
ATOM 2840 N N . ALA A 1 355 ? 33.546 2.449 -32.919 1.00 96.88 355 ALA A N 1
ATOM 2841 C CA . ALA A 1 355 ? 33.396 1.812 -34.226 1.00 96.88 355 ALA A CA 1
ATOM 2842 C C . ALA A 1 355 ? 33.679 2.804 -35.368 1.00 96.88 355 ALA A C 1
ATOM 2844 O O . ALA A 1 355 ? 34.402 2.473 -36.309 1.00 96.88 355 ALA A O 1
ATOM 2845 N N . ARG A 1 356 ? 33.178 4.043 -35.246 1.00 96.69 356 ARG A N 1
ATOM 2846 C CA . ARG A 1 356 ? 33.409 5.145 -36.197 1.00 96.69 356 ARG A CA 1
ATOM 2847 C C . ARG A 1 356 ? 34.887 5.515 -36.289 1.00 96.69 356 ARG A C 1
ATOM 2849 O O . ARG A 1 356 ? 35.432 5.558 -37.386 1.00 96.69 356 ARG A O 1
ATOM 2856 N N . THR A 1 357 ? 35.556 5.698 -35.150 1.00 96.44 357 THR A N 1
ATOM 2857 C CA . THR A 1 357 ? 36.998 6.025 -35.103 1.00 96.44 357 THR A CA 1
ATOM 2858 C C . THR A 1 357 ? 37.888 4.918 -35.671 1.00 96.44 357 THR A C 1
ATOM 2860 O O . THR A 1 357 ? 38.923 5.210 -36.261 1.00 96.44 357 THR A O 1
ATOM 2863 N N . ARG A 1 358 ? 37.486 3.647 -35.542 1.00 95.19 358 ARG A N 1
ATOM 2864 C CA . ARG A 1 358 ? 38.202 2.489 -36.112 1.00 95.19 358 ARG A CA 1
ATOM 2865 C C . ARG A 1 358 ? 37.768 2.136 -37.538 1.00 95.19 358 ARG A C 1
ATOM 2867 O O . ARG A 1 358 ? 38.329 1.210 -38.116 1.00 95.19 358 ARG A O 1
ATOM 2874 N N . ASN A 1 359 ? 36.755 2.824 -38.069 1.00 93.62 359 ASN A N 1
ATOM 2875 C CA . ASN A 1 359 ? 36.090 2.542 -39.341 1.00 93.62 359 ASN A CA 1
ATOM 2876 C C . ASN A 1 359 ? 35.731 1.051 -39.541 1.00 93.62 359 ASN A C 1
ATOM 2878 O O . ASN A 1 359 ? 35.878 0.490 -40.627 1.00 93.62 359 ASN A O 1
ATOM 2882 N N . ARG A 1 360 ? 35.290 0.386 -38.465 1.00 94.38 360 ARG A N 1
ATOM 2883 C CA . ARG A 1 360 ? 34.988 -1.052 -38.435 1.00 94.38 360 ARG A CA 1
ATOM 2884 C C . ARG A 1 360 ? 33.662 -1.289 -37.724 1.00 94.38 360 ARG A C 1
ATOM 2886 O O . ARG A 1 360 ? 33.431 -0.719 -36.668 1.00 94.38 360 ARG A O 1
ATOM 2893 N N . GLU A 1 361 ? 32.813 -2.145 -38.298 1.00 92.00 361 GLU A N 1
ATOM 2894 C CA . GLU A 1 361 ? 31.531 -2.580 -37.702 1.00 92.00 361 GLU A CA 1
ATOM 2895 C C . GLU A 1 361 ? 30.547 -1.431 -37.375 1.00 92.00 361 GLU A C 1
ATOM 2897 O O . GLU A 1 361 ? 29.628 -1.590 -36.573 1.00 92.00 361 GLU A O 1
ATOM 2902 N N . VAL A 1 362 ? 30.688 -0.279 -38.049 1.00 96.12 362 VAL A N 1
ATOM 2903 C CA . VAL A 1 362 ? 29.900 0.943 -37.794 1.00 96.12 362 VAL A CA 1
ATOM 2904 C C . VAL A 1 362 ? 28.394 0.692 -37.889 1.00 96.12 362 VAL A C 1
ATOM 2906 O O . VAL A 1 362 ? 27.663 1.061 -36.977 1.00 96.12 362 VAL A O 1
ATOM 2909 N N . ARG A 1 363 ? 27.932 0.011 -38.949 1.00 95.88 363 ARG A N 1
ATOM 2910 C CA . ARG A 1 363 ? 26.499 -0.266 -39.166 1.00 95.88 363 ARG A CA 1
ATOM 2911 C C . ARG A 1 363 ? 25.881 -1.090 -38.032 1.00 95.88 363 ARG A C 1
ATOM 2913 O O . ARG A 1 363 ? 24.762 -0.817 -37.611 1.00 95.88 363 ARG A O 1
ATOM 2920 N N . THR A 1 364 ? 26.609 -2.083 -37.521 1.00 95.81 364 THR A N 1
ATOM 2921 C CA . THR A 1 364 ? 26.141 -2.936 -36.418 1.00 95.81 364 THR A CA 1
ATOM 2922 C C . THR A 1 364 ? 26.056 -2.144 -35.116 1.00 95.81 364 THR A C 1
ATOM 2924 O O . THR A 1 364 ? 25.047 -2.217 -34.416 1.00 95.81 364 THR A O 1
ATOM 2927 N N . ALA A 1 365 ? 27.085 -1.348 -34.808 1.00 96.88 365 ALA A N 1
ATOM 2928 C CA . ALA A 1 365 ? 27.090 -0.493 -33.623 1.00 96.88 365 ALA A CA 1
ATOM 2929 C C . ALA A 1 365 ? 25.982 0.575 -33.679 1.00 96.88 365 ALA A C 1
ATOM 2931 O O . ALA A 1 365 ? 25.345 0.853 -32.666 1.00 96.88 365 ALA A O 1
ATOM 2932 N N . GLU A 1 366 ? 25.708 1.121 -34.866 1.00 97.75 366 GLU A N 1
ATOM 2933 C CA . GLU A 1 366 ? 24.645 2.100 -35.097 1.00 97.75 366 GLU A CA 1
ATOM 2934 C C . GLU A 1 366 ? 23.260 1.483 -34.887 1.00 97.75 366 GLU A C 1
ATOM 2936 O O . GLU A 1 366 ? 22.450 2.030 -34.143 1.00 97.75 366 GLU A O 1
ATOM 2941 N N . SER A 1 367 ? 23.010 0.293 -35.442 1.00 98.06 367 SER A N 1
ATOM 2942 C CA . SER A 1 367 ? 21.758 -0.433 -35.207 1.00 98.06 367 SER A CA 1
ATOM 2943 C C . SER A 1 367 ? 21.534 -0.747 -33.723 1.00 98.06 367 SER A C 1
ATOM 2945 O O . SER A 1 367 ? 20.400 -0.669 -33.246 1.00 98.06 367 SER A O 1
ATOM 2947 N N . ASN A 1 368 ? 22.590 -1.108 -32.985 1.00 97.69 368 ASN A N 1
ATOM 2948 C CA . ASN A 1 368 ? 22.494 -1.385 -31.551 1.00 97.69 368 ASN A CA 1
ATOM 2949 C C . ASN A 1 368 ? 22.200 -0.112 -30.742 1.00 97.69 368 ASN A C 1
ATOM 2951 O O . ASN A 1 368 ? 21.311 -0.110 -29.893 1.00 97.69 368 ASN A O 1
ATOM 2955 N N . GLN A 1 369 ? 22.892 0.990 -31.043 1.00 97.94 369 GLN A N 1
ATOM 2956 C CA . GLN A 1 369 ? 22.637 2.285 -30.410 1.00 97.94 369 GLN A CA 1
ATOM 2957 C C . GLN A 1 369 ? 21.193 2.748 -30.641 1.00 97.94 369 GLN A C 1
ATOM 2959 O O . GLN A 1 369 ? 20.533 3.149 -29.683 1.00 97.94 369 GLN A O 1
ATOM 2964 N N . GLN A 1 370 ? 20.665 2.597 -31.860 1.00 98.06 370 GLN A N 1
ATOM 2965 C CA . GLN A 1 370 ? 19.275 2.938 -32.171 1.00 98.06 370 GLN A CA 1
ATOM 2966 C C . GLN A 1 370 ? 18.272 2.085 -31.381 1.00 98.06 370 GLN A C 1
ATOM 2968 O O . GLN A 1 370 ? 17.240 2.593 -30.943 1.00 98.06 370 GLN A O 1
ATOM 2973 N N . LEU A 1 371 ? 18.554 0.793 -31.182 1.00 97.56 371 LEU A N 1
ATOM 2974 C CA . LEU A 1 371 ? 17.705 -0.089 -30.378 1.00 97.56 371 LEU A CA 1
ATOM 2975 C C . LEU A 1 371 ? 17.675 0.349 -28.906 1.00 97.56 371 LEU A C 1
ATOM 2977 O O . LEU A 1 371 ? 16.592 0.458 -28.327 1.00 97.56 371 LEU A O 1
ATOM 2981 N N . CYS A 1 372 ? 18.839 0.636 -28.318 1.00 97.00 372 CYS A N 1
ATOM 2982 C CA . CYS A 1 372 ? 18.937 1.127 -26.944 1.00 97.00 372 CYS A CA 1
ATOM 2983 C C . CYS A 1 372 ? 18.256 2.496 -26.775 1.00 97.00 372 CYS A C 1
ATOM 2985 O O . CYS A 1 372 ? 17.539 2.685 -25.796 1.00 97.00 372 CYS A O 1
ATOM 2987 N N . CYS A 1 373 ? 18.409 3.401 -27.751 1.00 96.88 373 CYS A N 1
ATOM 2988 C CA . CYS A 1 373 ? 17.754 4.713 -27.780 1.00 96.88 373 CYS A CA 1
ATOM 2989 C C . CYS A 1 373 ? 16.233 4.569 -27.699 1.00 96.88 373 CYS A C 1
ATOM 2991 O O . CYS A 1 373 ? 15.613 5.040 -26.749 1.00 96.88 373 CYS A O 1
ATOM 2993 N N . ARG A 1 374 ? 15.643 3.804 -28.630 1.00 97.06 374 ARG A N 1
ATOM 2994 C CA . ARG A 1 374 ? 14.191 3.572 -28.669 1.00 97.06 374 ARG A CA 1
ATOM 2995 C C . ARG A 1 374 ? 13.668 2.926 -27.388 1.00 97.06 374 ARG A C 1
ATOM 2997 O O . ARG A 1 374 ? 12.568 3.245 -26.943 1.00 97.06 374 ARG A O 1
ATOM 3004 N N . ARG A 1 375 ? 14.432 2.001 -26.789 1.00 95.88 375 ARG A N 1
ATOM 3005 C CA . ARG A 1 375 ? 14.065 1.384 -25.504 1.00 95.88 375 ARG A CA 1
ATOM 3006 C C . ARG A 1 375 ? 14.047 2.430 -24.391 1.00 95.88 375 ARG A C 1
ATOM 3008 O O . ARG A 1 375 ? 13.061 2.495 -23.666 1.00 95.88 375 ARG A O 1
ATOM 3015 N N . PHE A 1 376 ? 15.095 3.241 -24.266 1.00 95.56 376 PHE A N 1
ATOM 3016 C CA . PHE A 1 376 ? 15.179 4.290 -23.249 1.00 95.56 376 PHE A CA 1
ATOM 3017 C C . PHE A 1 376 ? 14.076 5.350 -23.399 1.00 95.56 376 PHE A C 1
ATOM 3019 O O . PHE A 1 376 ? 13.426 5.687 -22.408 1.00 95.56 376 PHE A O 1
ATOM 3026 N N . GLU A 1 377 ? 13.815 5.822 -24.620 1.00 95.94 377 GLU A N 1
ATOM 3027 C CA . GLU A 1 377 ? 12.750 6.791 -24.918 1.00 95.94 377 GLU A CA 1
ATOM 3028 C C . GLU A 1 377 ? 11.377 6.236 -24.525 1.00 95.94 377 GLU A C 1
ATOM 3030 O O . GLU A 1 377 ? 10.678 6.833 -23.709 1.00 95.94 377 GLU A O 1
ATOM 3035 N N . ARG A 1 378 ? 11.041 5.023 -24.987 1.00 96.62 378 ARG A N 1
ATOM 3036 C CA . ARG A 1 378 ? 9.769 4.362 -24.659 1.00 96.62 378 ARG A CA 1
ATOM 3037 C C . ARG A 1 378 ? 9.562 4.204 -23.152 1.00 96.62 378 ARG A C 1
ATOM 3039 O O . ARG A 1 378 ? 8.457 4.424 -22.662 1.00 96.62 378 ARG A O 1
ATOM 3046 N N . LEU A 1 379 ? 10.603 3.789 -22.423 1.00 96.00 379 LEU A N 1
ATOM 3047 C CA . LEU A 1 379 ? 10.533 3.651 -20.966 1.00 96.00 379 LEU A CA 1
ATOM 3048 C C . LEU A 1 379 ? 10.372 5.003 -20.276 1.00 96.00 379 LEU A C 1
ATOM 3050 O O . LEU A 1 379 ? 9.659 5.085 -19.283 1.00 96.00 379 LEU A O 1
ATOM 3054 N N . SER A 1 380 ? 11.023 6.048 -20.785 1.00 96.38 380 SER A N 1
ATOM 3055 C CA . SER A 1 380 ? 10.910 7.401 -20.242 1.00 96.38 380 SER A CA 1
ATOM 3056 C C . SER A 1 380 ? 9.497 7.953 -20.416 1.00 96.38 380 SER A C 1
ATOM 3058 O O . SER A 1 380 ? 8.916 8.440 -19.447 1.00 96.38 380 SER A O 1
ATOM 3060 N N . ASP A 1 381 ? 8.901 7.796 -21.597 1.00 96.56 381 ASP A N 1
ATOM 3061 C CA . ASP A 1 381 ? 7.542 8.271 -21.868 1.00 96.56 381 ASP A CA 1
ATOM 3062 C C . ASP A 1 381 ? 6.513 7.620 -20.936 1.00 96.56 381 ASP A C 1
ATOM 3064 O O . ASP A 1 381 ? 5.731 8.310 -20.275 1.00 96.56 381 ASP A O 1
ATOM 3068 N N . SER A 1 382 ? 6.544 6.288 -20.814 1.00 97.81 382 SER A N 1
ATOM 3069 C CA . SER A 1 382 ? 5.616 5.583 -19.927 1.00 97.81 382 SER A CA 1
ATOM 3070 C C . SER A 1 382 ? 5.909 5.854 -18.449 1.00 97.81 382 SER A C 1
ATOM 3072 O O . SER A 1 382 ? 4.975 6.033 -17.667 1.00 97.81 382 SER A O 1
ATOM 3074 N N . ALA A 1 383 ? 7.186 5.950 -18.056 1.00 97.75 383 ALA A N 1
ATOM 3075 C CA . ALA A 1 383 ? 7.562 6.220 -16.672 1.00 97.75 383 ALA A CA 1
ATOM 3076 C C . ALA A 1 383 ? 7.070 7.592 -16.203 1.00 97.75 383 ALA A C 1
ATOM 3078 O O . ALA A 1 383 ? 6.593 7.724 -15.076 1.00 97.75 383 ALA A O 1
ATOM 3079 N N . LYS A 1 384 ? 7.150 8.610 -17.068 1.00 97.88 384 LYS A N 1
ATOM 3080 C CA . LYS A 1 384 ? 6.651 9.955 -16.773 1.00 97.88 384 LYS A CA 1
ATOM 3081 C C . LYS A 1 384 ? 5.157 9.940 -16.464 1.00 97.88 384 LYS A C 1
ATOM 3083 O O . LYS A 1 384 ? 4.743 10.481 -15.438 1.00 97.88 384 LYS A O 1
ATOM 3088 N N . GLN A 1 385 ? 4.367 9.266 -17.301 1.00 97.94 385 GLN A N 1
ATOM 3089 C CA . GLN A 1 385 ? 2.930 9.117 -17.072 1.00 97.94 385 GLN A CA 1
ATOM 3090 C C . GLN A 1 385 ? 2.638 8.358 -15.770 1.00 97.94 385 GLN A C 1
ATOM 3092 O O . GLN A 1 385 ? 1.825 8.804 -14.960 1.00 97.94 385 GLN A O 1
ATOM 3097 N N . GLU A 1 386 ? 3.341 7.254 -15.512 1.00 98.38 386 GLU A N 1
ATOM 3098 C CA . GLU A 1 386 ? 3.128 6.462 -14.300 1.00 98.38 386 GLU A CA 1
ATOM 3099 C C . GLU A 1 386 ? 3.458 7.211 -13.006 1.00 98.38 386 GLU A C 1
ATOM 3101 O O . GLU A 1 386 ? 2.744 7.062 -12.011 1.00 98.38 386 GLU A O 1
ATOM 3106 N N . LEU A 1 387 ? 4.507 8.037 -12.997 1.00 98.38 387 LEU A N 1
ATOM 3107 C CA . LEU A 1 387 ? 4.867 8.866 -11.842 1.00 98.38 387 LEU A CA 1
ATOM 3108 C C . LEU A 1 387 ? 3.804 9.942 -11.569 1.00 98.38 387 LEU A C 1
ATOM 3110 O O . LEU A 1 387 ? 3.428 10.171 -10.412 1.00 98.38 387 LEU A O 1
ATOM 3114 N N . MET A 1 388 ? 3.245 10.543 -12.623 1.00 97.94 388 MET A N 1
ATOM 3115 C CA . MET A 1 388 ? 2.118 11.474 -12.504 1.00 97.94 388 MET A CA 1
ATOM 3116 C C . MET A 1 388 ? 0.868 10.781 -11.940 1.00 97.94 388 MET A C 1
ATOM 3118 O O . MET A 1 388 ? 0.237 11.290 -11.005 1.00 97.94 388 MET A O 1
ATOM 3122 N N . ASP A 1 389 ? 0.546 9.587 -12.437 1.00 97.62 389 ASP A N 1
ATOM 3123 C CA . ASP A 1 389 ? -0.596 8.807 -11.961 1.00 97.62 389 ASP A CA 1
ATOM 3124 C C . ASP A 1 389 ? -0.388 8.312 -10.525 1.00 97.62 389 ASP A C 1
ATOM 3126 O O . ASP A 1 389 ? -1.314 8.341 -9.709 1.00 97.62 389 ASP A O 1
ATOM 3130 N N . PHE A 1 390 ? 0.831 7.899 -10.167 1.00 98.00 390 PHE A N 1
ATOM 3131 C CA . PHE A 1 390 ? 1.217 7.573 -8.794 1.00 98.00 390 PHE A CA 1
ATOM 3132 C C . PHE A 1 390 ? 0.954 8.751 -7.854 1.00 98.00 390 PHE A C 1
ATOM 3134 O O . PHE A 1 390 ? 0.281 8.579 -6.834 1.00 98.00 390 PHE A O 1
ATOM 3141 N N . LYS A 1 391 ? 1.400 9.960 -8.218 1.00 97.94 391 LYS A N 1
ATOM 3142 C CA . LYS A 1 391 ? 1.157 11.179 -7.435 1.00 97.94 391 LYS A CA 1
ATOM 3143 C C . LYS A 1 391 ? -0.338 11.438 -7.245 1.00 97.94 391 LYS A C 1
ATOM 3145 O O . LYS A 1 391 ? -0.763 11.656 -6.108 1.00 97.94 391 LYS A O 1
ATOM 3150 N N . SER A 1 392 ? -1.126 11.382 -8.319 1.00 97.81 392 SER A N 1
ATOM 3151 C CA . SER A 1 392 ? -2.575 11.621 -8.283 1.00 97.81 392 SER A CA 1
ATOM 3152 C C . SER A 1 392 ? -3.307 10.610 -7.388 1.00 97.81 392 SER A C 1
ATOM 3154 O O . SER A 1 392 ? -3.999 10.994 -6.437 1.00 97.81 392 SER A O 1
ATOM 3156 N N . ARG A 1 393 ? -3.078 9.308 -7.620 1.00 96.81 393 ARG A N 1
ATOM 3157 C CA . ARG A 1 393 ? -3.684 8.209 -6.847 1.00 96.81 393 ARG A CA 1
ATOM 3158 C C . ARG A 1 393 ? -3.328 8.307 -5.366 1.00 96.81 393 ARG A C 1
ATOM 3160 O O . ARG A 1 393 ? -4.216 8.239 -4.515 1.00 96.81 393 ARG A O 1
ATOM 3167 N N . ARG A 1 394 ? -2.049 8.550 -5.064 1.00 97.44 394 ARG A N 1
ATOM 3168 C CA . ARG A 1 394 ? -1.561 8.723 -3.695 1.00 97.44 394 ARG A CA 1
ATOM 3169 C C . ARG A 1 394 ? -2.264 9.865 -2.982 1.00 97.44 394 ARG A C 1
ATOM 3171 O O . ARG A 1 394 ? -2.818 9.649 -1.911 1.00 97.44 394 ARG A O 1
ATOM 3178 N N . VAL A 1 395 ? -2.261 11.068 -3.554 1.00 98.12 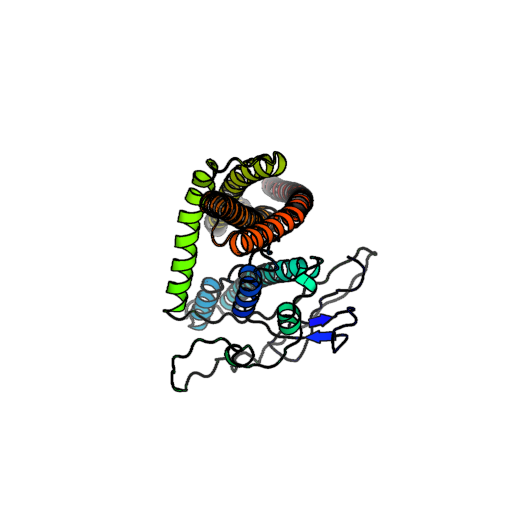395 VAL A N 1
ATOM 3179 C CA . VAL A 1 395 ? -2.855 12.244 -2.898 1.00 98.12 395 VAL A CA 1
ATOM 3180 C C . VAL A 1 395 ? -4.345 12.027 -2.629 1.00 98.12 395 VAL A C 1
ATOM 3182 O O . VAL A 1 395 ? -4.814 12.318 -1.528 1.00 98.12 395 VAL A O 1
ATOM 3185 N N . SER A 1 396 ? -5.074 11.458 -3.593 1.00 97.62 396 SER A N 1
ATOM 3186 C CA . SER A 1 396 ? -6.492 11.123 -3.428 1.00 97.62 396 SER A CA 1
ATOM 3187 C C . SER A 1 396 ? -6.721 10.137 -2.275 1.00 97.62 396 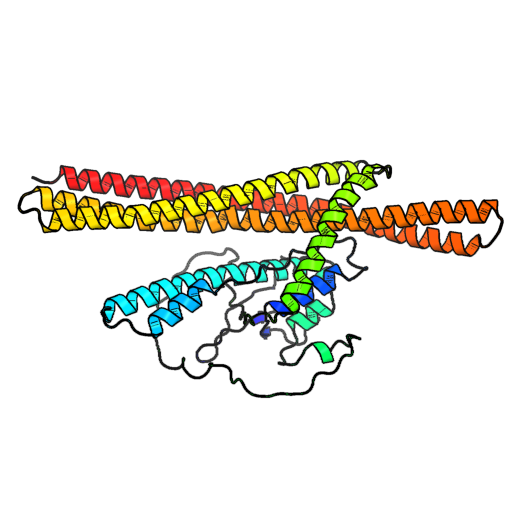SER A C 1
ATOM 3189 O O . SER A 1 396 ? -7.548 10.386 -1.394 1.00 97.62 396 SER A O 1
ATOM 3191 N N . SER A 1 397 ? -5.938 9.056 -2.228 1.00 96.06 397 SER A N 1
ATOM 3192 C CA . SER A 1 397 ? -6.060 8.032 -1.191 1.00 96.06 397 SER A CA 1
ATOM 3193 C C . SER A 1 397 ? -5.711 8.556 0.199 1.00 96.06 397 SER A C 1
ATOM 3195 O O . SER A 1 397 ? -6.449 8.279 1.142 1.00 96.06 397 SER A O 1
ATOM 3197 N N . PHE A 1 398 ? -4.623 9.323 0.335 1.00 98.25 398 PHE A N 1
ATOM 3198 C CA . PHE A 1 398 ? -4.233 9.927 1.613 1.00 98.25 398 PHE A CA 1
ATOM 3199 C C . PHE A 1 398 ? -5.298 10.881 2.126 1.00 98.25 398 PHE A C 1
ATOM 3201 O O . PHE A 1 398 ? -5.705 10.783 3.279 1.00 98.25 398 PHE A O 1
ATOM 3208 N N . ARG A 1 399 ? -5.806 11.760 1.258 1.00 98.44 399 ARG A N 1
ATOM 3209 C CA . ARG A 1 399 ? -6.866 12.696 1.629 1.00 98.44 399 ARG A CA 1
ATOM 3210 C C . ARG A 1 399 ? -8.100 11.965 2.153 1.00 98.44 399 ARG A C 1
ATOM 3212 O O . ARG A 1 399 ? -8.598 12.322 3.212 1.00 98.44 399 ARG A O 1
ATOM 3219 N N . LYS A 1 400 ? -8.579 10.951 1.425 1.00 97.69 400 LYS A N 1
ATOM 3220 C CA . LYS A 1 400 ? -9.761 10.178 1.826 1.00 97.69 400 LYS A CA 1
ATOM 3221 C C . LYS A 1 400 ? -9.561 9.514 3.192 1.00 97.69 400 LYS A C 1
ATOM 3223 O O . LYS A 1 400 ? -10.377 9.709 4.083 1.00 97.69 400 LYS A O 1
ATOM 3228 N N . ASN A 1 401 ? -8.470 8.770 3.360 1.00 97.50 401 ASN A N 1
ATOM 3229 C CA . ASN A 1 401 ? -8.236 7.999 4.581 1.00 97.50 401 ASN A CA 1
ATOM 3230 C C . ASN A 1 401 ? -7.987 8.885 5.807 1.00 97.50 401 ASN A C 1
ATOM 3232 O O . ASN A 1 401 ? -8.472 8.558 6.881 1.00 97.50 401 ASN A O 1
ATOM 3236 N N . LEU A 1 402 ? -7.282 10.014 5.660 1.00 98.06 402 LEU A N 1
ATOM 3237 C CA . LEU A 1 402 ? -7.040 10.933 6.779 1.00 98.06 402 LEU A CA 1
ATOM 3238 C C . LEU A 1 402 ? -8.314 11.663 7.228 1.00 98.06 402 LEU A C 1
ATOM 3240 O O . LEU A 1 402 ? -8.482 11.901 8.419 1.00 98.06 402 LEU A O 1
ATOM 3244 N N . ILE A 1 403 ? -9.221 11.992 6.300 1.00 98.38 403 ILE A N 1
ATOM 3245 C CA . ILE A 1 403 ? -10.537 12.550 6.653 1.00 98.38 403 ILE A CA 1
ATOM 3246 C C . ILE A 1 403 ? -11.355 11.509 7.422 1.00 98.38 403 ILE A C 1
ATOM 3248 O O . ILE A 1 403 ? -11.847 11.802 8.507 1.00 98.38 403 ILE A O 1
ATOM 3252 N N . GLU A 1 404 ? -11.451 10.288 6.890 1.00 98.00 404 GLU A N 1
ATOM 3253 C CA . GLU A 1 404 ? -12.181 9.194 7.541 1.00 98.00 404 GLU A CA 1
ATOM 3254 C C . GLU A 1 404 ? -11.590 8.857 8.922 1.00 98.00 404 GLU A C 1
ATOM 3256 O O . GLU A 1 404 ? -12.339 8.599 9.861 1.00 98.00 404 GLU A O 1
ATOM 3261 N N . LEU A 1 405 ? -10.260 8.902 9.071 1.00 97.56 405 LEU A N 1
ATOM 3262 C CA . LEU A 1 405 ? -9.585 8.724 10.357 1.00 97.56 405 LEU A CA 1
ATOM 3263 C C . LEU A 1 405 ? -9.987 9.813 11.358 1.00 97.56 405 LEU A C 1
ATOM 3265 O O . LEU A 1 405 ? -10.412 9.485 12.458 1.00 97.56 405 LEU A O 1
ATOM 3269 N N . ALA A 1 406 ? -9.926 11.090 10.972 1.00 98.38 406 ALA A N 1
ATOM 3270 C CA . ALA A 1 406 ? -10.286 12.195 11.862 1.00 98.38 406 ALA A CA 1
ATOM 3271 C C . ALA A 1 406 ? -11.759 12.128 12.319 1.00 98.38 406 ALA A C 1
ATOM 3273 O O . ALA A 1 406 ? -12.090 12.432 13.468 1.00 98.38 406 ALA A O 1
ATOM 3274 N N . GLU A 1 407 ? -12.665 11.701 11.434 1.00 98.38 407 GLU A N 1
ATOM 3275 C CA . GLU A 1 407 ? -14.071 11.462 11.780 1.00 98.38 407 GLU A CA 1
ATOM 3276 C C . GLU A 1 407 ? -14.228 10.332 12.810 1.00 98.38 407 GLU A C 1
ATOM 3278 O O . GLU A 1 407 ? -15.037 10.441 13.742 1.00 98.38 407 GLU A O 1
ATOM 3283 N N . LEU A 1 408 ? -13.446 9.259 12.662 1.00 98.19 408 LEU A N 1
ATOM 3284 C CA . LEU A 1 408 ? -13.416 8.133 13.594 1.00 98.19 408 LEU A CA 1
ATOM 3285 C C . LEU A 1 408 ? -12.833 8.544 14.948 1.00 98.19 408 LEU A C 1
ATOM 3287 O O . LEU A 1 408 ? -13.490 8.314 15.962 1.00 98.19 408 LEU A O 1
ATOM 3291 N N . GLU A 1 409 ? -11.700 9.246 14.974 1.00 97.25 409 GLU A N 1
ATOM 3292 C CA . GLU A 1 409 ? -11.085 9.769 16.201 1.00 97.25 409 GLU A CA 1
ATOM 3293 C C . GLU A 1 409 ? -12.067 10.652 16.985 1.00 97.25 409 GLU A C 1
ATOM 3295 O O . GLU A 1 409 ? -12.257 10.480 18.193 1.00 97.25 409 GLU A O 1
ATOM 3300 N N . LEU A 1 410 ? -12.786 11.551 16.298 1.00 98.38 410 LEU A N 1
ATOM 3301 C CA . LEU A 1 410 ? -13.812 12.383 16.929 1.00 98.38 410 LEU A CA 1
ATOM 3302 C C . LEU A 1 410 ? -14.950 11.537 17.518 1.00 98.38 410 LEU A C 1
ATOM 3304 O O . LEU A 1 410 ? -15.462 11.832 18.605 1.00 98.38 410 LEU A O 1
ATOM 3308 N N . LYS A 1 411 ? -15.377 10.492 16.804 1.00 98.25 411 LYS A N 1
ATOM 3309 C CA . LYS A 1 411 ? -16.407 9.561 17.274 1.00 98.25 411 LYS A CA 1
ATOM 3310 C C . LYS A 1 411 ? -15.933 8.789 18.507 1.00 98.25 411 LYS A C 1
ATOM 3312 O O . LYS A 1 411 ? -16.707 8.656 19.459 1.00 98.25 411 LYS A O 1
ATOM 3317 N N . HIS A 1 412 ? -14.690 8.313 18.522 1.00 98.06 412 HIS A N 1
ATOM 3318 C CA . HIS A 1 412 ? -14.108 7.597 19.657 1.00 98.06 412 HIS A CA 1
ATOM 3319 C C . HIS A 1 412 ? -13.960 8.505 20.880 1.00 98.06 412 HIS A C 1
ATOM 3321 O O . HIS A 1 412 ? -14.392 8.128 21.970 1.00 98.06 412 HIS A O 1
ATOM 3327 N N . ALA A 1 413 ? -13.469 9.734 20.701 1.00 98.06 413 ALA A N 1
ATOM 3328 C CA . ALA A 1 413 ? -13.339 10.718 21.776 1.00 98.06 413 ALA A CA 1
ATOM 3329 C C . ALA A 1 413 ? -14.696 11.059 22.418 1.00 98.06 413 ALA A C 1
ATOM 3331 O O . ALA A 1 413 ? -14.831 11.090 23.647 1.00 98.06 413 ALA A O 1
ATOM 3332 N N . LYS A 1 414 ? -15.740 11.251 21.597 1.00 98.38 414 LYS A N 1
ATOM 3333 C CA . LYS A 1 414 ? -17.120 11.447 22.077 1.00 98.38 414 LYS A CA 1
ATOM 3334 C C . LYS A 1 414 ? -17.635 10.234 22.853 1.00 98.38 414 LYS A C 1
ATOM 3336 O O . LYS A 1 414 ? -18.246 10.410 23.906 1.00 98.38 414 LYS A O 1
ATOM 3341 N N . ALA A 1 415 ? -17.383 9.020 22.362 1.00 98.12 415 ALA A N 1
ATOM 3342 C CA . ALA A 1 415 ? -17.784 7.793 23.048 1.00 98.12 415 ALA A CA 1
ATOM 3343 C C . ALA A 1 415 ? -17.079 7.643 24.407 1.00 98.12 415 ALA A C 1
ATOM 3345 O O . ALA A 1 415 ? -17.745 7.357 25.400 1.00 98.12 415 ALA A O 1
ATOM 3346 N N . SER A 1 416 ? -15.771 7.909 24.472 1.00 97.50 416 SER A N 1
ATOM 3347 C CA . SER A 1 416 ? -14.992 7.881 25.718 1.00 97.50 416 SER A CA 1
ATOM 3348 C C . SER A 1 416 ? -15.528 8.892 26.735 1.00 97.50 416 SER A C 1
ATOM 3350 O O . SER A 1 416 ? -15.851 8.543 27.871 1.00 97.50 416 SER A O 1
ATOM 3352 N N . THR A 1 417 ? -15.757 10.132 26.292 1.00 98.00 417 THR A N 1
ATOM 3353 C CA . THR A 1 417 ? -16.312 11.200 27.136 1.00 98.00 417 THR A CA 1
ATOM 3354 C C . THR A 1 417 ? -17.689 10.829 27.687 1.00 98.00 417 THR A C 1
ATOM 3356 O O . THR A 1 417 ? -17.979 11.066 28.860 1.00 98.00 417 THR A O 1
ATOM 3359 N N . LEU A 1 418 ? -18.546 10.226 26.856 1.00 97.50 418 LEU A N 1
ATOM 3360 C CA . LEU A 1 418 ? -19.872 9.776 27.269 1.00 97.50 418 LEU A CA 1
ATOM 3361 C C . LEU A 1 418 ? -19.795 8.654 28.311 1.00 97.50 418 LEU A C 1
ATOM 3363 O O . LEU A 1 418 ? -20.530 8.698 29.296 1.00 97.50 418 LEU A O 1
ATOM 3367 N N . LEU A 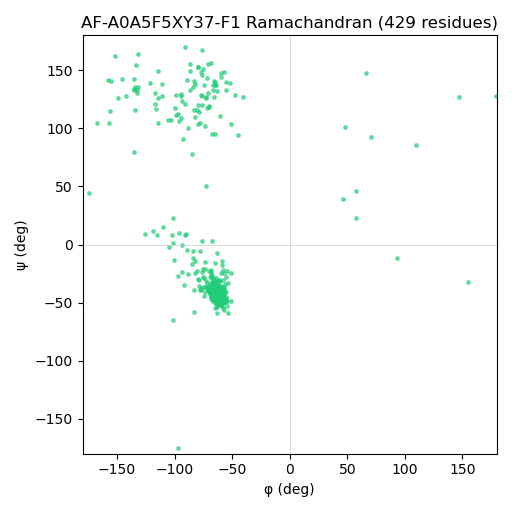1 419 ? -18.903 7.674 28.122 1.00 97.19 419 LEU A N 1
ATOM 3368 C CA . LEU A 1 419 ? -18.683 6.599 29.092 1.00 97.19 419 LEU A CA 1
ATOM 3369 C C . LEU A 1 419 ? -18.261 7.164 30.451 1.00 97.19 419 LEU A C 1
ATOM 3371 O O . LEU A 1 419 ? -18.901 6.867 31.457 1.00 97.19 419 LEU A O 1
ATOM 3375 N N . LEU A 1 420 ? -17.250 8.034 30.464 1.00 97.00 420 LEU A N 1
ATOM 3376 C CA . LEU A 1 420 ? -16.742 8.657 31.687 1.00 97.00 420 LEU A CA 1
ATOM 3377 C C . LEU A 1 420 ? -17.815 9.502 32.385 1.00 97.00 420 LEU A C 1
ATOM 3379 O O . LEU A 1 420 ? -18.012 9.380 33.594 1.00 97.00 420 LEU A O 1
ATOM 3383 N N . ARG A 1 421 ? -18.553 10.327 31.631 1.00 96.56 421 ARG A N 1
ATOM 3384 C CA . ARG A 1 421 ? -19.617 11.177 32.181 1.00 96.56 421 ARG A CA 1
ATOM 3385 C C . ARG A 1 421 ? -20.748 10.354 32.788 1.00 96.56 421 ARG A C 1
ATOM 3387 O O . ARG A 1 421 ? -21.205 10.681 33.880 1.00 96.56 421 ARG A O 1
ATOM 3394 N N . ASN A 1 422 ? -21.191 9.302 32.103 1.00 95.50 422 ASN A N 1
ATOM 3395 C CA . ASN A 1 422 ? -22.268 8.443 32.592 1.00 95.50 422 ASN A CA 1
ATOM 3396 C C . ASN A 1 422 ? -21.858 7.712 33.873 1.00 95.50 422 ASN A C 1
ATOM 3398 O O . ASN A 1 422 ? -22.649 7.654 34.812 1.00 95.50 422 ASN A O 1
ATOM 3402 N N . THR A 1 423 ? -20.619 7.218 33.944 1.00 95.81 423 THR A N 1
ATOM 3403 C CA . THR A 1 423 ? -20.100 6.601 35.169 1.00 95.81 423 THR A CA 1
ATOM 3404 C C . THR A 1 423 ? -20.009 7.618 36.302 1.00 95.81 423 THR A C 1
ATOM 3406 O O . THR A 1 423 ? -20.468 7.334 37.400 1.00 95.81 423 THR A O 1
ATOM 3409 N N . LEU A 1 424 ? -19.512 8.832 36.045 1.00 94.81 424 LEU A N 1
ATOM 3410 C CA . LEU A 1 424 ? -19.438 9.878 37.068 1.00 94.81 424 LEU A CA 1
ATOM 3411 C C . LEU A 1 424 ? -20.819 10.247 37.631 1.00 94.81 424 LEU A C 1
ATOM 3413 O O . LEU A 1 424 ? -20.955 10.447 38.834 1.00 94.81 424 LEU A O 1
ATOM 3417 N N . VAL A 1 425 ? -21.841 10.348 36.776 1.00 93.69 425 VAL A N 1
ATOM 3418 C CA . VAL A 1 425 ? -23.223 10.599 37.216 1.00 93.69 425 VAL A CA 1
ATOM 3419 C C . VAL A 1 425 ? -23.740 9.440 38.066 1.00 93.69 425 VAL A C 1
ATOM 3421 O O . VAL A 1 425 ? -24.333 9.693 39.110 1.00 93.69 425 VAL A O 1
ATOM 3424 N N . ALA A 1 426 ? -23.483 8.194 37.658 1.00 90.38 426 ALA A N 1
ATOM 3425 C CA . ALA A 1 426 ? -23.890 7.017 38.421 1.00 90.38 426 ALA A CA 1
ATOM 3426 C C . ALA A 1 4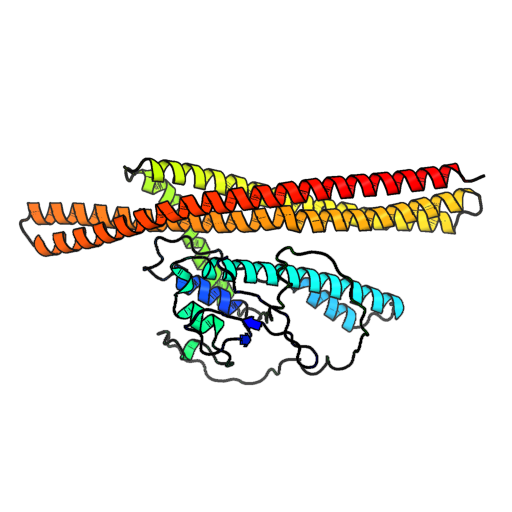26 ? -23.247 6.984 39.817 1.00 90.38 426 ALA A C 1
ATOM 3428 O O . ALA A 1 426 ? -23.950 6.746 40.789 1.00 90.38 426 ALA A O 1
ATOM 3429 N N . LEU A 1 427 ? -21.954 7.308 39.920 1.00 90.81 427 LEU A N 1
ATOM 3430 C CA . LEU A 1 427 ? -21.228 7.357 41.195 1.00 90.81 427 LEU A CA 1
ATOM 3431 C C . LEU A 1 427 ? -21.705 8.496 42.111 1.00 90.81 427 LEU A C 1
ATOM 3433 O O . LEU A 1 427 ? -21.714 8.350 43.325 1.00 90.81 427 LEU A O 1
ATOM 3437 N N . LYS A 1 428 ? -22.115 9.641 41.548 1.00 87.44 428 LYS A N 1
ATOM 3438 C CA . LYS A 1 428 ? -22.659 10.774 42.323 1.00 87.44 428 LYS A CA 1
ATOM 3439 C C . LYS A 1 428 ? -24.087 10.550 42.822 1.00 87.44 428 LYS A C 1
ATOM 3441 O O . LYS A 1 428 ? -24.525 11.267 43.713 1.00 87.44 428 LYS A O 1
ATOM 3446 N N . GLY A 1 429 ? -24.822 9.639 42.188 1.00 69.88 429 GLY A N 1
ATOM 3447 C CA . GLY A 1 429 ? -26.207 9.312 42.516 1.00 69.88 429 GLY A CA 1
ATOM 3448 C C . GLY A 1 429 ? -26.359 8.188 43.539 1.00 69.88 429 GLY A C 1
ATOM 3449 O O . GLY A 1 429 ? -27.479 7.714 43.710 1.00 69.88 429 GLY A O 1
ATOM 3450 N N . GLU A 1 430 ? -25.273 7.736 44.174 1.00 54.59 430 GLU A N 1
ATOM 3451 C CA . GLU A 1 430 ? -25.328 6.776 45.280 1.00 54.59 430 GLU A CA 1
ATOM 3452 C C . GLU A 1 430 ? -25.736 7.520 46.574 1.00 54.59 430 GLU A C 1
ATOM 3454 O O . GLU A 1 430 ? -25.001 8.419 46.988 1.00 54.59 430 GLU A O 1
ATOM 3459 N N . PRO A 1 431 ? -26.920 7.237 47.167 1.00 47.38 431 PRO A N 1
ATOM 3460 C CA . PRO A 1 431 ? -27.327 7.791 48.461 1.00 47.38 431 PRO A CA 1
ATOM 3461 C C . PRO A 1 431 ? -26.565 7.193 49.648 1.00 47.38 431 PRO A C 1
ATOM 3463 O O . PRO A 1 431 ? -26.161 6.006 49.575 1.00 47.38 431 PRO A O 1
#

Secondary structure (DSSP, 8-state):
--S---EEE---SSS--PEEEE---TT-SSSEEE----HHHHHHHHHHHHH-GGGTTS-PPPPPPPP--HHHHHHHHHHHT--TTS-HHHHHHHHHHHHHHHHHHHHHHHHHHHHHHHHHHHSTTGGG-HHHHHHHH------GGGTTT---------------S-TT-------------------PPPP----PPPPPPHHHHHHHHHHHHHHHHHHHHHHHGGGS----HHHHHHHHHHHHHHHHHHHHHHHHHHHHHHHHHHHHHHHHHHHHHHHHHHH--STHHHHHHHHHHHHHHHHHHHHHHHHHHIIIIIHHHHHHHHHHHHHHHHHHHHHHHHHHHHHHHHHHHHHHHTTSSHHHHHHHHHHHHHHHHHHHHHHHHHHHHHHHHHHHHHHHHHHHHHHHHHHHHHHHHHHHHHHHHHHHT--

Sequence (431 aa):
MPDGCRVWEGRRDTSDRLLGFQSCLPHFAQTEFSVVRQHEEFIWLHDAYVENEEYAGLIIPPAPPRPDFEASREKLQKLGEGDSSITREEFAKMKQELEAEYLAIFKKTVAMHEVFLQRLAAHPTLRRDHNFFVFLEYGQDVSWARALGSPSGAGGTMLGGLKPLSHQLHKWHVPGVGSANALPNITLSPCVLQLSVRGKNRKELLGGFLRNIVKSADEALITSMSGLKEVDDFFEHERTFLLEYHTRIRDACLRADRVMQSHKCLADDYIPMSAALSSLGTQEVNQLKTSFLKLAELFERLRKLEGRVASDEDLKLSDMLRYYMRDSQAAKDLLYRRLRALADYENANKALDKARTRNREVRTAESNQQLCCRRFERLSDSAKQELMDFKSRRVSSFRKNLIELAELELKHAKASTLLLRNTLVALKGEP

Foldseek 3Di:
DPDDWAWDWDDDDDDFTWTKTADPPPPDPDRIDTAADALVLLVVLQVVLCPDLVNLLFLQAFRQDDQDCPVLVVQVVVLVVDDVPADPVRSVVSVVVSVVVNVLSQLLSLVSSVVNLVVQCPDPPSVPDPSNSCVGPPHDPDDVCPVPDDPDDDDDDDDDDDDPPPPPRPDDDDDDDDDDDDDDDDDRDRHRHDYDYDDDDPVVVVVVVVVVVVVVVLVVVVVVLVVVPPPDPVLVVLLVVLVVVLVVLVVQLVVLVVVLVVLVVLLVVLVVQLVVLQVVLVPDPDLCSVLSNLVSVLSNLVSVLSVVLSSLSCVLPNSLSVSVNSSSVSLVSLSSSLSVLVVQLVVLVVVLVVCVVVVHPNVVSVVSNVVSVVSNVVSVVSSSVNSVVSVVVSVVSNVVSVVSSVVVVVVSVVSNVVSVVVSVVVVVPRD

Radius of gyration: 28.33 Å; Cα contacts (8 Å, |Δi|>4): 354; chains: 1; bounding box: 72×58×92 Å

pLDDT: mean 74.98, std 26.37, range [21.69, 98.44]

Solvent-accessible surface area (backbone atoms only — not comparable to full-atom values): 24595 Å² total; per-residue (Å²): 128,82,90,64,80,56,45,43,71,52,88,59,85,85,94,60,52,42,22,37,48,35,49,78,56,95,85,56,98,54,64,62,54,63,35,76,50,40,59,67,55,51,49,51,54,43,47,55,50,71,72,32,76,91,43,41,28,44,63,60,69,48,66,55,78,82,79,83,55,62,73,56,50,53,53,53,50,56,62,71,70,54,68,92,86,63,50,76,66,57,48,53,49,54,51,51,54,47,53,49,54,46,49,51,54,48,52,54,46,36,52,43,47,46,51,35,51,52,52,38,61,69,35,86,65,59,53,68,38,66,68,57,51,49,70,60,66,61,66,72,94,62,76,64,71,70,82,69,72,68,94,73,91,73,93,79,81,91,80,85,90,77,82,78,88,76,86,80,77,90,83,84,87,83,88,90,86,83,91,86,89,83,82,97,64,96,72,84,58,80,57,38,58,35,68,56,80,78,84,84,55,83,69,60,64,53,56,61,53,57,64,55,55,56,54,59,57,46,54,55,44,55,64,60,50,63,78,52,80,74,85,48,69,65,60,54,50,50,49,56,49,49,57,52,48,40,52,54,35,45,55,48,29,57,49,41,54,50,51,44,50,49,34,50,52,54,26,56,56,26,51,61,54,18,51,52,28,37,50,50,21,72,70,42,87,56,81,62,18,60,50,27,41,50,52,14,53,47,30,54,52,50,25,58,48,34,51,46,51,34,54,54,44,42,62,34,47,36,49,49,32,54,48,50,35,43,43,42,48,29,48,50,54,23,54,49,48,40,50,51,34,46,51,52,21,53,51,28,46,56,48,25,53,53,18,54,78,66,76,45,67,40,70,61,33,46,55,49,23,52,52,29,43,54,50,30,51,55,24,47,58,41,35,54,52,41,52,52,49,49,52,53,54,49,53,55,52,51,54,53,29,54,52,54,39,53,56,47,52,53,50,50,53,52,51,52,53,50,54,55,50,52,49,53,52,56,59,69,66,63,129